Protein AF-A0A7C6PPN4-F1 (afdb_monomer)

Foldseek 3Di:
DVVVVVVVVVVVDPPCPVVVVLLLVLLVVLLVLCLVLQNLLLCVQLPVLVSPDPVCSVSRDVDGDDPPVDVLSVLQSLLSSLVVSADLSLLLLVLVLLPLLFDDLSNSVSSVPRDQADDDDFQPQQQVQLCVFQVDGCVVFFLFKDRDFPGDGRFWTKTWTFTQDPVNPGTHAIKIKTFTGPPVVVVNVSVLVVQLVSQVSCVVGPGDPLDRSNVSSVVSVVLVLLVLFVVNFLVQLVVCCVLCVVVPLEDRWHWPPSSHTSRMTMTHDDDFAQLLPLVRCVVLVHQLLVLLLSLLLVQLCCCQVVQKFQLAPASVQWGAHSVRRIYGHTRSRIDGHDPQLSLLVLQLLVCLVVVNLVSNLVSCVSQVFDDPPFPSVVLSVLSNCLSVVCPPDDLQPDDLVVSLSSVSVSSNVRSTRDDSSVSSSSSSLNSSSVSSCSSPVSDGSSVSCVVSSVVSVVVVVVVVVVVVVVVVVCVVVVVVVCVPVVVVVVVVVVVPPDPPDDDPDPPVVVVVVVVLVVLVVVLVVVVVVVVVVVVVVVVVVVPDDPCCPVCVVPVVVVVVVVVVVNVVSVVVVVVVPDDDDDDDDDDDDDDDDDDDDD

pLDDT: mean 76.41, std 17.29, range [25.36, 97.75]

Nearest PDB structures (foldseek):
  7udq-assembly1_A  TM=7.424E-01  e=2.187E-18  Homo sapiens
  7cz2-assembly1_A  TM=7.905E-01  e=1.298E-15  Mycolicibacterium smegmatis MC2 155
  7cyr-assembly1_A  TM=6.819E-01  e=3.736E-17  Mycolicibacterium smegmatis MC2 155
  7cy2-assembly1_A  TM=7.285E-01  e=8.907E-15  Mycolicibacterium smegmatis MC2 155
  5yk2-assembly1_A  TM=6.907E-01  e=5.938E-15  Mycobacterium tuberculosis H37Rv

Secondary structure (DSSP, 8-state):
-HHHHHHHHTT--TT-HHHHHHHHHHHHHHHHHHHHTT-HHHHHHTTGGGGS-GGGGGGS-SS-SS----HHHHHHHHHHHHHHH-HHHHHHHHHHHT-GGGS-HHHHHHHHT---B-PPPPHHHHHHHHHHHHSS-HHHHEEEE-SS-SEEBSSEEEEEEEEEPTT-SSEEEEEEEEEEPTTHHHHHHHHHHHHHHHHHHHHHHHS-TT--HHHHHHHHHHHHHHHT-HHHHHHHHHHHHHHTTT-TTEE-PPB-GGG-BTTEEEEEPP--EETT-HHHHHHTT--HHHHHHHHHHHHHHHHHTS-EEES---GGGEEE-TTS-EEE---TTEEE--HHHHHHHHHHHHHHHHT-HHHHHHHHHHTT---TT--HHHHHHHHHHHHHHTTTS-GGG--HHHHHHHHHHHHHHTT----HHHHHHHHHHHHHHHHHHHH-TT--HHHHHHHHHHHHHHHHHHHHHHHHHHHHHHHHHHHHTTHHHHHHHHHHHHHTT--------S-HHHHHHHHHHHHHHHHHHHHHHHHHHHHHHHHHHTT-TTSHHHHHHHHHHHHHHHHHHHHHHHHHHHHTTPPPPPPP--------------

Mean predicted aligned error: 15.91 Å

Solvent-accessible surface area (backbone atoms only — not comparable to full-atom values): 33332 Å² total; per-residue (Å²): 112,67,66,66,47,48,58,52,49,75,68,63,60,90,91,39,67,70,59,52,51,50,49,53,52,50,52,50,51,52,50,52,49,37,26,75,63,51,50,17,18,56,41,39,72,46,56,51,48,78,80,47,60,77,84,56,41,80,62,37,42,85,52,73,70,67,78,78,83,42,60,51,59,51,11,49,41,51,38,54,41,24,59,73,72,31,47,61,37,39,51,46,38,51,54,50,44,57,37,55,66,79,41,61,66,50,31,33,55,36,24,66,70,64,72,59,70,46,87,75,75,68,46,68,63,45,51,49,32,43,22,70,50,68,77,45,57,60,74,80,52,28,58,43,69,49,75,66,60,80,42,36,41,58,63,28,38,27,24,47,33,20,32,42,36,94,86,65,86,44,71,46,60,57,26,32,40,37,32,37,46,69,67,50,66,64,50,40,56,51,48,49,58,49,46,49,59,48,23,69,44,31,39,89,73,74,46,59,94,91,51,58,44,59,56,51,44,52,52,46,50,59,49,54,57,51,71,58,26,33,48,57,32,50,52,47,42,54,50,48,40,64,73,47,66,83,42,87,58,55,43,56,64,54,71,42,66,94,64,40,31,45,42,25,35,31,28,46,51,82,73,56,37,45,66,74,38,61,67,54,38,52,75,58,70,52,60,42,55,55,50,28,53,50,53,47,52,51,55,50,40,33,36,74,76,68,27,31,40,57,30,60,65,43,53,92,38,28,31,32,27,82,87,65,35,36,31,54,75,69,39,81,54,47,52,76,48,54,71,68,54,47,49,31,53,42,37,32,56,42,14,64,75,70,71,33,60,68,46,28,50,53,20,48,50,72,69,62,27,63,62,98,83,59,62,63,64,64,54,46,54,56,48,45,50,54,60,57,68,65,51,93,56,58,73,78,71,60,51,68,61,56,57,48,52,54,53,49,49,51,32,39,75,69,68,30,54,75,56,62,68,60,40,27,46,51,40,28,52,42,34,45,41,54,54,20,34,74,47,24,82,85,54,42,60,61,68,69,45,47,63,56,39,52,53,50,53,52,49,52,52,48,51,55,48,51,50,50,51,51,50,52,46,47,58,51,47,66,62,55,74,53,54,71,70,54,50,56,53,52,53,53,50,65,73,63,80,65,84,78,84,76,87,80,77,93,66,53,74,64,49,48,53,50,49,51,52,50,50,52,54,51,52,52,50,52,51,53,51,51,50,51,51,53,51,50,53,52,57,58,62,71,73,54,90,87,60,55,74,73,49,48,70,62,46,53,61,53,53,50,52,52,50,50,52,50,50,49,52,51,50,53,57,57,61,74,68,63,82,84,86,82,86,88,82,89,80,85,87,80,88,85,81,89,80,90,82,135

Structure (mmCIF, N/CA/C/O backbone):
data_AF-A0A7C6PPN4-F1
#
_entry.id   AF-A0A7C6PPN4-F1
#
loop_
_atom_site.group_PDB
_atom_site.id
_atom_site.type_symbol
_atom_site.label_atom_id
_atom_site.label_alt_id
_atom_site.label_comp_id
_atom_site.label_asym_id
_atom_site.label_entity_id
_atom_site.label_seq_id
_atom_site.pdbx_PDB_ins_code
_atom_site.Cartn_x
_atom_site.Cartn_y
_atom_site.Cartn_z
_atom_site.occupancy
_atom_site.B_iso_or_equiv
_atom_site.auth_seq_id
_atom_site.auth_comp_id
_atom_site.auth_asym_id
_atom_site.auth_atom_id
_atom_site.pdbx_PDB_model_num
ATOM 1 N N . MET A 1 1 ? 40.549 0.614 1.644 1.00 35.56 1 MET A N 1
ATOM 2 C CA . MET A 1 1 ? 40.803 -0.670 2.353 1.00 35.56 1 MET A CA 1
ATOM 3 C C . MET A 1 1 ? 40.526 -0.544 3.854 1.00 35.56 1 MET A C 1
ATOM 5 O O . MET A 1 1 ? 39.873 -1.421 4.404 1.00 35.56 1 MET A O 1
ATOM 9 N N . LEU A 1 2 ? 40.908 0.579 4.475 1.00 25.36 2 LEU A N 1
ATOM 10 C CA . LEU A 1 2 ? 40.607 0.911 5.872 1.00 25.36 2 LEU A CA 1
ATOM 11 C C . LEU A 1 2 ? 39.095 1.029 6.168 1.00 25.36 2 LEU A C 1
ATOM 13 O O . LEU A 1 2 ? 38.643 0.481 7.159 1.00 25.36 2 LEU A O 1
ATOM 17 N N . GLU A 1 3 ? 38.276 1.589 5.267 1.00 33.41 3 GLU A N 1
ATOM 18 C CA . GLU A 1 3 ? 36.804 1.607 5.432 1.00 33.41 3 GLU A CA 1
ATOM 19 C C . GLU A 1 3 ? 36.144 0.221 5.330 1.00 33.41 3 GLU A C 1
ATOM 21 O O . GLU A 1 3 ? 35.204 -0.079 6.061 1.00 33.41 3 GLU A O 1
ATOM 26 N N . ARG A 1 4 ? 36.686 -0.679 4.493 1.00 40.84 4 ARG A N 1
ATOM 27 C CA . ARG A 1 4 ? 36.266 -2.094 4.444 1.00 40.84 4 ARG A CA 1
ATOM 28 C C . ARG A 1 4 ? 36.639 -2.840 5.729 1.00 40.84 4 ARG A C 1
ATOM 30 O O . ARG A 1 4 ? 35.950 -3.784 6.103 1.00 40.84 4 ARG A O 1
ATOM 37 N N . PHE A 1 5 ? 37.701 -2.405 6.405 1.00 34.50 5 PHE A N 1
ATOM 38 C CA . PHE A 1 5 ? 38.133 -2.937 7.693 1.00 34.50 5 PHE A CA 1
ATOM 39 C C . PHE A 1 5 ? 37.333 -2.321 8.853 1.00 34.50 5 PHE A C 1
ATOM 41 O O . PHE A 1 5 ? 36.966 -3.040 9.769 1.00 34.50 5 PHE A O 1
ATOM 48 N N . ILE A 1 6 ? 36.945 -1.044 8.773 1.00 39.31 6 ILE A N 1
ATOM 49 C CA . ILE A 1 6 ? 36.077 -0.359 9.746 1.00 39.31 6 ILE A CA 1
ATOM 50 C C . ILE A 1 6 ? 34.629 -0.864 9.658 1.00 39.31 6 ILE A C 1
ATOM 52 O O . ILE A 1 6 ? 34.001 -1.045 10.695 1.00 39.31 6 ILE A O 1
ATOM 56 N N . GLY A 1 7 ? 34.111 -1.189 8.467 1.00 45.38 7 GLY A N 1
ATOM 57 C CA . GLY A 1 7 ? 32.812 -1.861 8.302 1.00 45.38 7 GLY A CA 1
ATOM 58 C C . GLY A 1 7 ? 32.799 -3.285 8.874 1.00 45.38 7 GLY A C 1
ATOM 59 O O . GLY A 1 7 ? 31.834 -3.695 9.517 1.00 45.38 7 GLY A O 1
ATOM 60 N N . LEU A 1 8 ? 33.913 -4.013 8.739 1.00 42.66 8 LEU A N 1
ATOM 61 C CA . LEU A 1 8 ? 34.103 -5.336 9.342 1.00 42.66 8 LEU A CA 1
ATOM 62 C C . LEU A 1 8 ? 34.366 -5.252 10.862 1.00 42.66 8 LEU A C 1
ATOM 64 O O . LEU A 1 8 ? 33.909 -6.102 11.618 1.00 42.66 8 LEU A O 1
ATOM 68 N N . LEU A 1 9 ? 35.038 -4.208 11.350 1.00 38.06 9 LEU A N 1
ATOM 69 C CA . LEU A 1 9 ? 35.275 -3.968 12.780 1.00 38.06 9 LEU A CA 1
ATOM 70 C C . LEU A 1 9 ? 34.019 -3.440 13.489 1.00 38.06 9 LEU A C 1
ATOM 72 O O . LEU A 1 9 ? 33.718 -3.869 14.603 1.00 38.06 9 LEU A O 1
ATOM 76 N N . ARG A 1 10 ? 33.183 -2.650 12.800 1.00 46.34 10 ARG A N 1
ATOM 77 C CA . ARG A 1 10 ? 31.799 -2.356 13.205 1.00 46.34 10 ARG A CA 1
ATOM 78 C C . ARG A 1 10 ? 30.904 -3.586 13.189 1.00 46.34 10 ARG A C 1
ATOM 80 O O . ARG A 1 10 ? 29.821 -3.492 13.745 1.00 46.34 10 ARG A O 1
ATOM 87 N N . PHE A 1 11 ? 31.341 -4.731 12.668 1.00 46.12 11 PHE A N 1
ATOM 88 C CA . PHE A 1 11 ? 30.678 -6.029 12.809 1.00 46.12 11 PHE A CA 1
ATOM 89 C C . PHE A 1 11 ? 31.206 -6.815 14.032 1.00 46.12 11 PHE A C 1
ATOM 91 O O . PHE A 1 11 ? 30.510 -7.712 14.507 1.00 46.12 11 PHE A O 1
ATOM 98 N N . LEU A 1 12 ? 32.388 -6.482 14.583 1.00 41.78 12 LEU A N 1
ATOM 99 C CA . LEU A 1 12 ? 33.197 -7.285 15.529 1.00 41.78 12 LEU A CA 1
ATOM 100 C C . LEU A 1 12 ? 33.174 -6.882 17.021 1.00 41.78 12 LEU A C 1
ATOM 102 O O . LEU A 1 12 ? 33.827 -7.560 17.809 1.00 41.78 12 LEU A O 1
ATOM 106 N N . ALA A 1 13 ? 32.412 -5.871 17.455 1.00 40.59 13 ALA A N 1
ATOM 107 C CA . ALA A 1 13 ? 32.410 -5.464 18.872 1.00 40.59 13 ALA A CA 1
ATOM 108 C C . ALA A 1 13 ? 31.705 -6.475 19.831 1.00 40.59 13 ALA A C 1
ATOM 110 O O . ALA A 1 13 ? 30.714 -7.100 19.424 1.00 40.59 13 ALA A O 1
ATOM 111 N N . PRO A 1 14 ? 32.163 -6.630 21.097 1.00 40.50 14 PRO A N 1
ATOM 112 C CA . PRO A 1 14 ? 31.618 -7.587 22.074 1.00 40.50 14 PRO A CA 1
ATOM 113 C C . PRO A 1 14 ? 30.225 -7.172 22.585 1.00 40.50 14 PRO A C 1
ATOM 115 O O . PRO A 1 14 ? 29.935 -5.988 22.699 1.00 40.50 14 PRO A O 1
ATOM 118 N N . GLY A 1 15 ? 29.348 -8.151 22.856 1.00 49.75 15 GLY A N 1
ATOM 119 C CA . GLY A 1 15 ? 27.911 -7.966 23.162 1.00 49.75 15 GLY A CA 1
ATOM 120 C C . GLY A 1 15 ? 26.959 -8.473 22.062 1.00 49.75 15 GLY A C 1
ATOM 121 O O . GLY A 1 15 ? 25.744 -8.499 22.224 1.00 49.75 15 GLY A O 1
ATOM 122 N N . ARG A 1 16 ? 27.509 -8.923 20.923 1.00 56.34 16 ARG A N 1
ATOM 123 C CA . ARG A 1 16 ? 26.757 -9.185 19.679 1.00 56.34 16 ARG A CA 1
ATOM 124 C C . ARG A 1 16 ? 26.614 -10.648 19.274 1.00 56.34 16 ARG A C 1
ATOM 126 O O . ARG A 1 16 ? 26.187 -10.913 18.153 1.00 56.34 16 ARG A O 1
ATOM 133 N N . TRP A 1 17 ? 26.957 -11.612 20.127 1.00 63.97 17 TRP A N 1
ATOM 134 C CA . TRP A 1 17 ? 26.898 -13.027 19.732 1.00 63.97 17 TRP A CA 1
ATOM 135 C C . TRP A 1 17 ? 25.468 -13.473 19.388 1.00 63.97 17 TRP A C 1
ATOM 137 O O . TRP A 1 17 ? 25.244 -14.060 18.331 1.00 63.97 17 TRP A O 1
ATOM 147 N N . GLN A 1 18 ? 24.484 -13.087 20.206 1.00 70.75 18 GLN A N 1
ATOM 148 C CA . GLN A 1 18 ? 23.067 -13.352 19.934 1.00 70.75 18 GLN A CA 1
ATOM 149 C C . GLN A 1 18 ? 22.577 -12.652 18.655 1.00 70.75 18 GLN A C 1
ATOM 151 O O . GLN A 1 18 ? 21.883 -13.265 17.848 1.00 70.75 18 GLN A O 1
ATOM 156 N N . ARG A 1 19 ? 22.978 -11.394 18.415 1.00 76.19 19 ARG A N 1
ATOM 157 C CA . ARG A 1 19 ? 22.648 -10.654 17.179 1.00 76.19 19 ARG A CA 1
ATOM 158 C C . ARG A 1 19 ? 23.247 -11.320 15.935 1.00 76.19 19 ARG A C 1
ATOM 160 O O . ARG A 1 19 ? 22.531 -11.591 14.981 1.00 76.19 19 ARG A O 1
ATOM 167 N N . ARG A 1 20 ? 24.535 -11.672 15.972 1.00 74.25 20 ARG A N 1
ATOM 168 C CA . ARG A 1 20 ? 25.228 -12.387 14.885 1.00 74.25 20 ARG A CA 1
ATOM 169 C C . ARG A 1 20 ? 24.593 -13.738 14.588 1.00 74.25 20 ARG A C 1
ATOM 171 O O . ARG A 1 20 ? 24.405 -14.085 13.427 1.00 74.25 20 ARG A O 1
ATOM 178 N N . ARG A 1 21 ? 24.253 -14.497 15.632 1.00 81.50 21 ARG A N 1
ATOM 179 C CA . ARG A 1 21 ? 23.586 -15.792 15.493 1.00 81.50 21 ARG A CA 1
ATOM 180 C C . ARG A 1 21 ? 22.209 -15.639 14.839 1.00 81.50 21 ARG A C 1
ATOM 182 O O . ARG A 1 21 ? 21.892 -16.440 13.964 1.00 81.50 21 ARG A O 1
ATOM 189 N N . ARG A 1 22 ? 21.439 -14.604 15.199 1.00 84.25 22 ARG A N 1
ATOM 190 C CA . ARG A 1 22 ? 20.158 -14.273 14.548 1.00 84.25 22 ARG A CA 1
ATOM 191 C C . ARG A 1 22 ? 20.337 -13.955 13.062 1.00 84.25 22 ARG A C 1
ATOM 193 O O . ARG A 1 22 ? 19.721 -14.626 12.244 1.00 84.25 22 ARG A O 1
ATOM 200 N N . LEU A 1 23 ? 21.252 -13.048 12.711 1.00 84.69 23 LEU A N 1
ATOM 201 C CA . LEU A 1 23 ? 21.531 -12.681 11.313 1.00 84.69 23 LEU A CA 1
ATOM 202 C C . LEU A 1 23 ? 21.978 -13.875 10.466 1.00 84.69 23 LEU A C 1
ATOM 204 O O . LEU A 1 23 ? 21.469 -14.078 9.371 1.00 84.69 23 LEU A O 1
ATOM 208 N N . LEU A 1 24 ? 22.903 -14.700 10.969 1.00 84.50 24 LEU A N 1
ATOM 209 C CA . LEU A 1 24 ? 23.368 -15.887 10.243 1.00 84.50 24 LEU A CA 1
ATOM 210 C C . LEU A 1 24 ? 22.267 -16.939 10.097 1.00 84.50 24 LEU A C 1
ATOM 212 O O . LEU A 1 24 ? 22.150 -17.556 9.040 1.00 84.50 24 LEU A O 1
ATOM 216 N N . SER A 1 25 ? 21.451 -17.138 11.135 1.00 87.31 25 SER A N 1
ATOM 217 C CA . SER A 1 25 ? 20.304 -18.046 11.070 1.00 87.31 25 SER A CA 1
ATOM 218 C C . SER A 1 25 ? 19.278 -17.569 10.044 1.00 87.31 25 SER A C 1
ATOM 220 O O . SER A 1 25 ? 18.793 -18.375 9.251 1.00 87.31 25 SER A O 1
ATOM 222 N N . ARG A 1 26 ? 18.986 -16.265 10.022 1.00 90.25 26 ARG A N 1
ATOM 223 C CA . ARG A 1 26 ? 18.037 -15.660 9.087 1.00 90.25 26 ARG A CA 1
ATOM 224 C C . ARG A 1 26 ? 18.570 -15.654 7.654 1.00 90.25 26 ARG A C 1
ATOM 226 O O . ARG A 1 26 ? 17.868 -16.105 6.761 1.00 90.25 26 ARG A O 1
ATOM 233 N N . LEU A 1 27 ? 19.838 -15.302 7.432 1.00 88.69 27 LEU A N 1
ATOM 234 C CA . LEU A 1 27 ? 20.500 -15.422 6.125 1.00 88.69 27 LEU A CA 1
ATOM 235 C C . LEU A 1 27 ? 20.458 -16.857 5.588 1.00 88.69 27 LEU A C 1
ATOM 237 O O . LEU A 1 27 ? 20.255 -17.073 4.395 1.00 88.69 27 LEU A O 1
ATOM 241 N N . ARG A 1 28 ? 20.668 -17.839 6.468 1.00 87.25 28 ARG A N 1
ATOM 242 C CA . ARG A 1 28 ? 20.602 -19.258 6.120 1.00 87.25 28 ARG A CA 1
ATOM 243 C C . ARG A 1 28 ? 19.190 -19.661 5.696 1.00 87.25 28 ARG A C 1
ATOM 245 O O . ARG A 1 28 ? 19.054 -20.325 4.676 1.00 87.25 28 ARG A O 1
ATOM 252 N N . TYR A 1 29 ? 18.176 -19.229 6.444 1.00 90.50 29 TYR A N 1
ATOM 253 C CA . TYR A 1 29 ? 16.775 -19.426 6.075 1.00 90.50 29 TYR A CA 1
ATOM 254 C C . TYR A 1 29 ? 16.464 -18.802 4.709 1.00 90.50 29 TYR A C 1
ATOM 256 O O . TYR A 1 29 ? 15.974 -19.500 3.828 1.00 90.50 29 TYR A O 1
ATOM 264 N N . ILE A 1 30 ? 16.853 -17.539 4.486 1.00 90.94 30 ILE A N 1
ATOM 265 C CA . ILE A 1 30 ? 16.658 -16.862 3.195 1.00 90.94 30 ILE A CA 1
ATOM 266 C C . ILE A 1 30 ? 17.333 -17.644 2.063 1.00 90.94 30 ILE A C 1
ATOM 268 O O . ILE A 1 30 ? 16.726 -17.886 1.022 1.00 90.94 30 ILE A O 1
ATOM 272 N N . GLY A 1 31 ? 18.576 -18.082 2.278 1.00 88.50 31 GLY A N 1
ATOM 273 C CA . GLY A 1 31 ? 19.308 -18.895 1.312 1.00 88.50 31 GLY A CA 1
ATOM 274 C C . GLY A 1 31 ? 18.598 -20.206 0.967 1.00 88.50 31 GLY A C 1
ATOM 275 O O . GLY A 1 31 ? 18.562 -20.569 -0.204 1.00 88.50 31 GLY A O 1
ATOM 276 N N . ASP A 1 32 ? 18.011 -20.892 1.950 1.00 88.94 32 ASP A N 1
ATOM 277 C CA . ASP A 1 32 ? 17.251 -22.128 1.726 1.00 88.94 32 ASP A CA 1
ATOM 278 C C . ASP A 1 32 ? 15.975 -21.907 0.923 1.00 88.94 32 ASP A C 1
ATOM 280 O O . ASP A 1 32 ? 15.689 -22.694 0.020 1.00 88.94 32 ASP A O 1
ATOM 284 N N . VAL A 1 33 ? 15.205 -20.862 1.239 1.00 91.25 33 VAL A N 1
ATOM 285 C CA . VAL A 1 33 ? 14.004 -20.510 0.468 1.00 91.25 33 VAL A CA 1
ATOM 286 C C . VAL A 1 33 ? 14.402 -20.220 -0.981 1.00 91.25 33 VAL A C 1
ATOM 288 O O . VAL A 1 33 ? 13.924 -20.872 -1.905 1.00 91.25 33 VAL A O 1
ATOM 291 N N . VAL A 1 34 ? 15.373 -19.327 -1.189 1.00 89.62 34 VAL A N 1
ATOM 292 C CA . VAL A 1 34 ? 15.843 -18.940 -2.529 1.00 89.62 34 VAL A CA 1
ATOM 293 C C . VAL A 1 34 ? 16.392 -20.138 -3.318 1.00 89.62 34 VAL A C 1
ATOM 295 O O . VAL A 1 34 ? 16.160 -20.243 -4.524 1.00 89.62 34 VAL A O 1
ATOM 298 N N . ALA A 1 35 ? 17.096 -21.064 -2.661 1.00 87.75 35 ALA A N 1
ATOM 299 C CA . ALA A 1 35 ? 17.597 -22.280 -3.296 1.00 87.75 35 ALA A CA 1
ATOM 300 C C . ALA A 1 35 ? 16.472 -23.254 -3.685 1.00 87.75 35 ALA A C 1
ATOM 302 O O . ALA A 1 35 ? 16.515 -23.792 -4.791 1.00 87.75 35 ALA A O 1
ATOM 303 N N . ARG A 1 36 ? 15.455 -23.452 -2.831 1.00 89.62 36 ARG A N 1
ATOM 304 C CA . ARG A 1 36 ? 14.299 -24.324 -3.126 1.00 89.62 36 ARG A CA 1
ATOM 305 C C . ARG A 1 36 ? 13.486 -23.854 -4.327 1.00 89.62 36 ARG A C 1
ATOM 307 O O . ARG A 1 36 ? 13.005 -24.686 -5.084 1.00 89.62 36 ARG A O 1
ATOM 314 N N . HIS A 1 37 ? 13.412 -22.543 -4.543 1.00 88.56 37 HIS A N 1
ATOM 315 C CA . HIS A 1 37 ? 12.755 -21.938 -5.708 1.00 88.56 37 HIS A CA 1
ATOM 316 C C . HIS A 1 37 ? 13.677 -21.827 -6.945 1.00 88.56 37 HIS A C 1
ATOM 318 O O . HIS A 1 37 ? 13.351 -21.158 -7.924 1.00 88.56 37 HIS A O 1
ATOM 324 N N . GLY A 1 38 ? 14.851 -22.473 -6.936 1.00 85.75 38 GLY A N 1
ATOM 325 C CA . GLY A 1 38 ? 15.752 -22.557 -8.096 1.00 85.75 38 GLY A CA 1
ATOM 326 C C . GLY A 1 38 ? 16.596 -21.304 -8.369 1.00 85.75 38 GLY A C 1
ATOM 327 O O . GLY A 1 38 ? 17.309 -21.245 -9.371 1.00 85.75 38 GLY A O 1
ATOM 328 N N . LEU A 1 39 ? 16.579 -20.311 -7.473 1.00 86.38 39 LEU A N 1
ATOM 329 C CA . LEU A 1 39 ? 17.353 -19.065 -7.592 1.00 86.38 39 LEU A CA 1
ATOM 330 C C . LEU A 1 39 ? 18.640 -19.065 -6.746 1.00 86.38 39 LEU A C 1
ATOM 332 O O . LEU A 1 39 ? 19.299 -18.036 -6.588 1.00 86.38 39 LEU A O 1
ATOM 336 N N . GLY A 1 40 ? 19.068 -20.233 -6.251 1.00 83.31 40 GLY A N 1
ATOM 337 C CA . GLY A 1 40 ? 20.294 -20.389 -5.453 1.00 83.31 40 GLY A CA 1
ATOM 338 C C . GLY A 1 40 ? 21.578 -19.919 -6.159 1.00 83.31 40 GLY A C 1
ATOM 339 O O . GLY A 1 40 ? 22.552 -19.551 -5.501 1.00 83.31 40 GLY A O 1
ATOM 340 N N . TRP A 1 41 ? 21.583 -19.848 -7.493 1.00 84.44 41 TRP A N 1
ATOM 341 C CA . TRP A 1 41 ? 22.704 -19.302 -8.265 1.00 84.44 41 TRP A CA 1
ATOM 342 C C . TRP A 1 41 ? 22.978 -17.823 -7.974 1.00 84.44 41 TRP A C 1
ATOM 344 O O . TRP A 1 41 ? 24.138 -17.397 -8.002 1.00 84.44 41 TRP A O 1
ATOM 354 N N . ALA A 1 42 ? 21.943 -17.045 -7.638 1.00 84.12 42 ALA A N 1
ATOM 355 C CA . ALA A 1 42 ? 22.084 -15.628 -7.328 1.00 84.12 42 ALA A CA 1
ATOM 356 C C . ALA A 1 42 ? 23.002 -15.439 -6.115 1.00 84.12 42 ALA A C 1
ATOM 358 O O . ALA A 1 42 ? 23.943 -14.648 -6.177 1.00 84.12 42 ALA A O 1
ATOM 359 N N . PHE A 1 43 ? 22.822 -16.255 -5.066 1.00 83.75 43 PHE A N 1
ATOM 360 C CA . PHE A 1 43 ? 23.665 -16.274 -3.863 1.00 83.75 43 PHE A CA 1
ATOM 361 C C . PHE A 1 43 ? 25.139 -16.551 -4.175 1.00 83.75 43 PHE A C 1
ATOM 363 O O . PHE A 1 43 ? 26.025 -15.944 -3.562 1.00 83.75 43 PHE A O 1
ATOM 370 N N . THR A 1 44 ? 25.421 -17.446 -5.125 1.00 84.06 44 THR A N 1
ATOM 371 C CA . THR A 1 44 ? 26.787 -17.718 -5.591 1.00 84.06 44 THR A CA 1
ATOM 372 C C . THR A 1 44 ? 27.366 -16.510 -6.320 1.00 84.06 44 THR A C 1
ATOM 374 O O . THR A 1 44 ? 28.488 -16.093 -6.020 1.00 84.06 44 THR A O 1
ATOM 377 N N . ARG A 1 45 ? 26.582 -15.892 -7.212 1.00 83.81 45 ARG A N 1
ATOM 378 C CA . ARG A 1 45 ? 26.995 -14.737 -8.021 1.00 83.81 45 ARG A CA 1
ATOM 379 C C . ARG A 1 45 ? 27.362 -13.530 -7.153 1.00 83.81 45 ARG A C 1
ATOM 381 O O . ARG A 1 45 ? 28.430 -12.949 -7.326 1.00 83.81 45 ARG A O 1
ATOM 388 N N . ILE A 1 46 ? 26.557 -13.232 -6.130 1.00 84.00 46 ILE A N 1
ATOM 389 C CA . ILE A 1 46 ? 26.843 -12.171 -5.145 1.00 84.00 46 ILE A CA 1
ATOM 390 C C . ILE A 1 46 ? 27.756 -12.639 -4.002 1.00 84.00 46 ILE A C 1
ATOM 392 O O . ILE A 1 46 ? 27.894 -11.960 -2.985 1.00 84.00 46 ILE A O 1
ATOM 396 N N . ARG A 1 47 ? 28.408 -13.803 -4.150 1.00 83.12 47 ARG A N 1
ATOM 397 C CA . ARG A 1 47 ? 29.413 -14.399 -3.247 1.00 83.12 47 ARG A CA 1
ATOM 398 C C . ARG A 1 47 ? 28.933 -14.667 -1.815 1.00 83.12 47 ARG A C 1
ATOM 400 O O . ARG A 1 47 ? 29.766 -14.693 -0.904 1.00 83.12 47 ARG A O 1
ATOM 407 N N . LEU A 1 48 ? 27.624 -14.754 -1.564 1.00 82.44 48 LEU A N 1
ATOM 408 C CA . LEU A 1 48 ? 27.053 -14.937 -0.217 1.00 82.44 48 LEU A CA 1
ATOM 409 C C . LEU A 1 48 ? 27.272 -16.347 0.336 1.00 82.44 48 LEU A C 1
ATOM 411 O O . LEU A 1 48 ? 27.377 -16.521 1.548 1.00 82.44 48 LEU A O 1
ATOM 415 N N . THR A 1 49 ? 27.459 -17.334 -0.539 1.00 80.81 49 THR A N 1
ATOM 416 C CA . THR A 1 49 ? 27.742 -18.734 -0.178 1.00 80.81 49 THR A CA 1
ATOM 417 C C . THR A 1 49 ? 28.971 -18.914 0.720 1.00 80.81 49 THR A C 1
ATOM 419 O O . THR A 1 49 ? 29.058 -19.897 1.457 1.00 80.81 49 THR A O 1
ATOM 422 N N . ARG A 1 50 ? 29.910 -17.954 0.739 1.00 80.62 50 ARG A N 1
ATOM 423 C CA . ARG A 1 50 ? 31.082 -17.982 1.634 1.00 80.62 50 ARG A CA 1
ATOM 424 C C . ARG A 1 50 ? 30.723 -17.896 3.120 1.00 80.62 50 ARG A C 1
ATOM 426 O O . ARG A 1 50 ? 31.500 -18.366 3.943 1.00 80.62 50 ARG A O 1
ATOM 433 N N . PHE A 1 51 ? 29.563 -17.322 3.440 1.00 78.50 51 PHE A N 1
ATOM 434 C CA . PHE A 1 51 ? 29.056 -17.167 4.806 1.00 78.50 51 PHE A CA 1
ATOM 435 C C . PHE A 1 51 ? 28.164 -18.331 5.251 1.00 78.50 51 PHE A C 1
ATOM 437 O O . PHE A 1 51 ? 27.750 -18.378 6.406 1.00 78.50 51 PHE A O 1
ATOM 444 N N . LEU A 1 52 ? 27.889 -19.278 4.349 1.00 79.94 52 LEU A N 1
ATOM 445 C CA . LEU A 1 52 ? 27.153 -20.498 4.649 1.00 79.94 52 LEU A CA 1
ATOM 446 C C . LEU A 1 52 ? 28.123 -21.645 4.990 1.00 79.94 52 LEU A C 1
ATOM 448 O O . LEU A 1 52 ? 29.239 -21.688 4.448 1.00 79.94 52 LEU A O 1
ATOM 452 N N . PRO A 1 53 ? 27.710 -22.599 5.849 1.00 79.62 53 PRO A N 1
ATOM 453 C CA . PRO A 1 53 ? 28.498 -23.792 6.154 1.00 79.62 53 PRO A CA 1
ATOM 454 C C . PRO A 1 53 ? 28.891 -24.565 4.886 1.00 79.62 53 PRO A C 1
ATOM 456 O O . PRO A 1 53 ? 28.122 -24.633 3.929 1.00 79.62 53 PRO A O 1
ATOM 459 N N . ALA A 1 54 ? 30.067 -25.200 4.873 1.00 76.62 54 ALA A N 1
ATOM 460 C CA . ALA A 1 54 ? 30.592 -25.873 3.678 1.00 76.62 54 ALA A CA 1
ATOM 461 C C . ALA A 1 54 ? 29.628 -26.929 3.094 1.00 76.62 54 ALA A C 1
ATOM 463 O O . ALA A 1 54 ? 29.435 -26.974 1.880 1.00 76.62 54 ALA A O 1
ATOM 464 N N . GLY A 1 55 ? 28.953 -27.709 3.949 1.00 76.12 55 GLY A N 1
ATOM 465 C CA . GLY A 1 55 ? 27.959 -28.705 3.522 1.00 76.12 55 GLY A CA 1
ATOM 466 C C . GLY A 1 55 ? 26.719 -28.109 2.845 1.00 76.12 55 GLY A C 1
ATOM 467 O O . GLY A 1 55 ? 26.063 -28.784 2.059 1.00 76.12 55 GLY A O 1
ATOM 468 N N . TRP A 1 56 ? 26.426 -26.831 3.093 1.00 76.56 56 TRP A N 1
ATOM 469 C CA . TRP A 1 56 ? 25.277 -26.128 2.522 1.00 76.56 56 TRP A CA 1
ATOM 470 C C . TRP A 1 56 ? 25.554 -25.553 1.140 1.00 76.56 56 TRP A C 1
ATOM 472 O O . TRP A 1 56 ? 24.632 -25.419 0.343 1.00 76.56 56 TRP A O 1
ATOM 482 N N . ARG A 1 57 ? 26.823 -25.276 0.814 1.00 78.38 57 ARG A N 1
ATOM 483 C CA . ARG A 1 57 ? 27.221 -24.714 -0.487 1.00 78.38 57 ARG A CA 1
ATOM 484 C C . ARG A 1 57 ? 26.801 -25.592 -1.668 1.00 78.38 57 ARG A C 1
ATOM 486 O O . ARG A 1 57 ? 26.573 -25.066 -2.747 1.00 78.38 57 ARG A O 1
ATOM 493 N N . ARG A 1 58 ? 26.628 -26.902 -1.448 1.00 77.75 58 ARG A N 1
ATOM 494 C CA . ARG A 1 58 ? 26.148 -27.864 -2.457 1.00 77.75 58 ARG A CA 1
ATOM 495 C C . ARG A 1 58 ? 24.741 -27.548 -2.988 1.00 77.75 58 ARG A C 1
ATOM 497 O O . ARG A 1 58 ? 24.422 -27.973 -4.088 1.00 77.75 58 ARG A O 1
ATOM 504 N N . ARG A 1 59 ? 23.926 -26.793 -2.239 1.00 77.38 59 ARG A N 1
ATOM 505 C CA . ARG A 1 59 ? 22.578 -26.353 -2.649 1.00 77.38 59 ARG A CA 1
ATOM 506 C C . ARG A 1 59 ? 22.574 -25.094 -3.524 1.00 77.38 59 ARG A C 1
ATOM 508 O O . ARG A 1 59 ? 21.524 -24.707 -4.018 1.00 77.38 59 ARG A O 1
ATOM 515 N N . PHE A 1 60 ? 23.726 -24.447 -3.709 1.00 82.69 60 PHE A N 1
ATOM 516 C CA . PHE A 1 60 ? 23.842 -23.174 -4.419 1.00 82.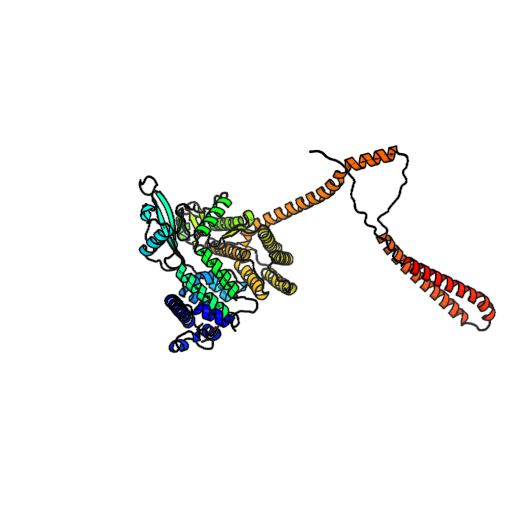69 60 PHE A CA 1
ATOM 517 C C . PHE A 1 60 ? 24.673 -23.371 -5.690 1.00 82.69 60 PHE A C 1
ATOM 519 O O . PHE A 1 60 ? 25.905 -23.303 -5.634 1.00 82.69 60 PHE A O 1
ATOM 526 N N . PRO A 1 61 ? 24.035 -23.643 -6.841 1.00 79.88 61 PRO A N 1
ATOM 527 C CA . PRO A 1 61 ? 24.758 -23.835 -8.092 1.00 79.88 61 PRO A CA 1
ATOM 528 C C . PRO A 1 61 ? 25.481 -22.551 -8.526 1.00 79.88 61 PRO A C 1
ATOM 530 O O . PRO A 1 61 ? 25.180 -21.452 -8.063 1.00 79.88 61 PRO A O 1
ATOM 533 N N . ALA A 1 62 ? 26.469 -22.672 -9.414 1.00 73.69 62 ALA A N 1
ATOM 534 C CA . ALA A 1 62 ? 27.182 -21.513 -9.965 1.00 73.69 62 ALA A CA 1
ATOM 535 C C . ALA A 1 62 ? 26.434 -20.837 -11.128 1.00 73.69 62 ALA A C 1
ATOM 537 O O . ALA A 1 62 ? 26.707 -19.683 -11.453 1.00 73.69 62 ALA A O 1
ATOM 538 N N . ARG A 1 63 ? 25.502 -21.561 -11.753 1.00 71.06 63 ARG A N 1
ATOM 539 C CA . ARG A 1 63 ? 24.671 -21.124 -12.879 1.00 71.06 63 ARG A CA 1
ATOM 540 C C . ARG A 1 63 ? 23.202 -21.461 -12.596 1.00 71.06 63 ARG A C 1
ATOM 542 O O . ARG A 1 63 ? 22.960 -22.315 -11.738 1.00 71.06 63 ARG A O 1
ATOM 549 N N . PRO A 1 64 ? 22.244 -20.809 -13.277 1.00 68.94 64 PRO A N 1
ATOM 550 C CA . PRO A 1 64 ? 20.838 -21.198 -13.214 1.00 68.94 64 PRO A CA 1
ATOM 551 C C . PRO A 1 64 ? 20.676 -22.700 -13.486 1.00 68.94 64 PRO A C 1
ATOM 553 O O . PRO A 1 64 ? 21.354 -23.243 -14.357 1.00 68.94 64 PRO A O 1
ATOM 556 N N . GLN A 1 65 ? 19.844 -23.377 -12.692 1.00 63.12 65 GLN A N 1
ATOM 557 C CA . GLN A 1 65 ? 19.471 -24.774 -12.924 1.00 63.12 65 GLN A CA 1
ATOM 558 C C . GLN A 1 65 ? 18.133 -24.802 -13.667 1.00 63.12 65 GLN A C 1
ATOM 560 O O . GLN A 1 65 ? 17.158 -24.232 -13.178 1.00 63.12 65 GLN A O 1
ATOM 565 N N . GLY A 1 66 ? 18.113 -25.470 -14.823 1.00 59.47 66 GLY A N 1
ATOM 566 C CA . GLY A 1 66 ? 17.003 -25.423 -15.779 1.00 59.47 66 GLY A CA 1
ATOM 567 C C . GLY A 1 66 ? 17.033 -24.164 -16.649 1.00 59.47 66 GLY A C 1
ATOM 568 O O . GLY A 1 66 ? 17.733 -23.198 -16.332 1.00 59.47 66 GLY A O 1
ATOM 569 N N . ASP A 1 67 ? 16.267 -24.174 -17.738 1.00 52.75 67 ASP A N 1
ATOM 570 C CA . ASP A 1 67 ? 15.887 -22.925 -18.388 1.00 52.75 67 ASP A CA 1
ATOM 571 C C . ASP A 1 67 ? 15.020 -22.148 -17.390 1.00 52.75 67 ASP A C 1
ATOM 573 O O . ASP A 1 67 ? 13.991 -22.635 -16.924 1.00 52.75 67 ASP A O 1
ATOM 577 N N . LEU A 1 68 ? 15.441 -20.935 -17.024 1.00 61.59 68 LEU A N 1
ATOM 578 C CA . LEU A 1 68 ? 14.478 -19.903 -16.643 1.00 61.59 68 LEU A CA 1
ATOM 579 C C . LEU A 1 68 ? 13.744 -19.587 -17.947 1.00 61.59 68 LEU A C 1
ATOM 581 O O . LEU A 1 68 ? 14.173 -18.694 -18.674 1.00 61.59 68 LEU A O 1
ATOM 585 N N . ALA A 1 69 ? 12.764 -20.420 -18.309 1.00 58.16 69 ALA A N 1
ATOM 586 C CA . ALA A 1 69 ? 12.274 -20.502 -19.683 1.00 58.16 69 ALA A CA 1
ATOM 587 C C . ALA A 1 69 ? 11.664 -19.171 -20.137 1.00 58.16 69 ALA A C 1
ATOM 589 O O . ALA A 1 69 ? 11.687 -18.855 -21.325 1.00 58.16 69 ALA A O 1
ATOM 590 N N . THR A 1 70 ? 11.186 -18.365 -19.180 1.00 80.19 70 THR A N 1
ATOM 591 C CA . THR A 1 70 ? 10.585 -17.049 -19.401 1.00 80.19 70 THR A CA 1
ATOM 592 C C . THR A 1 70 ? 10.802 -16.093 -18.210 1.00 80.19 70 THR A C 1
ATOM 594 O O . THR A 1 70 ? 11.135 -16.506 -17.093 1.00 80.19 70 THR A O 1
ATOM 597 N N . GLN A 1 71 ? 10.614 -14.786 -18.431 1.00 81.88 71 GLN A N 1
ATOM 598 C CA . GLN A 1 71 ? 10.632 -13.770 -17.362 1.00 81.88 71 GLN A CA 1
ATOM 599 C C . GLN A 1 71 ? 9.406 -13.896 -16.439 1.00 81.88 71 GLN A C 1
ATOM 601 O O . GLN A 1 71 ? 9.467 -13.535 -15.264 1.00 81.88 71 GLN A O 1
ATOM 606 N N . GLU A 1 72 ? 8.312 -14.453 -16.952 1.00 84.75 72 GLU A N 1
ATOM 607 C CA . GLU A 1 72 ? 7.082 -14.776 -16.234 1.00 84.75 72 GLU A CA 1
ATOM 608 C C . GLU A 1 72 ? 7.335 -15.826 -15.144 1.00 84.75 72 GLU A C 1
ATOM 610 O O . GLU A 1 72 ? 6.954 -15.636 -13.986 1.00 84.75 72 GLU A O 1
ATOM 615 N N . GLU A 1 73 ? 8.052 -16.906 -15.471 1.00 86.56 73 GLU A N 1
ATOM 616 C CA . GLU A 1 73 ? 8.438 -17.918 -14.481 1.00 86.56 73 GLU A CA 1
ATOM 617 C C . GLU A 1 73 ? 9.341 -17.340 -13.388 1.00 86.56 73 GLU A C 1
ATOM 619 O O . GLU A 1 73 ? 9.195 -17.679 -12.209 1.00 86.56 73 GLU A O 1
ATOM 624 N N . LEU A 1 74 ? 10.268 -16.452 -13.762 1.00 87.62 74 LEU A N 1
ATOM 625 C CA . LEU A 1 74 ? 11.115 -15.749 -12.802 1.00 87.62 74 LEU A CA 1
ATOM 626 C C . LEU A 1 74 ? 10.269 -14.894 -11.849 1.00 87.62 74 LEU A C 1
ATOM 628 O O . LEU A 1 74 ? 10.471 -14.966 -10.636 1.00 87.62 74 LEU A O 1
ATOM 632 N N . GLY A 1 75 ? 9.309 -14.135 -12.381 1.00 90.75 75 GLY A N 1
ATOM 633 C CA . GLY A 1 75 ? 8.369 -13.333 -11.600 1.00 90.75 75 GLY A CA 1
ATOM 634 C C . GLY A 1 75 ? 7.583 -14.167 -10.592 1.00 90.75 75 GLY A C 1
ATOM 635 O O . GLY A 1 75 ? 7.575 -13.849 -9.400 1.00 90.75 75 GLY A O 1
ATOM 636 N N . SER A 1 76 ? 7.009 -15.287 -11.039 1.00 90.81 76 SER A N 1
ATOM 637 C CA . SER A 1 76 ? 6.260 -16.197 -10.166 1.00 90.81 76 SER A CA 1
ATOM 638 C C . SER A 1 76 ? 7.133 -16.781 -9.053 1.00 90.81 76 SER A C 1
ATOM 640 O O . SER A 1 76 ? 6.702 -16.837 -7.902 1.00 90.81 76 SER A O 1
ATOM 642 N N . ARG A 1 77 ? 8.370 -17.196 -9.358 1.00 91.00 77 ARG A N 1
ATOM 643 C CA . ARG A 1 77 ? 9.301 -17.727 -8.344 1.00 91.00 77 ARG A CA 1
ATOM 644 C C . ARG A 1 77 ? 9.697 -16.660 -7.329 1.00 91.00 77 ARG A C 1
ATOM 646 O O . ARG A 1 77 ? 9.754 -16.953 -6.139 1.00 91.00 77 ARG A O 1
ATOM 653 N N . ILE A 1 78 ? 9.952 -15.426 -7.777 1.00 92.44 78 ILE A N 1
ATOM 654 C CA . ILE A 1 78 ? 10.250 -14.303 -6.879 1.00 92.44 78 ILE A CA 1
ATOM 655 C C . ILE A 1 78 ? 9.062 -14.046 -5.951 1.00 92.44 78 ILE A C 1
ATOM 657 O O . ILE A 1 78 ? 9.275 -13.952 -4.746 1.00 92.44 78 ILE A O 1
ATOM 661 N N . ARG A 1 79 ? 7.826 -14.001 -6.469 1.00 92.75 79 ARG A N 1
ATOM 662 C CA . ARG A 1 79 ? 6.623 -13.847 -5.637 1.00 92.75 79 ARG A CA 1
ATOM 663 C C . ARG A 1 79 ? 6.562 -14.916 -4.542 1.00 92.75 79 ARG A C 1
ATOM 665 O O . ARG A 1 79 ? 6.492 -14.561 -3.369 1.00 92.75 79 ARG A O 1
ATOM 672 N N . CYS A 1 80 ? 6.671 -16.197 -4.904 1.00 92.00 80 CYS A N 1
ATOM 673 C CA . CYS A 1 80 ? 6.605 -17.297 -3.936 1.00 92.00 80 CYS A CA 1
ATOM 674 C C . CYS A 1 80 ? 7.726 -17.234 -2.886 1.00 92.00 80 CYS A C 1
ATOM 676 O O . CYS A 1 80 ? 7.491 -17.527 -1.715 1.00 92.00 80 CYS A O 1
ATOM 678 N N . ILE A 1 81 ? 8.938 -16.818 -3.276 1.00 93.31 81 ILE A N 1
ATOM 679 C CA . ILE A 1 81 ? 10.027 -16.566 -2.323 1.00 93.31 81 ILE A CA 1
ATOM 680 C C . ILE A 1 81 ? 9.616 -15.474 -1.333 1.00 93.31 81 ILE A C 1
ATOM 682 O O . ILE A 1 81 ? 9.776 -15.664 -0.133 1.00 93.31 81 ILE A O 1
ATOM 686 N N . LEU A 1 82 ? 9.108 -14.335 -1.809 1.00 93.81 82 LEU A N 1
ATOM 687 C CA . LEU A 1 82 ? 8.747 -13.214 -0.940 1.00 93.81 82 LEU A CA 1
ATOM 688 C C . LEU A 1 82 ? 7.624 -13.585 0.040 1.00 93.81 82 LEU A C 1
ATOM 690 O O . LEU A 1 82 ? 7.729 -13.252 1.218 1.00 93.81 82 LEU A O 1
ATOM 694 N N . GLU A 1 83 ? 6.614 -14.326 -0.423 1.00 90.75 83 GLU A N 1
ATOM 695 C CA . GLU A 1 83 ? 5.530 -14.869 0.410 1.00 90.75 83 GLU A CA 1
ATOM 696 C C . GLU A 1 83 ? 6.065 -15.801 1.508 1.00 90.75 83 GLU A C 1
ATOM 698 O O . GLU A 1 83 ? 5.704 -15.671 2.677 1.00 90.75 83 GLU A O 1
ATOM 703 N N . GLU A 1 84 ? 6.980 -16.709 1.160 1.00 91.12 84 GLU A N 1
ATOM 704 C CA . GLU A 1 84 ? 7.544 -17.682 2.100 1.00 91.12 84 GLU A CA 1
ATOM 705 C C . GLU A 1 84 ? 8.558 -17.071 3.086 1.00 91.12 84 GLU A C 1
ATOM 707 O O . GLU A 1 84 ? 8.732 -17.553 4.213 1.00 91.12 84 GLU A O 1
ATOM 712 N N . LEU A 1 85 ? 9.247 -15.999 2.692 1.00 90.56 85 LEU A N 1
ATOM 713 C CA . LEU A 1 85 ? 10.178 -15.294 3.572 1.00 90.56 85 LEU A CA 1
ATOM 714 C C . LEU A 1 85 ? 9.472 -14.486 4.670 1.00 90.56 85 LEU A C 1
ATOM 716 O O . LEU A 1 85 ? 10.098 -14.194 5.695 1.00 90.56 85 LEU A O 1
ATOM 720 N N . GLY A 1 86 ? 8.186 -14.185 4.492 1.00 88.25 86 GLY A N 1
ATOM 721 C CA . GLY A 1 86 ? 7.340 -13.581 5.513 1.00 88.25 86 GLY A CA 1
ATOM 722 C C . GLY A 1 86 ? 7.183 -12.059 5.388 1.00 88.25 86 GLY A C 1
ATOM 723 O O . GLY A 1 86 ? 7.456 -11.484 4.330 1.00 88.25 86 GLY A O 1
ATOM 724 N N . PRO A 1 87 ? 6.729 -11.385 6.463 1.00 88.56 87 PRO A N 1
ATOM 725 C CA . PRO A 1 87 ? 6.163 -10.035 6.400 1.00 88.56 87 PRO A CA 1
ATOM 726 C C . PRO A 1 87 ? 7.058 -8.977 5.758 1.00 88.56 87 PRO A C 1
ATOM 728 O O . PRO A 1 87 ? 6.605 -8.230 4.891 1.00 88.56 87 PRO A O 1
ATOM 731 N N . THR A 1 88 ? 8.344 -8.941 6.120 1.00 92.25 88 THR A N 1
ATOM 732 C CA . THR A 1 88 ? 9.287 -7.967 5.555 1.00 92.25 88 THR A CA 1
ATOM 733 C C . THR A 1 88 ? 9.380 -8.093 4.037 1.00 92.25 88 THR A C 1
ATOM 735 O O . THR A 1 88 ? 9.387 -7.096 3.320 1.00 92.25 88 THR A O 1
ATOM 738 N N . PHE A 1 89 ? 9.434 -9.322 3.526 1.00 93.12 89 PHE A N 1
ATOM 739 C CA . PHE A 1 89 ? 9.636 -9.587 2.106 1.00 93.12 89 PHE A CA 1
ATOM 740 C C . PHE A 1 89 ? 8.341 -9.472 1.301 1.00 93.12 89 PHE A C 1
ATOM 742 O O . PHE A 1 89 ? 8.387 -8.994 0.169 1.00 93.12 89 PHE A O 1
ATOM 749 N N . ILE A 1 90 ? 7.192 -9.794 1.902 1.00 91.19 90 ILE A N 1
ATOM 750 C CA . ILE A 1 90 ? 5.876 -9.463 1.344 1.00 91.19 90 ILE A CA 1
ATOM 751 C C . ILE A 1 90 ? 5.782 -7.946 1.133 1.00 91.19 90 ILE A C 1
ATOM 753 O O . ILE A 1 90 ? 5.548 -7.478 0.018 1.00 91.19 90 ILE A O 1
ATOM 757 N N . LYS A 1 91 ? 6.077 -7.152 2.169 1.00 91.38 91 LYS A N 1
ATOM 758 C CA . LYS A 1 91 ? 6.057 -5.685 2.077 1.00 91.38 91 LYS A CA 1
ATOM 759 C C . LYS A 1 91 ? 7.111 -5.138 1.114 1.00 91.38 91 LYS A C 1
ATOM 761 O O . LYS A 1 91 ? 6.839 -4.163 0.418 1.00 91.38 91 LYS A O 1
ATOM 766 N N . LEU A 1 92 ? 8.282 -5.771 1.012 1.00 93.06 92 LEU A N 1
ATOM 767 C CA . LEU A 1 92 ? 9.283 -5.433 -0.005 1.00 93.06 92 LEU A CA 1
ATOM 768 C C . LEU A 1 92 ? 8.736 -5.667 -1.416 1.00 93.06 92 LEU A C 1
ATOM 770 O O . LEU A 1 92 ? 8.892 -4.801 -2.271 1.00 93.06 92 LEU A O 1
ATOM 774 N N . GLY A 1 93 ? 8.066 -6.796 -1.656 1.00 91.31 93 GLY A N 1
ATOM 775 C CA . GLY A 1 93 ? 7.394 -7.090 -2.921 1.00 91.31 93 GLY A CA 1
ATOM 776 C C . GLY A 1 93 ? 6.339 -6.048 -3.271 1.00 91.31 93 GLY A C 1
ATOM 777 O O . GLY A 1 93 ? 6.361 -5.508 -4.374 1.00 91.31 93 GLY A O 1
ATOM 778 N N . GLN A 1 94 ? 5.482 -5.691 -2.312 1.00 87.88 94 GLN A N 1
ATOM 779 C CA . GLN A 1 94 ? 4.478 -4.637 -2.484 1.00 87.88 94 GLN A CA 1
ATOM 780 C C . GLN A 1 94 ? 5.124 -3.282 -2.774 1.00 87.88 94 GLN A C 1
ATOM 782 O O . GLN A 1 94 ? 4.677 -2.579 -3.680 1.00 87.88 94 GLN A O 1
ATOM 787 N N . GLN A 1 95 ? 6.207 -2.929 -2.081 1.00 88.25 95 GLN A N 1
ATOM 788 C CA . GLN A 1 95 ? 6.925 -1.687 -2.344 1.00 88.25 95 GLN A CA 1
ATOM 789 C C . GLN A 1 95 ? 7.572 -1.695 -3.734 1.00 88.25 95 GLN A C 1
ATOM 791 O O . GLN A 1 95 ? 7.434 -0.722 -4.473 1.00 88.25 95 GLN A O 1
ATOM 796 N N . LEU A 1 96 ? 8.210 -2.792 -4.145 1.00 88.50 96 LEU A N 1
ATOM 797 C CA . LEU A 1 96 ? 8.774 -2.938 -5.492 1.00 88.50 96 LEU A CA 1
ATOM 798 C C . LEU A 1 96 ? 7.695 -2.949 -6.586 1.00 88.50 96 LEU A C 1
ATOM 800 O O . LEU A 1 96 ? 7.923 -2.438 -7.679 1.00 88.50 96 LEU A O 1
ATOM 804 N N . SER A 1 97 ? 6.487 -3.427 -6.279 1.00 84.31 97 SER A N 1
ATOM 805 C CA . SER A 1 97 ? 5.310 -3.312 -7.152 1.00 84.31 97 SER A CA 1
ATOM 806 C C . SER A 1 97 ? 4.931 -1.841 -7.420 1.00 84.31 97 SER A C 1
ATOM 808 O O . SER A 1 97 ? 4.270 -1.534 -8.410 1.00 84.31 97 SER A O 1
ATOM 810 N N . THR A 1 98 ? 5.377 -0.899 -6.579 1.00 79.81 98 THR A N 1
ATOM 811 C CA . THR A 1 98 ? 5.192 0.546 -6.810 1.00 79.81 98 THR A CA 1
ATOM 812 C C . THR A 1 98 ? 6.333 1.184 -7.612 1.00 79.81 98 THR A C 1
ATOM 814 O O . THR A 1 98 ? 6.338 2.395 -7.810 1.00 79.81 98 THR A O 1
ATOM 817 N N . ARG A 1 99 ? 7.302 0.391 -8.084 1.00 79.88 99 ARG A N 1
ATOM 818 C CA . ARG A 1 99 ? 8.486 0.841 -8.829 1.00 79.88 99 ARG A CA 1
ATOM 819 C C . ARG A 1 99 ? 8.695 0.013 -10.108 1.00 79.88 99 ARG A C 1
ATOM 821 O O . ARG A 1 99 ? 9.669 -0.735 -10.208 1.00 79.88 99 ARG A O 1
ATOM 828 N N . PRO A 1 100 ? 7.783 0.113 -11.097 1.00 75.62 100 PRO A N 1
ATOM 829 C CA . PRO A 1 100 ? 7.910 -0.607 -12.370 1.00 75.62 100 PRO A CA 1
ATOM 830 C C . PRO A 1 100 ? 9.174 -0.219 -13.152 1.00 75.62 100 PRO A C 1
ATOM 832 O O . PRO A 1 100 ? 9.652 -0.999 -13.963 1.00 75.62 100 PRO A O 1
ATOM 835 N N . ASP A 1 101 ? 9.766 0.941 -12.864 1.00 76.19 101 ASP A N 1
ATOM 836 C CA . ASP A 1 101 ? 11.050 1.380 -13.416 1.00 76.19 101 ASP A CA 1
ATOM 837 C C . ASP A 1 101 ? 12.247 0.517 -12.960 1.00 76.19 101 ASP A C 1
ATOM 839 O O . ASP A 1 101 ? 13.307 0.548 -13.583 1.00 76.19 101 ASP A O 1
ATOM 843 N N . LEU A 1 102 ? 12.098 -0.267 -11.884 1.00 80.81 102 LEU A N 1
ATOM 844 C CA . LEU A 1 102 ? 13.170 -1.093 -11.317 1.00 80.81 102 LEU A CA 1
ATOM 845 C C . LEU A 1 102 ? 13.145 -2.554 -11.776 1.00 80.81 102 LEU A C 1
ATOM 847 O O . LEU A 1 102 ? 14.135 -3.264 -11.580 1.00 80.81 102 LEU A O 1
ATOM 851 N N . LEU A 1 103 ? 12.033 -3.029 -12.341 1.00 83.44 103 LEU A N 1
ATOM 852 C CA . LEU A 1 103 ? 11.799 -4.448 -12.597 1.00 83.44 103 LEU A CA 1
ATOM 853 C C . LEU A 1 103 ? 11.325 -4.689 -14.032 1.00 83.44 103 LEU A C 1
ATOM 855 O O . LEU A 1 103 ? 10.514 -3.920 -14.537 1.00 83.44 103 LEU A O 1
ATOM 859 N N . PRO A 1 104 ? 11.741 -5.799 -14.669 1.00 83.12 104 PRO A N 1
ATOM 860 C CA . PRO A 1 104 ? 11.110 -6.245 -15.905 1.00 83.12 104 PRO A CA 1
ATOM 861 C C . PRO A 1 104 ? 9.593 -6.394 -15.726 1.00 83.12 104 PRO A C 1
ATOM 863 O O . PRO A 1 104 ? 9.138 -6.918 -14.704 1.00 83.12 104 PRO A O 1
ATOM 866 N N . ILE A 1 105 ? 8.814 -5.989 -16.733 1.00 82.69 105 ILE A N 1
ATOM 867 C CA . ILE A 1 105 ? 7.341 -5.973 -16.677 1.00 82.69 105 ILE A CA 1
ATOM 868 C C . ILE A 1 105 ? 6.731 -7.322 -16.247 1.00 82.69 105 ILE A C 1
ATOM 870 O O . ILE A 1 105 ? 5.856 -7.300 -15.378 1.00 82.69 105 ILE A O 1
ATOM 874 N N . PRO A 1 106 ? 7.183 -8.497 -16.740 1.00 86.25 106 PRO A N 1
ATOM 875 C CA . PRO A 1 106 ? 6.637 -9.780 -16.285 1.00 86.25 106 PRO A CA 1
ATOM 876 C C . PRO A 1 106 ? 6.840 -10.027 -14.786 1.00 86.25 106 PRO A C 1
ATOM 878 O O . PRO A 1 106 ? 5.930 -10.489 -14.101 1.00 86.25 106 PRO A O 1
ATOM 881 N N . VAL A 1 107 ? 8.003 -9.640 -14.249 1.00 88.25 107 VAL A N 1
ATOM 882 C CA . VAL A 1 107 ? 8.304 -9.743 -12.815 1.00 88.25 107 VAL A CA 1
ATOM 883 C C . VAL A 1 107 ? 7.435 -8.775 -12.017 1.00 88.25 107 VAL A C 1
ATOM 885 O O . VAL A 1 107 ? 6.839 -9.168 -11.016 1.00 88.25 107 VAL A O 1
ATOM 888 N N . TRP A 1 108 ? 7.323 -7.525 -12.472 1.00 87.12 108 TRP A N 1
ATOM 889 C CA . TRP A 1 108 ? 6.475 -6.516 -11.840 1.00 87.12 108 TRP A CA 1
ATOM 890 C C . TRP A 1 108 ? 5.005 -6.958 -11.769 1.00 87.12 108 TRP A C 1
ATOM 892 O O . TRP A 1 108 ? 4.396 -6.833 -10.706 1.00 87.12 108 TRP A O 1
ATOM 902 N N . ARG A 1 109 ? 4.458 -7.538 -12.851 1.00 83.69 109 ARG A N 1
ATOM 903 C CA . ARG A 1 109 ? 3.090 -8.089 -12.882 1.00 83.69 109 ARG A CA 1
ATOM 904 C C . ARG A 1 109 ? 2.903 -9.174 -11.827 1.00 83.69 109 ARG A C 1
ATOM 906 O O . ARG A 1 109 ? 1.960 -9.089 -11.048 1.00 83.69 109 ARG A O 1
ATOM 913 N N . SER A 1 110 ? 3.832 -10.129 -11.723 1.00 89.62 110 SER A N 1
ATOM 914 C CA . SER A 1 110 ? 3.758 -11.162 -10.680 1.00 89.62 110 SER A CA 1
ATOM 915 C C . SER A 1 110 ? 3.751 -10.576 -9.265 1.00 89.62 110 SER A C 1
ATOM 917 O O . SER A 1 110 ? 3.077 -11.123 -8.398 1.00 89.62 110 SER A O 1
ATOM 919 N N . LEU A 1 111 ? 4.459 -9.466 -9.015 1.00 89.19 111 LEU A N 1
ATOM 920 C CA . LEU A 1 111 ? 4.457 -8.802 -7.705 1.00 89.19 111 LEU A CA 1
ATOM 921 C C . LEU A 1 111 ? 3.161 -8.038 -7.395 1.00 89.19 111 LEU A C 1
ATOM 923 O O . LEU A 1 111 ? 2.880 -7.825 -6.218 1.00 89.19 111 LEU A O 1
ATOM 927 N N . GLN A 1 112 ? 2.365 -7.643 -8.397 1.00 82.00 112 GLN A N 1
ATOM 928 C CA . GLN A 1 112 ? 1.037 -7.050 -8.154 1.00 82.00 112 GLN A CA 1
ATOM 929 C C . GLN A 1 112 ? 0.059 -8.058 -7.538 1.00 82.00 112 GLN A C 1
ATOM 931 O O . GLN A 1 112 ? -0.861 -7.666 -6.828 1.00 82.00 112 GLN A O 1
ATOM 936 N N . GLU A 1 113 ? 0.265 -9.353 -7.785 1.00 83.31 113 GLU A N 1
ATOM 937 C CA . GLU A 1 113 ? -0.585 -10.432 -7.263 1.00 83.31 113 GLU A CA 1
ATOM 938 C C . GLU A 1 113 ? -0.251 -10.820 -5.815 1.00 83.31 113 GLU A C 1
ATOM 940 O O . GLU A 1 113 ? -0.906 -11.688 -5.238 1.00 83.31 113 GLU A O 1
ATOM 945 N N . LEU A 1 114 ? 0.779 -10.212 -5.223 1.00 85.19 114 LEU A N 1
ATOM 946 C CA . LEU A 1 114 ? 1.271 -10.579 -3.904 1.00 85.19 114 LEU A CA 1
ATOM 947 C C . LEU A 1 114 ? 0.271 -10.166 -2.811 1.00 85.19 114 LEU A C 1
ATOM 949 O O . LEU A 1 114 ? 0.073 -8.983 -2.521 1.00 85.19 114 LEU A O 1
ATOM 953 N N . GLN A 1 115 ? -0.357 -11.165 -2.191 1.00 71.38 115 GLN A N 1
ATOM 954 C CA . GLN A 1 115 ? -1.356 -10.956 -1.146 1.00 71.38 115 GLN A CA 1
ATOM 955 C C . GLN A 1 115 ? -0.707 -10.834 0.234 1.00 71.38 115 GLN A C 1
ATOM 957 O O . GLN A 1 115 ? 0.219 -11.562 0.575 1.00 71.38 115 GLN A O 1
ATOM 962 N N . ASP A 1 116 ? -1.255 -9.952 1.072 1.00 74.88 116 ASP A N 1
ATOM 963 C CA . ASP A 1 116 ? -0.764 -9.722 2.439 1.00 74.88 116 ASP A CA 1
ATOM 964 C C . ASP A 1 116 ? -1.369 -10.688 3.483 1.00 74.88 116 ASP A C 1
ATOM 966 O O . ASP A 1 116 ? -1.243 -10.480 4.689 1.00 74.88 116 ASP A O 1
ATOM 970 N N . ARG A 1 117 ? -2.092 -11.730 3.048 1.00 75.12 117 ARG A N 1
ATOM 971 C CA . ARG A 1 117 ? -2.833 -12.627 3.948 1.00 75.12 117 ARG A CA 1
ATOM 972 C C . ARG A 1 117 ? -1.944 -13.734 4.486 1.00 75.12 117 ARG A C 1
ATOM 974 O O . ARG A 1 117 ? -1.334 -14.486 3.734 1.00 75.12 117 ARG A O 1
ATOM 981 N N . VAL A 1 118 ? -1.958 -13.885 5.802 1.00 82.19 118 VAL A N 1
ATOM 982 C CA . VAL A 1 118 ? -1.195 -14.908 6.522 1.00 82.19 118 VAL A CA 1
ATOM 983 C C . VAL A 1 118 ? -2.084 -15.608 7.554 1.00 82.19 118 VAL A C 1
ATOM 985 O O . VAL A 1 118 ? -3.067 -15.017 8.011 1.00 82.19 118 VAL A O 1
ATOM 988 N N . PRO A 1 119 ? -1.766 -16.852 7.957 1.00 88.06 119 PRO A N 1
ATOM 989 C CA . PRO A 1 119 ? -2.515 -17.545 9.000 1.00 88.06 119 PRO A CA 1
ATOM 990 C C . PRO A 1 119 ? -2.569 -16.735 10.304 1.00 88.06 119 PRO A C 1
ATOM 992 O O . PRO A 1 119 ? -1.553 -16.135 10.692 1.00 88.06 119 PRO A O 1
ATOM 995 N N . PRO A 1 120 ? -3.723 -16.698 10.995 1.00 92.81 120 PRO A N 1
ATOM 996 C CA . PRO A 1 120 ? -3.846 -15.927 12.214 1.00 92.81 120 PRO A CA 1
ATOM 997 C C . PRO A 1 120 ? -3.070 -16.552 13.380 1.00 92.81 120 PRO A C 1
ATOM 999 O O . PRO A 1 120 ? -3.040 -17.769 13.550 1.00 92.81 120 PRO A O 1
ATOM 1002 N N . LEU A 1 121 ? -2.458 -15.703 14.203 1.00 93.62 121 LEU A N 1
ATOM 1003 C CA . LEU A 1 121 ? -1.954 -16.058 15.523 1.00 93.62 121 LEU A CA 1
ATOM 1004 C C . LEU A 1 121 ? -3.118 -16.226 16.511 1.00 93.62 121 LEU A C 1
ATOM 1006 O O . LEU A 1 121 ? -4.133 -15.531 16.362 1.00 93.62 121 LEU A O 1
ATOM 1010 N N . PRO A 1 122 ? -2.948 -17.078 17.542 1.00 95.62 122 PRO A N 1
ATOM 1011 C CA . PRO A 1 122 ? -3.858 -17.147 18.682 1.00 95.62 122 PRO A CA 1
ATOM 1012 C C . PRO A 1 122 ? -4.067 -15.784 19.353 1.00 95.62 122 PRO A C 1
ATOM 1014 O O . PRO A 1 122 ? -3.277 -14.853 19.173 1.00 95.62 122 PRO A O 1
ATOM 1017 N N . TRP A 1 123 ? -5.131 -15.669 20.146 1.00 95.25 123 TRP A N 1
ATOM 1018 C CA . TRP A 1 123 ? -5.503 -14.414 20.798 1.00 95.25 123 TRP A CA 1
ATOM 1019 C C . TRP A 1 123 ? -4.495 -13.982 21.871 1.00 95.25 123 TRP A C 1
ATOM 1021 O O . TRP A 1 123 ? -4.171 -12.803 21.964 1.00 95.25 123 TRP A O 1
ATOM 1031 N N . GLU A 1 124 ? -3.939 -14.908 22.649 1.00 95.94 124 GLU A N 1
ATOM 1032 C CA . GLU A 1 124 ? -3.143 -14.596 23.841 1.00 95.94 124 GLU A CA 1
ATOM 1033 C C . GLU A 1 124 ? -1.875 -13.773 23.530 1.00 95.94 124 GLU A C 1
ATOM 1035 O O . GLU A 1 124 ? -1.661 -12.748 24.185 1.00 95.94 124 GLU A O 1
ATOM 1040 N N . PRO A 1 125 ? -1.056 -14.110 22.509 1.00 96.56 125 PRO A N 1
ATOM 1041 C CA . PRO A 1 125 ? 0.068 -13.260 22.106 1.00 96.56 125 PRO A CA 1
ATOM 1042 C C . PRO A 1 125 ? -0.364 -11.874 21.608 1.00 96.56 125 PRO A C 1
ATOM 1044 O O . PRO A 1 125 ? 0.372 -10.900 21.767 1.00 96.56 125 PRO A O 1
ATOM 1047 N N . MET A 1 126 ? -1.551 -11.773 21.006 1.00 97.38 126 MET A N 1
ATOM 1048 C CA . MET A 1 126 ? -2.089 -10.516 20.480 1.00 97.38 126 MET A CA 1
ATOM 1049 C C . MET A 1 126 ? -2.646 -9.631 21.601 1.00 97.38 126 MET A C 1
ATOM 1051 O O . MET A 1 126 ? -2.418 -8.424 21.592 1.00 97.38 126 MET A O 1
ATOM 1055 N N . ALA A 1 127 ? -3.292 -10.222 22.607 1.00 96.94 127 ALA A N 1
ATOM 1056 C CA . ALA A 1 127 ? -3.716 -9.540 23.828 1.00 96.94 127 ALA A CA 1
ATOM 1057 C C . ALA A 1 127 ? -2.516 -8.945 24.582 1.00 96.94 127 ALA A C 1
ATOM 1059 O O . ALA A 1 127 ? -2.567 -7.811 25.062 1.00 96.94 127 ALA A O 1
ATOM 1060 N N . GLU A 1 128 ? -1.405 -9.680 24.633 1.00 97.06 128 GLU A N 1
ATOM 1061 C CA . GLU A 1 128 ? -0.157 -9.190 25.213 1.00 97.06 128 GLU A CA 1
ATOM 1062 C C . GLU A 1 128 ? 0.453 -8.047 24.383 1.00 97.06 128 GLU A C 1
ATOM 1064 O O . GLU A 1 128 ? 0.857 -7.031 24.951 1.00 97.06 128 GLU A O 1
ATOM 1069 N N . ALA A 1 129 ? 0.453 -8.145 23.048 1.00 96.81 129 ALA A N 1
ATOM 1070 C CA . ALA A 1 129 ? 0.893 -7.055 22.172 1.00 96.81 129 ALA A CA 1
ATOM 1071 C C . ALA A 1 129 ? 0.030 -5.787 22.339 1.00 96.81 129 ALA A C 1
ATOM 1073 O O . ALA A 1 129 ? 0.560 -4.675 22.412 1.00 96.81 129 ALA A O 1
ATOM 1074 N N . PHE A 1 130 ? -1.290 -5.946 22.476 1.00 97.56 130 PHE A N 1
ATOM 1075 C CA . PHE A 1 130 ? -2.216 -4.857 22.792 1.00 97.56 130 PHE A CA 1
ATOM 1076 C C . PHE A 1 130 ? -1.863 -4.193 24.124 1.00 97.56 130 PHE A C 1
ATOM 1078 O O . PHE A 1 130 ? -1.734 -2.968 24.201 1.00 97.56 130 PHE A O 1
ATOM 1085 N N . ARG A 1 131 ? -1.637 -5.004 25.166 1.00 97.00 131 ARG A N 1
ATOM 1086 C CA . ARG A 1 131 ? -1.255 -4.525 26.498 1.00 97.00 131 ARG A CA 1
ATOM 1087 C C . ARG A 1 131 ? 0.058 -3.756 26.475 1.00 97.00 131 ARG A C 1
ATOM 1089 O O . ARG A 1 131 ? 0.160 -2.715 27.118 1.00 97.00 131 ARG A O 1
ATOM 1096 N N . GLN A 1 132 ? 1.053 -4.243 25.741 1.00 96.06 132 GLN A N 1
ATOM 1097 C CA . GLN A 1 132 ? 2.341 -3.566 25.591 1.00 96.06 132 GLN A CA 1
ATOM 1098 C C . GLN A 1 132 ? 2.205 -2.218 24.876 1.00 96.06 132 GLN A C 1
ATOM 1100 O O . GLN A 1 132 ? 2.859 -1.256 25.268 1.00 96.06 132 GLN A O 1
ATOM 1105 N N . ALA A 1 133 ? 1.344 -2.129 23.860 1.00 95.50 133 ALA A N 1
ATOM 1106 C CA . ALA A 1 133 ? 1.147 -0.900 23.098 1.00 95.50 133 ALA A CA 1
ATOM 1107 C C . ALA A 1 133 ? 0.355 0.174 23.865 1.00 95.50 133 ALA A C 1
ATOM 1109 O O . ALA A 1 133 ? 0.680 1.356 23.763 1.00 95.50 133 ALA A O 1
ATOM 1110 N N . LEU A 1 134 ? -0.681 -0.219 24.616 1.00 95.38 134 LEU A N 1
ATOM 1111 C CA . LEU A 1 134 ? -1.572 0.718 25.315 1.00 95.38 134 LEU A CA 1
ATOM 1112 C C . LEU A 1 134 ? -1.255 0.904 26.804 1.00 95.38 134 LEU A C 1
ATOM 1114 O O . LEU A 1 134 ? -1.788 1.820 27.427 1.00 95.38 134 LEU A O 1
ATOM 1118 N N . GLY A 1 135 ? -0.434 0.034 27.396 1.00 95.81 135 GLY A N 1
ATOM 1119 C CA . GLY A 1 135 ? -0.168 0.014 28.838 1.00 95.81 135 GLY A CA 1
ATOM 1120 C C . GLY A 1 135 ? -1.353 -0.459 29.691 1.00 95.81 135 GLY A C 1
ATOM 1121 O O . GLY A 1 135 ? -1.289 -0.381 30.914 1.00 95.81 135 GLY A O 1
ATOM 1122 N N . ARG A 1 136 ? -2.428 -0.947 29.062 1.00 94.50 136 ARG A N 1
ATOM 1123 C CA . ARG A 1 136 ? -3.693 -1.363 29.688 1.00 94.50 136 ARG A CA 1
ATOM 1124 C C . ARG A 1 136 ? -4.112 -2.724 29.165 1.00 94.50 136 ARG A C 1
ATOM 1126 O O . ARG A 1 136 ? -3.853 -3.037 28.004 1.00 94.50 136 ARG A O 1
ATOM 1133 N N . ARG A 1 137 ? -4.760 -3.540 29.995 1.00 94.50 137 ARG A N 1
ATOM 1134 C CA . ARG A 1 137 ? -5.265 -4.842 29.537 1.00 94.50 137 ARG A CA 1
ATOM 1135 C C . ARG A 1 137 ? -6.494 -4.668 28.630 1.00 94.50 137 ARG A C 1
ATOM 1137 O O . ARG A 1 137 ? -7.262 -3.730 28.859 1.00 94.50 137 ARG A O 1
ATOM 1144 N N . PRO A 1 138 ? -6.716 -5.544 27.630 1.00 94.56 138 PRO A N 1
ATOM 1145 C CA . PRO A 1 138 ? -7.900 -5.476 26.771 1.00 94.56 138 PRO A CA 1
ATOM 1146 C C . PRO A 1 138 ? -9.214 -5.371 27.551 1.00 94.56 138 PRO A C 1
ATOM 1148 O O . PRO A 1 138 ? -10.064 -4.564 27.197 1.00 94.56 138 PRO A O 1
ATOM 1151 N N . GLU A 1 139 ? -9.361 -6.099 28.657 1.00 92.50 139 GLU A N 1
ATOM 1152 C CA . GLU A 1 139 ? -10.601 -6.181 29.443 1.00 92.50 139 GLU A CA 1
ATOM 1153 C C . GLU A 1 139 ? -10.952 -4.864 30.167 1.00 92.50 139 GLU A C 1
ATOM 1155 O O . GLU A 1 139 ? -12.114 -4.612 30.510 1.00 92.50 139 GLU A O 1
ATOM 1160 N N . GLU A 1 140 ? -9.955 -3.997 30.381 1.00 92.50 140 GLU A N 1
ATOM 1161 C CA . GLU A 1 140 ? -10.128 -2.675 30.993 1.00 92.50 140 GLU A CA 1
ATOM 1162 C C . GLU A 1 140 ? -10.750 -1.657 30.029 1.00 92.50 140 GLU A C 1
ATOM 1164 O O . GLU A 1 140 ? -11.332 -0.668 30.474 1.00 92.50 140 GLU A O 1
ATOM 1169 N N . VAL A 1 141 ? -10.593 -1.864 28.717 1.00 93.81 141 VAL A N 1
ATOM 1170 C CA . VAL A 1 141 ? -11.020 -0.924 27.662 1.00 93.81 141 VAL A CA 1
ATOM 1171 C C . VAL A 1 141 ? -12.094 -1.500 26.750 1.00 93.81 141 VAL A C 1
ATOM 1173 O O . VAL A 1 141 ? -12.925 -0.751 26.239 1.00 93.81 141 VAL A O 1
ATOM 1176 N N . LEU A 1 142 ? -12.115 -2.817 26.575 1.00 94.94 142 LEU A N 1
ATOM 1177 C CA . LEU A 1 142 ? -13.094 -3.552 25.788 1.00 94.94 142 LEU A CA 1
ATOM 1178 C C . LEU A 1 142 ? -14.047 -4.279 26.741 1.00 94.94 142 LEU A C 1
ATOM 1180 O O . LEU A 1 142 ? -13.628 -4.957 27.681 1.00 94.94 142 LEU A O 1
ATOM 1184 N N . ALA A 1 143 ? -15.346 -4.123 26.507 1.00 94.75 143 ALA A N 1
ATOM 1185 C CA . ALA A 1 143 ? -16.367 -4.921 27.176 1.00 94.75 143 ALA A CA 1
ATOM 1186 C C . ALA A 1 143 ? -16.422 -6.338 26.597 1.00 94.75 143 ALA A C 1
ATOM 1188 O O . ALA A 1 143 ? -16.608 -7.297 27.338 1.00 94.75 143 ALA A O 1
ATOM 1189 N N . GLU A 1 144 ? -16.235 -6.447 25.282 1.00 95.00 144 GLU A N 1
ATOM 1190 C CA . GLU A 1 144 ? -16.273 -7.693 24.523 1.00 95.00 144 GLU A CA 1
ATOM 1191 C C . GLU A 1 144 ? -15.210 -7.639 23.426 1.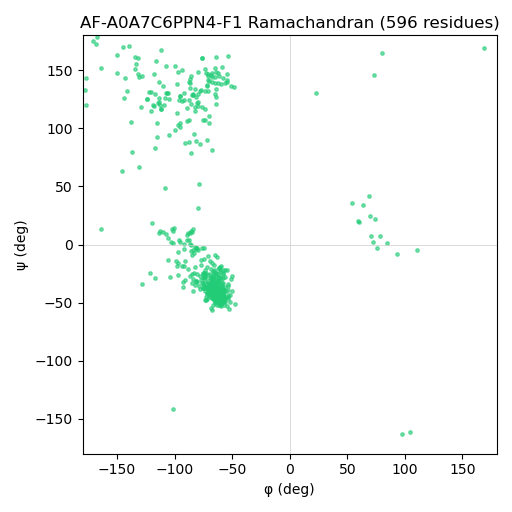00 95.00 144 GLU A C 1
ATOM 1193 O O . GLU A 1 144 ? -14.996 -6.589 22.814 1.00 95.00 144 GLU A O 1
ATOM 1198 N N . ILE A 1 145 ? -14.577 -8.773 23.145 1.00 95.19 145 ILE A N 1
ATOM 1199 C CA . ILE A 1 145 ? -13.723 -8.963 21.976 1.00 95.19 145 ILE A CA 1
ATOM 1200 C C . ILE A 1 145 ? -13.937 -10.371 21.435 1.00 95.19 145 ILE A C 1
ATOM 1202 O O . ILE A 1 145 ? -13.959 -11.339 22.193 1.00 95.19 145 ILE A O 1
ATOM 1206 N N . ASP A 1 146 ? -14.130 -10.471 20.126 1.00 95.62 146 ASP A N 1
ATOM 1207 C CA . ASP A 1 146 ? -14.158 -11.750 19.429 1.00 95.62 146 ASP A CA 1
ATOM 1208 C C . ASP A 1 146 ? -12.712 -12.250 19.293 1.00 95.62 146 ASP A C 1
ATOM 1210 O O . ASP A 1 146 ? -11.906 -11.554 18.673 1.00 95.62 146 ASP A O 1
ATOM 1214 N N . PRO A 1 147 ? -12.333 -13.404 19.873 1.00 93.12 147 PRO A N 1
ATOM 1215 C CA . PRO A 1 147 ? -10.965 -13.911 19.772 1.00 93.12 147 PRO A CA 1
ATOM 1216 C C . PRO A 1 147 ? -10.620 -14.380 18.351 1.00 93.12 147 PRO A C 1
ATOM 1218 O O . PRO A 1 147 ? -9.442 -14.583 18.045 1.00 93.12 147 PRO A O 1
ATOM 1221 N N . VAL A 1 148 ? -11.618 -14.548 17.473 1.00 95.38 148 VAL A N 1
ATOM 1222 C CA . VAL A 1 148 ? -11.409 -14.847 16.057 1.00 95.38 148 VAL A CA 1
ATOM 1223 C C . VAL A 1 148 ? -11.212 -13.530 15.292 1.00 95.38 148 VAL A C 1
ATOM 1225 O O . VAL A 1 148 ? -12.096 -12.671 15.297 1.00 95.38 148 VAL A O 1
ATOM 1228 N N . PRO A 1 149 ? -10.067 -13.330 14.615 1.00 95.25 149 PRO A N 1
ATOM 1229 C CA . PRO A 1 149 ? -9.823 -12.094 13.884 1.00 95.25 149 PRO A CA 1
ATOM 1230 C C . PRO A 1 149 ? -10.718 -11.987 12.640 1.00 95.25 149 PRO A C 1
ATOM 1232 O O . PRO A 1 149 ? -10.887 -12.949 11.892 1.00 95.25 149 PRO A O 1
ATOM 1235 N N . LEU A 1 150 ? -11.214 -10.777 12.370 1.00 91.94 150 LEU A N 1
ATOM 1236 C CA . LEU A 1 150 ? -11.913 -10.403 11.133 1.00 91.94 150 LEU A CA 1
ATOM 1237 C C . LEU A 1 150 ? -10.993 -10.497 9.910 1.00 91.94 150 LEU A C 1
ATOM 1239 O O . LEU A 1 150 ? -11.422 -10.849 8.810 1.00 91.94 150 LEU A O 1
ATOM 1243 N N . ALA A 1 151 ? -9.725 -10.135 10.104 1.00 89.19 151 ALA A N 1
ATOM 1244 C CA . ALA A 1 151 ? -8.698 -10.157 9.077 1.00 89.19 151 ALA A CA 1
ATOM 1245 C C . ALA A 1 151 ? -7.324 -10.406 9.704 1.00 89.19 151 ALA A C 1
ATOM 1247 O O . ALA A 1 151 ? -7.042 -9.969 10.821 1.00 89.19 151 ALA A O 1
ATOM 1248 N N . SER A 1 152 ? -6.452 -11.081 8.959 1.00 89.81 152 SER A N 1
ATOM 1249 C CA . SER A 1 152 ? -5.058 -11.290 9.340 1.00 89.81 152 SER A CA 1
ATOM 1250 C C . SER A 1 152 ? -4.151 -10.888 8.184 1.00 89.81 152 SER A C 1
ATOM 1252 O O . SER A 1 152 ? -4.242 -11.449 7.090 1.00 89.81 152 SER A O 1
ATOM 1254 N N . ALA A 1 153 ? -3.315 -9.886 8.442 1.00 85.38 153 ALA A N 1
ATOM 1255 C CA . ALA A 1 153 ? -2.311 -9.367 7.528 1.00 85.38 153 ALA A CA 1
ATOM 1256 C C . ALA A 1 153 ? -0.901 -9.687 8.052 1.00 85.38 153 ALA A C 1
ATOM 1258 O O . ALA A 1 153 ? -0.727 -10.080 9.217 1.00 85.38 153 ALA A O 1
ATOM 1259 N N . SER A 1 154 ? 0.127 -9.514 7.218 1.00 83.00 154 SER A N 1
ATOM 1260 C CA . SER A 1 154 ? 1.498 -9.881 7.596 1.00 83.00 154 SER A CA 1
ATOM 1261 C C . SER A 1 154 ? 2.058 -9.077 8.772 1.00 83.00 154 SER A C 1
ATOM 1263 O O . SER A 1 154 ? 2.873 -9.602 9.525 1.00 83.00 154 SER A O 1
ATOM 1265 N N . LEU A 1 155 ? 1.587 -7.843 8.988 1.00 90.62 155 LEU A N 1
ATOM 1266 C CA . LEU A 1 155 ? 2.038 -6.983 10.090 1.00 90.62 155 LEU A CA 1
ATOM 1267 C C . LEU A 1 155 ? 1.111 -6.994 11.313 1.00 90.62 155 LEU A C 1
ATOM 1269 O O . LEU A 1 155 ? 1.547 -6.620 12.401 1.00 90.62 155 LEU A O 1
ATOM 1273 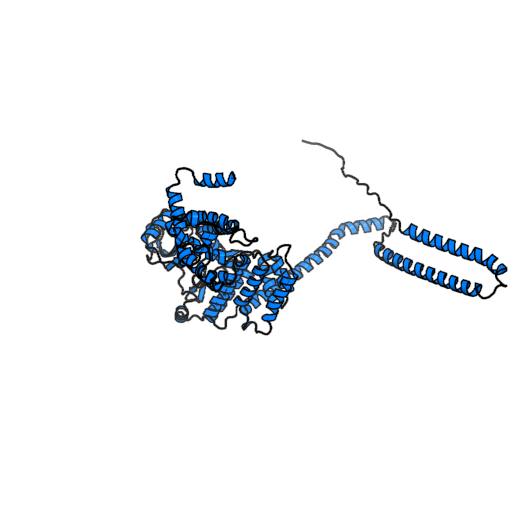N N . GLY A 1 156 ? -0.147 -7.420 11.179 1.00 93.25 156 GLY A N 1
ATOM 1274 C CA . GLY A 1 156 ? -1.146 -7.281 12.242 1.00 93.25 156 GLY A CA 1
ATOM 1275 C C . GLY A 1 156 ? -2.429 -8.074 12.014 1.00 93.25 156 GLY A C 1
ATOM 1276 O O . GLY A 1 156 ? -2.634 -8.662 10.955 1.00 93.25 156 GLY A O 1
ATOM 1277 N N . GLN A 1 157 ? -3.300 -8.098 13.020 1.00 95.38 157 GLN A N 1
ATOM 1278 C CA . GLN A 1 157 ? -4.616 -8.745 12.957 1.00 95.38 157 GLN A CA 1
ATOM 1279 C C . GLN A 1 157 ? -5.701 -7.776 13.399 1.00 95.38 157 GLN A C 1
ATOM 1281 O O . GLN A 1 157 ? -5.476 -6.967 14.297 1.00 95.38 157 GLN A O 1
ATOM 1286 N N . VAL A 1 158 ? -6.869 -7.868 12.773 1.00 95.56 158 VAL A N 1
ATOM 1287 C CA . VAL A 1 158 ? -8.021 -7.013 13.062 1.00 95.56 158 VAL A CA 1
ATOM 1288 C C . VAL A 1 158 ? -9.072 -7.827 13.794 1.00 95.56 158 VAL A C 1
ATOM 1290 O O . VAL A 1 158 ? -9.449 -8.901 13.333 1.00 95.56 158 VAL A O 1
ATOM 1293 N N . TYR A 1 159 ? -9.571 -7.301 14.904 1.00 97.44 159 TYR A N 1
ATOM 1294 C CA . TYR A 1 159 ? -10.573 -7.940 15.750 1.00 97.44 159 TYR A CA 1
ATOM 1295 C C . TYR A 1 159 ? -11.850 -7.120 15.812 1.00 97.44 159 TYR A C 1
ATOM 1297 O O . TYR A 1 159 ? -11.809 -5.890 15.806 1.00 97.44 159 TYR A O 1
ATOM 1305 N N . ARG A 1 160 ? -12.985 -7.811 15.925 1.00 97.31 160 ARG A N 1
ATOM 1306 C CA . ARG A 1 160 ? -14.261 -7.190 16.276 1.00 97.31 160 ARG A CA 1
ATOM 1307 C C . ARG A 1 160 ? -14.344 -7.068 17.790 1.00 97.31 160 ARG A C 1
ATOM 1309 O O . ARG A 1 160 ? -14.151 -8.058 18.493 1.00 97.31 160 ARG A O 1
ATOM 1316 N N . ALA A 1 161 ? -14.671 -5.886 18.290 1.00 97.06 161 ALA A N 1
ATOM 1317 C CA . ALA A 1 161 ? -14.816 -5.652 19.719 1.00 97.06 161 ALA A CA 1
ATOM 1318 C C . ALA A 1 161 ? -15.937 -4.655 20.029 1.00 97.06 161 ALA A C 1
ATOM 1320 O O . ALA A 1 161 ? -16.485 -3.995 19.142 1.00 97.06 161 ALA A O 1
ATOM 1321 N N . ARG A 1 162 ? -16.272 -4.540 21.314 1.00 97.00 162 ARG A N 1
ATOM 1322 C CA . ARG A 1 162 ? -17.108 -3.469 21.856 1.00 97.00 162 ARG A CA 1
ATOM 1323 C C . ARG A 1 162 ? -16.348 -2.722 22.931 1.00 97.00 162 ARG A C 1
ATOM 1325 O O . ARG A 1 162 ? -15.807 -3.341 23.848 1.00 97.00 162 ARG A O 1
ATOM 1332 N N . LEU A 1 163 ? -16.338 -1.396 22.845 1.00 95.94 163 LEU A N 1
ATOM 1333 C CA . LEU A 1 163 ? -15.737 -0.555 23.876 1.00 95.94 163 LEU A CA 1
ATOM 1334 C C . LEU A 1 163 ? -16.482 -0.712 25.197 1.00 95.94 163 LEU A C 1
ATOM 1336 O O . LEU A 1 163 ? -17.693 -0.918 25.224 1.00 95.94 163 LEU A O 1
ATOM 1340 N N . ARG A 1 164 ? -15.768 -0.581 26.309 1.00 93.56 164 ARG A N 1
ATOM 1341 C CA . ARG A 1 164 ? -16.386 -0.442 27.625 1.00 93.56 164 ARG A CA 1
ATOM 1342 C C . ARG A 1 164 ? -16.902 0.984 27.787 1.00 93.56 164 ARG A C 1
ATOM 1344 O O . ARG A 1 164 ? -16.188 1.938 27.481 1.00 93.56 164 ARG A O 1
ATOM 1351 N N . ARG A 1 165 ? -18.140 1.145 28.262 1.00 89.69 165 ARG A N 1
ATOM 1352 C CA . ARG A 1 165 ? -18.680 2.483 28.542 1.00 89.69 165 ARG A CA 1
ATOM 1353 C C . ARG A 1 165 ? -17.950 3.128 29.734 1.00 89.69 165 ARG A C 1
ATOM 1355 O O . ARG A 1 165 ? -17.596 2.405 30.669 1.00 89.69 165 ARG A O 1
ATOM 1362 N N . PRO A 1 166 ? -17.747 4.462 29.741 1.00 82.62 166 PRO A N 1
ATOM 1363 C CA . PRO A 1 166 ? -17.062 5.159 30.837 1.00 82.62 166 PRO A CA 1
ATOM 1364 C C . PRO A 1 166 ? -17.740 5.010 32.207 1.00 82.62 166 PRO A C 1
ATOM 1366 O O . PRO A 1 166 ? -17.068 5.041 33.230 1.00 82.62 166 PRO A O 1
ATOM 1369 N N . ASP A 1 167 ? -19.061 4.826 32.223 1.00 82.75 167 ASP A N 1
ATOM 1370 C CA . ASP A 1 167 ? -19.883 4.608 33.420 1.00 82.75 167 ASP A CA 1
ATOM 1371 C C . ASP A 1 167 ? -19.841 3.156 33.939 1.00 82.75 167 ASP A C 1
ATOM 1373 O O . ASP A 1 167 ? -20.453 2.839 34.958 1.00 82.75 167 ASP A O 1
ATOM 1377 N N . GLY A 1 168 ? -19.137 2.257 33.241 1.00 75.38 168 GLY A N 1
ATOM 1378 C CA . GLY A 1 168 ? -19.053 0.837 33.575 1.00 75.38 168 GLY A CA 1
ATOM 1379 C C . GLY A 1 168 ? -20.328 0.034 33.291 1.00 75.38 168 GLY A C 1
ATOM 1380 O O . GLY A 1 168 ? -20.330 -1.174 33.530 1.00 75.38 168 GLY A O 1
ATOM 1381 N N . ALA A 1 169 ? -21.383 0.645 32.737 1.00 76.00 169 ALA A N 1
ATOM 1382 C CA . ALA A 1 169 ? -22.726 0.066 32.605 1.00 76.00 169 ALA A CA 1
ATOM 1383 C C . ALA A 1 169 ? -22.891 -0.917 31.423 1.00 76.00 169 ALA A C 1
ATOM 1385 O O . ALA A 1 169 ? -23.969 -1.032 30.841 1.00 76.00 169 ALA A O 1
ATOM 1386 N N . GLY A 1 170 ? -21.827 -1.639 31.057 1.00 77.38 170 GLY A N 1
ATOM 1387 C CA . GLY A 1 170 ? -21.847 -2.669 30.016 1.00 77.38 170 GLY A CA 1
ATOM 1388 C C . GLY A 1 170 ? -21.210 -2.256 28.678 1.00 77.38 170 GLY A C 1
ATOM 1389 O O . GLY A 1 170 ? -20.377 -1.341 28.637 1.00 77.38 170 GLY A O 1
ATOM 1390 N N . PRO A 1 171 ? -21.528 -2.980 27.586 1.00 89.00 171 PRO A N 1
ATOM 1391 C CA . PRO A 1 171 ? -20.906 -2.778 26.285 1.00 89.00 171 PRO A CA 1
ATOM 1392 C C . PRO A 1 171 ? -21.361 -1.476 25.620 1.00 89.00 171 PRO A C 1
ATOM 1394 O O . PRO A 1 171 ? -22.536 -1.113 25.623 1.00 89.00 171 PRO A O 1
ATOM 1397 N N . GLY A 1 172 ? -20.400 -0.771 25.039 1.00 92.19 172 GLY A N 1
ATOM 1398 C CA . GLY A 1 172 ? -20.581 0.454 24.278 1.00 92.19 172 GLY A CA 1
ATOM 1399 C C . GLY A 1 172 ? -20.536 0.214 22.770 1.00 92.19 172 GLY A C 1
ATOM 1400 O O . GLY A 1 172 ? -21.062 -0.771 22.242 1.00 92.19 172 GLY A O 1
ATOM 1401 N N . GLU A 1 173 ? -19.916 1.163 22.078 1.00 94.12 173 GLU A N 1
ATOM 1402 C CA . GLU A 1 173 ? -19.784 1.203 20.622 1.00 94.12 173 GLU A CA 1
ATOM 1403 C C . GLU A 1 173 ? -19.016 -0.004 20.061 1.00 94.12 173 GLU A C 1
ATOM 1405 O O . GLU A 1 173 ? -18.087 -0.512 20.698 1.00 94.12 173 GLU A O 1
ATOM 1410 N N . ARG A 1 174 ? -19.411 -0.464 18.865 1.00 97.06 174 ARG A N 1
ATOM 1411 C CA . ARG A 1 174 ? -18.697 -1.515 18.126 1.00 97.06 174 ARG A CA 1
ATOM 1412 C C . ARG A 1 174 ? -17.463 -0.916 17.459 1.00 97.06 174 ARG A C 1
ATOM 1414 O O . ARG A 1 174 ? -17.566 0.100 16.782 1.00 97.06 174 ARG A O 1
ATOM 1421 N N . VAL A 1 175 ? -16.324 -1.580 17.608 1.00 97.69 175 VAL A N 1
ATOM 1422 C CA . VAL A 1 175 ? -15.043 -1.133 17.053 1.00 97.69 175 VAL A CA 1
ATOM 1423 C C . VAL A 1 175 ? -14.293 -2.269 16.367 1.00 97.69 175 VAL A C 1
ATOM 1425 O O . VAL A 1 175 ? -14.425 -3.441 16.732 1.00 97.69 175 VAL A O 1
ATOM 1428 N N . ALA A 1 176 ? -13.498 -1.906 15.368 1.00 97.56 176 ALA A N 1
ATOM 1429 C CA . ALA A 1 176 ? -12.457 -2.740 14.799 1.00 97.56 176 ALA A CA 1
ATOM 1430 C C . ALA A 1 176 ? -11.117 -2.391 15.467 1.00 97.56 176 ALA A C 1
ATOM 1432 O O . ALA A 1 176 ? -10.719 -1.226 15.527 1.00 97.56 176 ALA A O 1
ATOM 1433 N N . VAL A 1 177 ? -10.422 -3.407 15.980 1.00 97.69 177 VAL A N 1
ATOM 1434 C CA . VAL A 1 177 ? -9.148 -3.262 16.697 1.00 97.69 177 VAL A CA 1
ATOM 1435 C C . VAL A 1 177 ? -8.047 -3.942 15.890 1.00 97.69 177 VAL A C 1
ATOM 1437 O O . VAL A 1 177 ? -7.959 -5.169 15.870 1.00 97.69 177 VAL A O 1
ATOM 1440 N N . LYS A 1 178 ? -7.208 -3.154 15.217 1.00 96.69 178 LYS A N 1
ATOM 1441 C CA . LYS A 1 178 ? -6.027 -3.617 14.476 1.00 96.69 178 LYS A CA 1
ATOM 1442 C C . LYS A 1 178 ? -4.829 -3.638 15.422 1.00 96.69 178 LYS A C 1
ATOM 1444 O O . LYS A 1 178 ? -4.426 -2.601 15.941 1.00 96.69 178 LYS A O 1
ATOM 1449 N N . ILE A 1 179 ? -4.263 -4.816 15.658 1.00 97.38 179 ILE A N 1
ATOM 1450 C CA . ILE A 1 179 ? -3.154 -5.042 16.592 1.00 97.38 179 ILE A CA 1
ATOM 1451 C C . ILE A 1 179 ? -1.951 -5.544 15.805 1.00 97.38 179 ILE A C 1
ATOM 1453 O O . ILE A 1 179 ? -2.061 -6.502 15.038 1.00 97.38 179 ILE A O 1
ATOM 1457 N N . ARG A 1 180 ? -0.791 -4.920 16.011 1.00 96.19 180 ARG A N 1
ATOM 1458 C CA . ARG A 1 180 ? 0.465 -5.337 15.387 1.00 96.19 180 ARG A CA 1
ATOM 1459 C C . ARG A 1 180 ? 0.916 -6.692 15.939 1.00 96.19 180 ARG A C 1
ATOM 1461 O O . ARG A 1 180 ? 0.812 -6.945 17.139 1.00 96.19 180 ARG A O 1
ATOM 1468 N N . ARG A 1 181 ? 1.438 -7.563 15.074 1.00 94.81 181 ARG A N 1
ATOM 1469 C CA . ARG A 1 181 ? 1.944 -8.883 15.475 1.00 94.81 181 ARG A CA 1
ATOM 1470 C C . ARG A 1 181 ? 3.122 -8.741 16.455 1.00 94.81 181 ARG A C 1
ATOM 1472 O O . ARG A 1 181 ? 3.990 -7.890 16.246 1.00 94.81 181 ARG A O 1
ATOM 1479 N N . PRO A 1 182 ? 3.192 -9.572 17.507 1.00 94.00 182 PRO A N 1
ATOM 1480 C CA . PRO A 1 182 ? 4.308 -9.549 18.446 1.00 94.00 182 PRO A CA 1
ATOM 1481 C C . PRO A 1 182 ? 5.618 -9.952 17.752 1.00 94.00 182 PRO A C 1
ATOM 1483 O O . PRO A 1 182 ? 5.638 -10.880 16.948 1.00 94.00 182 PRO A O 1
ATOM 1486 N N . GLY A 1 183 ? 6.716 -9.260 18.070 1.00 90.38 183 GLY A N 1
ATOM 1487 C CA . GLY A 1 183 ? 8.057 -9.567 17.552 1.00 90.38 183 GLY A CA 1
ATOM 1488 C C . GLY A 1 183 ? 8.334 -9.143 16.102 1.00 90.38 183 GLY A C 1
ATOM 1489 O O . GLY A 1 183 ? 9.458 -9.311 15.627 1.00 90.38 183 GLY A O 1
ATOM 1490 N N . VAL A 1 184 ? 7.339 -8.594 15.388 1.00 91.62 184 VAL A N 1
ATOM 1491 C CA . VAL A 1 184 ? 7.480 -8.236 13.963 1.00 91.62 184 VAL A CA 1
ATOM 1492 C C . VAL A 1 184 ? 8.483 -7.102 13.742 1.00 91.62 184 VAL A C 1
ATOM 1494 O O . VAL A 1 184 ? 9.170 -7.076 12.726 1.00 91.62 184 VAL A O 1
ATOM 1497 N N . VAL A 1 185 ? 8.607 -6.183 14.706 1.00 92.50 185 VAL A N 1
ATOM 1498 C CA . VAL A 1 185 ? 9.552 -5.061 14.625 1.00 92.50 185 VAL A CA 1
ATOM 1499 C C . VAL A 1 185 ? 10.979 -5.601 14.632 1.00 92.50 185 VAL A C 1
ATOM 1501 O O . VAL A 1 185 ? 11.755 -5.301 13.736 1.00 92.50 185 VAL A O 1
ATOM 1504 N N . GLU A 1 186 ? 11.318 -6.468 15.585 1.00 90.19 186 GLU A N 1
ATOM 1505 C CA . GLU A 1 186 ? 12.651 -7.062 15.694 1.00 90.19 186 GLU A CA 1
ATOM 1506 C C . GLU A 1 186 ? 13.012 -7.947 14.490 1.00 90.19 186 GLU A C 1
ATOM 1508 O O . GLU A 1 186 ? 14.186 -8.019 14.102 1.00 90.19 186 GLU A O 1
ATOM 1513 N N . GLU A 1 187 ? 12.022 -8.633 13.909 1.00 90.38 187 GLU A N 1
ATOM 1514 C CA . GLU A 1 187 ? 12.188 -9.385 12.663 1.00 90.38 187 GLU A CA 1
ATOM 1515 C C . GLU A 1 187 ? 12.535 -8.450 11.498 1.00 90.38 187 GLU A C 1
ATOM 1517 O O . GLU A 1 187 ? 13.545 -8.674 10.826 1.00 90.38 187 GLU A O 1
ATOM 1522 N N . ILE A 1 188 ? 11.770 -7.369 11.320 1.00 93.12 188 ILE A N 1
ATOM 1523 C CA . ILE A 1 188 ? 11.997 -6.366 10.272 1.00 93.12 188 ILE A CA 1
ATOM 1524 C C . ILE A 1 188 ? 13.367 -5.705 10.426 1.00 93.12 188 ILE A C 1
ATOM 1526 O O . ILE A 1 188 ? 14.102 -5.632 9.447 1.00 93.12 188 ILE A O 1
ATOM 1530 N N . GLU A 1 189 ? 13.774 -5.306 11.635 1.00 92.50 189 GLU A N 1
ATOM 1531 C CA . GLU A 1 189 ? 15.112 -4.736 11.870 1.00 92.50 189 GLU A CA 1
ATOM 1532 C C . GLU A 1 189 ? 16.234 -5.702 11.457 1.00 92.50 189 GLU A C 1
ATOM 1534 O O . GLU A 1 189 ? 17.248 -5.310 10.872 1.00 92.50 189 GLU A O 1
ATOM 1539 N N . THR A 1 190 ? 16.054 -6.994 11.749 1.00 90.50 190 THR A N 1
ATOM 1540 C CA . THR A 1 190 ? 17.021 -8.033 11.375 1.00 90.50 190 THR A CA 1
ATOM 1541 C C . THR A 1 190 ? 17.077 -8.208 9.857 1.00 90.50 190 THR A C 1
ATOM 1543 O O . THR A 1 190 ? 18.162 -8.354 9.286 1.00 90.50 190 THR A O 1
ATOM 1546 N N . ASP A 1 191 ? 15.922 -8.185 9.198 1.00 93.88 191 ASP A N 1
ATOM 1547 C CA . ASP A 1 191 ? 15.813 -8.318 7.749 1.00 93.88 191 ASP A CA 1
ATOM 1548 C C . ASP A 1 191 ? 16.338 -7.084 7.009 1.00 93.88 191 ASP A C 1
ATOM 1550 O O . ASP A 1 191 ? 17.019 -7.246 6.000 1.00 93.88 191 ASP A O 1
ATOM 1554 N N . LEU A 1 192 ? 16.114 -5.871 7.521 1.00 93.38 192 LEU A N 1
ATOM 1555 C CA . LEU A 1 192 ? 16.667 -4.631 6.972 1.00 93.38 192 LEU A CA 1
ATOM 1556 C C . LEU A 1 192 ? 18.198 -4.628 7.030 1.00 93.38 192 LEU A C 1
ATOM 1558 O O . LEU A 1 192 ? 18.852 -4.302 6.037 1.00 93.38 192 LEU A O 1
ATOM 1562 N N . GLU A 1 193 ? 18.793 -5.067 8.146 1.00 91.25 193 GLU A N 1
ATOM 1563 C CA . GLU A 1 193 ? 20.251 -5.214 8.259 1.00 91.25 193 GLU A CA 1
ATOM 1564 C C . GLU A 1 193 ? 20.804 -6.178 7.193 1.00 91.25 193 GLU A C 1
ATOM 1566 O O . GLU A 1 193 ? 21.824 -5.896 6.550 1.00 91.25 193 GLU A O 1
ATOM 1571 N N . LEU A 1 194 ? 20.116 -7.301 6.963 1.00 90.06 194 LEU A N 1
ATOM 1572 C CA . LEU A 1 194 ? 20.479 -8.242 5.904 1.00 90.06 194 LEU A CA 1
ATOM 1573 C C . LEU A 1 194 ? 20.262 -7.649 4.512 1.00 90.06 194 LEU A C 1
ATOM 1575 O O . LEU A 1 194 ? 21.118 -7.835 3.648 1.00 90.06 194 LEU A O 1
ATOM 1579 N N . LEU A 1 195 ? 19.165 -6.927 4.292 1.00 91.75 195 LEU A N 1
ATOM 1580 C CA . LEU A 1 195 ? 18.819 -6.323 3.011 1.00 91.75 195 LEU A CA 1
ATOM 1581 C C . LEU A 1 195 ? 19.874 -5.306 2.584 1.00 91.75 195 LEU A C 1
ATOM 1583 O O . LEU A 1 195 ? 20.357 -5.380 1.456 1.00 91.75 195 LEU A O 1
ATOM 1587 N N . TYR A 1 196 ? 20.302 -4.425 3.492 1.00 90.75 196 TYR A N 1
ATOM 1588 C CA . TYR A 1 196 ? 21.402 -3.497 3.235 1.00 90.75 196 TYR A CA 1
ATOM 1589 C C . TYR A 1 196 ? 22.665 -4.237 2.821 1.00 90.75 196 TYR A C 1
ATOM 1591 O O . TYR A 1 196 ? 23.266 -3.935 1.790 1.00 90.75 196 TYR A O 1
ATOM 1599 N N . TRP A 1 197 ? 23.043 -5.256 3.586 1.00 86.62 197 TRP A N 1
ATOM 1600 C CA . TRP A 1 197 ? 24.238 -6.033 3.301 1.00 86.62 197 TRP A CA 1
ATOM 1601 C C . TRP A 1 197 ? 24.165 -6.785 1.963 1.00 86.62 197 TRP A C 1
ATOM 1603 O O . TRP A 1 197 ? 25.162 -6.864 1.238 1.00 86.62 197 TRP A O 1
ATOM 1613 N N . VAL A 1 198 ? 22.993 -7.315 1.601 1.00 87.75 198 VAL A N 1
ATOM 1614 C CA . VAL A 1 198 ? 22.737 -7.939 0.296 1.00 87.75 198 VAL A CA 1
ATOM 1615 C C . VAL A 1 198 ? 22.813 -6.896 -0.820 1.00 87.75 198 VAL A C 1
ATOM 1617 O O . VAL A 1 198 ? 23.515 -7.137 -1.803 1.00 87.75 198 VAL A O 1
ATOM 1620 N N . ALA A 1 199 ? 22.178 -5.733 -0.655 1.00 88.81 199 ALA A N 1
ATOM 1621 C CA . ALA A 1 199 ? 22.167 -4.644 -1.629 1.00 88.81 199 ALA A CA 1
ATOM 1622 C C . ALA A 1 199 ? 23.588 -4.181 -1.982 1.00 88.81 199 ALA A C 1
ATOM 1624 O O . ALA A 1 199 ? 23.935 -4.094 -3.160 1.00 88.81 199 ALA A O 1
ATOM 1625 N N . GLU A 1 200 ? 24.464 -3.998 -0.985 1.00 87.31 200 GLU A N 1
ATOM 1626 C CA . GLU A 1 200 ? 25.864 -3.618 -1.226 1.00 87.31 200 GLU A CA 1
ATOM 1627 C C . GLU A 1 200 ? 26.621 -4.615 -2.113 1.00 87.31 200 GLU A C 1
ATOM 1629 O O . GLU A 1 200 ? 27.529 -4.239 -2.855 1.00 87.31 200 GLU A O 1
ATOM 1634 N N . ARG A 1 201 ? 26.284 -5.902 -2.009 1.00 85.69 201 ARG A N 1
ATOM 1635 C CA . ARG A 1 201 ? 26.984 -6.997 -2.695 1.00 85.69 201 ARG A CA 1
ATOM 1636 C C . ARG A 1 201 ? 26.370 -7.303 -4.052 1.00 85.69 201 ARG A C 1
ATOM 1638 O O . ARG A 1 201 ? 27.086 -7.740 -4.951 1.00 85.69 201 ARG A O 1
ATOM 1645 N N . ALA A 1 202 ? 25.067 -7.085 -4.181 1.00 86.81 202 ALA A N 1
ATOM 1646 C CA . ALA A 1 202 ? 24.321 -7.232 -5.416 1.00 86.81 202 ALA A CA 1
ATOM 1647 C C . ALA A 1 202 ? 24.566 -6.068 -6.385 1.00 86.81 202 ALA A C 1
ATOM 1649 O O . ALA A 1 202 ? 24.553 -6.309 -7.590 1.00 86.81 202 ALA A O 1
ATOM 1650 N N . GLN A 1 203 ? 24.872 -4.862 -5.882 1.00 87.81 203 GLN A N 1
ATOM 1651 C CA . GLN A 1 203 ? 25.029 -3.647 -6.694 1.00 87.81 203 GLN A CA 1
ATOM 1652 C C . GLN A 1 203 ? 25.917 -3.854 -7.926 1.00 87.81 203 GLN A C 1
ATOM 1654 O O . GLN A 1 203 ? 25.513 -3.551 -9.036 1.00 87.81 203 GLN A O 1
ATOM 1659 N N . ALA A 1 204 ? 27.115 -4.413 -7.748 1.00 80.44 204 ALA A N 1
ATOM 1660 C CA . ALA A 1 204 ? 28.087 -4.548 -8.836 1.00 80.44 204 ALA A CA 1
ATOM 1661 C C . ALA A 1 204 ? 27.840 -5.753 -9.766 1.00 80.44 204 ALA A C 1
ATOM 1663 O O . ALA A 1 204 ? 28.616 -5.978 -10.689 1.00 80.44 204 ALA A O 1
ATOM 1664 N N . VAL A 1 205 ? 26.849 -6.602 -9.473 1.00 80.06 205 VAL A N 1
ATOM 1665 C CA . VAL A 1 205 ? 26.743 -7.945 -10.072 1.00 80.06 205 VAL A CA 1
ATOM 1666 C C . VAL A 1 205 ? 25.374 -8.229 -10.685 1.00 80.06 205 VAL A C 1
ATOM 1668 O O . VAL A 1 205 ? 25.291 -8.994 -11.653 1.00 80.06 205 VAL A O 1
ATOM 1671 N N . LEU A 1 206 ? 24.320 -7.680 -10.081 1.00 74.25 206 LEU A N 1
ATOM 1672 C CA . LEU A 1 206 ? 22.922 -7.943 -10.420 1.00 74.25 206 LEU A CA 1
ATOM 1673 C C . LEU A 1 206 ? 22.150 -6.683 -10.830 1.00 74.25 206 LEU A C 1
ATOM 1675 O O . LEU A 1 206 ? 21.146 -6.823 -11.518 1.00 74.25 206 LEU A O 1
ATOM 1679 N N . ALA A 1 207 ? 22.569 -5.488 -10.402 1.00 77.00 207 ALA A N 1
ATOM 1680 C CA . ALA A 1 207 ? 21.833 -4.257 -10.681 1.00 77.00 207 ALA A CA 1
ATOM 1681 C C . ALA A 1 207 ? 22.233 -3.652 -12.039 1.00 77.00 207 ALA A C 1
ATOM 1683 O O . ALA A 1 207 ? 23.430 -3.613 -12.342 1.00 77.00 207 ALA A O 1
ATOM 1684 N N . PRO A 1 208 ? 21.273 -3.142 -12.831 1.00 76.19 208 PRO A N 1
ATOM 1685 C CA . PRO A 1 208 ? 21.574 -2.237 -13.937 1.00 76.19 208 PRO A CA 1
ATOM 1686 C C . PRO A 1 208 ? 22.304 -0.980 -13.445 1.00 76.19 208 PRO A C 1
ATOM 1688 O O . PRO A 1 208 ? 22.096 -0.545 -12.312 1.00 76.19 208 PRO A O 1
ATOM 1691 N N . GLU A 1 209 ? 23.107 -0.348 -14.305 1.00 74.31 209 GLU A N 1
ATOM 1692 C CA . GLU A 1 209 ? 23.906 0.837 -13.939 1.00 74.31 209 GLU A CA 1
ATOM 1693 C C . GLU A 1 209 ? 23.060 2.014 -13.424 1.00 74.31 209 GLU A C 1
ATOM 1695 O O . GLU A 1 209 ? 23.519 2.796 -12.594 1.00 74.31 209 GLU A O 1
ATOM 1700 N N . PHE A 1 210 ? 21.806 2.124 -13.869 1.00 72.00 210 PHE A N 1
ATOM 1701 C CA . PHE A 1 210 ? 20.890 3.197 -13.476 1.00 72.00 210 PHE A CA 1
ATOM 1702 C C . PHE A 1 210 ? 20.147 2.951 -12.148 1.00 72.00 210 PHE A C 1
ATOM 1704 O O . PHE A 1 210 ? 19.427 3.847 -11.692 1.00 72.00 210 PHE A O 1
ATOM 1711 N N . VAL A 1 211 ? 20.314 1.775 -11.524 1.00 79.69 211 VAL A N 1
ATOM 1712 C CA . VAL A 1 211 ? 19.642 1.381 -10.274 1.00 79.69 211 VAL A CA 1
ATOM 1713 C C . VAL A 1 211 ? 20.633 1.340 -9.110 1.00 79.69 211 VAL A C 1
ATOM 1715 O O . VAL A 1 211 ? 21.566 0.538 -9.103 1.00 79.69 211 VAL A O 1
ATOM 1718 N N . ASP A 1 212 ? 20.386 2.141 -8.071 1.00 85.81 212 ASP A N 1
ATOM 1719 C CA . ASP A 1 212 ? 21.096 2.052 -6.790 1.00 85.81 212 ASP A CA 1
ATOM 1720 C C . ASP A 1 212 ? 20.289 1.196 -5.798 1.00 85.81 212 ASP A C 1
ATOM 1722 O O . ASP A 1 212 ? 19.300 1.639 -5.212 1.00 85.81 212 ASP A O 1
ATOM 1726 N N . LEU A 1 213 ? 20.726 -0.044 -5.566 1.00 88.69 213 LEU A N 1
ATOM 1727 C CA . LEU A 1 213 ? 20.066 -0.966 -4.639 1.00 88.69 213 LEU A CA 1
ATOM 1728 C C . LEU A 1 213 ? 20.134 -0.497 -3.179 1.00 88.69 213 LEU A C 1
ATOM 1730 O O . LEU A 1 213 ? 19.296 -0.899 -2.372 1.00 88.69 213 LEU A O 1
ATOM 1734 N N . ARG A 1 214 ? 21.112 0.339 -2.807 1.00 89.44 214 ARG A N 1
ATOM 1735 C CA . ARG A 1 214 ? 21.185 0.922 -1.457 1.00 89.44 214 ARG A CA 1
ATOM 1736 C C . ARG A 1 214 ? 20.144 2.013 -1.281 1.00 89.44 214 ARG A C 1
ATOM 1738 O O . ARG A 1 214 ? 19.631 2.180 -0.177 1.00 89.44 214 ARG A O 1
ATOM 1745 N N . GLU A 1 215 ? 19.868 2.780 -2.333 1.00 88.50 215 GLU A N 1
ATOM 1746 C CA . GLU A 1 215 ? 18.771 3.749 -2.346 1.00 88.50 215 GLU A CA 1
ATOM 1747 C C . GLU A 1 215 ? 17.425 3.026 -2.240 1.00 88.50 215 GLU A C 1
ATOM 1749 O O . GLU A 1 215 ? 16.636 3.371 -1.362 1.00 88.50 215 GLU A O 1
ATOM 1754 N N . VAL A 1 216 ? 17.225 1.952 -3.014 1.00 89.94 216 VAL A N 1
ATOM 1755 C CA . VAL A 1 216 ? 16.023 1.100 -2.937 1.00 89.94 216 VAL A CA 1
ATOM 1756 C C . VAL A 1 216 ? 15.832 0.519 -1.532 1.00 89.94 216 VAL A C 1
ATOM 1758 O O . VAL A 1 216 ? 14.737 0.599 -0.979 1.00 89.94 216 VAL A O 1
ATOM 1761 N N . ALA A 1 217 ? 16.890 -0.008 -0.905 1.00 92.06 217 ALA A N 1
ATOM 1762 C CA . ALA A 1 217 ? 16.820 -0.504 0.472 1.00 92.06 217 ALA A CA 1
ATOM 1763 C C . ALA A 1 217 ? 16.469 0.610 1.480 1.00 92.06 217 ALA A C 1
ATOM 1765 O O . ALA A 1 217 ? 15.654 0.389 2.372 1.00 92.06 217 ALA A O 1
ATOM 1766 N N . ARG A 1 218 ? 17.018 1.821 1.306 1.00 92.50 218 ARG A N 1
ATOM 1767 C CA . ARG A 1 218 ? 16.691 3.004 2.128 1.00 92.50 218 ARG A CA 1
ATOM 1768 C C . ARG A 1 218 ? 15.252 3.468 1.962 1.00 92.50 218 ARG A C 1
ATOM 1770 O O . ARG A 1 218 ? 14.633 3.923 2.921 1.00 92.50 218 ARG A O 1
ATOM 1777 N N . GLU A 1 219 ? 14.737 3.442 0.739 1.00 90.06 219 GLU A N 1
ATOM 1778 C CA . GLU A 1 219 ? 13.330 3.730 0.468 1.00 90.06 219 GLU A CA 1
ATOM 1779 C C . GLU A 1 219 ? 12.426 2.700 1.137 1.00 90.06 219 GLU A C 1
ATOM 1781 O O . GLU A 1 219 ? 11.460 3.083 1.797 1.00 90.06 219 GLU A O 1
ATOM 1786 N N . PHE A 1 220 ? 12.773 1.417 1.020 1.00 93.56 220 PHE A N 1
ATOM 1787 C CA . PHE A 1 220 ? 12.030 0.342 1.658 1.00 93.56 220 PHE A CA 1
ATOM 1788 C C . PHE A 1 220 ? 12.048 0.446 3.186 1.00 93.56 220 PHE A C 1
ATOM 1790 O O . PHE A 1 220 ? 10.993 0.315 3.792 1.00 93.56 220 PHE A O 1
ATOM 1797 N N . GLU A 1 221 ? 13.192 0.756 3.805 1.00 94.69 221 GLU A N 1
ATOM 1798 C CA . GLU A 1 221 ? 13.287 1.036 5.245 1.00 94.69 221 GLU A CA 1
ATOM 1799 C C . GLU A 1 221 ? 12.269 2.114 5.652 1.00 94.69 221 GLU A C 1
ATOM 1801 O O . GLU A 1 221 ? 11.394 1.875 6.483 1.00 94.69 221 GLU A O 1
ATOM 1806 N N . ARG A 1 222 ? 12.297 3.287 5.004 1.00 91.50 222 ARG A N 1
ATOM 1807 C CA . ARG A 1 222 ? 11.340 4.367 5.309 1.00 91.50 222 ARG A CA 1
ATOM 1808 C C . ARG A 1 222 ? 9.884 3.935 5.138 1.00 91.50 222 ARG A C 1
ATOM 1810 O O . ARG A 1 222 ? 9.033 4.369 5.912 1.00 91.50 222 ARG A O 1
ATOM 1817 N N . PHE A 1 223 ? 9.603 3.125 4.121 1.00 90.12 223 PHE A N 1
ATOM 1818 C CA . PHE A 1 223 ? 8.273 2.589 3.863 1.00 90.12 223 PHE A CA 1
ATOM 1819 C C . PHE A 1 223 ? 7.824 1.615 4.960 1.00 90.12 223 PHE A C 1
ATOM 1821 O O . PHE A 1 223 ? 6.766 1.819 5.547 1.00 90.12 223 PHE A O 1
ATOM 1828 N N . ILE A 1 224 ? 8.628 0.603 5.296 1.00 92.75 224 ILE A N 1
ATOM 1829 C CA . ILE A 1 224 ? 8.229 -0.420 6.268 1.00 92.75 224 ILE A CA 1
ATOM 1830 C C . ILE A 1 224 ? 8.097 0.155 7.682 1.00 92.75 224 ILE A C 1
ATOM 1832 O O . ILE A 1 224 ? 7.175 -0.207 8.406 1.00 92.75 224 ILE A O 1
ATOM 1836 N N . HIS A 1 225 ? 8.939 1.118 8.066 1.00 92.25 225 HIS A N 1
ATOM 1837 C CA . HIS A 1 225 ? 8.765 1.823 9.338 1.00 92.25 225 HIS A CA 1
ATOM 1838 C C . HIS A 1 225 ? 7.477 2.649 9.379 1.00 92.25 225 HIS A C 1
ATOM 1840 O O . HIS A 1 225 ? 6.859 2.752 10.435 1.00 92.25 225 HIS A O 1
ATOM 1846 N N . ALA A 1 226 ? 7.062 3.228 8.248 1.00 89.62 226 ALA A N 1
ATOM 1847 C CA . ALA A 1 226 ? 5.791 3.938 8.162 1.00 89.62 226 ALA A CA 1
ATOM 1848 C C . ALA A 1 226 ? 4.593 2.989 8.316 1.00 89.62 226 ALA A C 1
ATOM 1850 O O . ALA A 1 226 ? 3.639 3.349 8.997 1.00 89.62 226 ALA A O 1
ATOM 1851 N N . GLU A 1 227 ? 4.666 1.789 7.736 1.00 89.88 227 GLU A N 1
ATOM 1852 C CA . GLU A 1 227 ? 3.647 0.735 7.872 1.00 89.88 227 GLU A CA 1
ATOM 1853 C C . GLU A 1 227 ? 3.541 0.181 9.303 1.00 89.88 227 GLU A C 1
ATOM 1855 O O . GLU A 1 227 ? 2.483 -0.286 9.722 1.00 89.88 227 GLU A O 1
ATOM 1860 N N . LEU A 1 228 ? 4.633 0.220 10.071 1.00 92.12 228 LEU A N 1
ATOM 1861 C CA . LEU A 1 228 ? 4.650 -0.233 11.463 1.00 92.12 228 LEU A CA 1
ATOM 1862 C C . LEU A 1 228 ? 4.011 0.757 12.441 1.00 92.12 228 LEU A C 1
ATOM 1864 O O . LEU A 1 228 ? 3.784 0.371 13.588 1.00 92.12 228 LEU A O 1
ATOM 1868 N N . ASP A 1 229 ? 3.763 2.001 12.030 1.00 94.44 229 ASP A N 1
ATOM 1869 C CA . ASP A 1 229 ? 3.195 3.053 12.872 1.00 94.44 229 ASP A CA 1
ATOM 1870 C C . ASP A 1 229 ? 1.723 3.310 12.527 1.00 94.44 229 ASP A C 1
ATOM 1872 O O . ASP A 1 229 ? 1.385 4.124 11.662 1.00 94.44 229 ASP A O 1
ATOM 1876 N N . TYR A 1 230 ? 0.824 2.655 13.259 1.00 95.75 230 TYR A N 1
ATOM 1877 C CA . TYR A 1 230 ? -0.611 2.818 13.045 1.00 95.75 230 TYR A CA 1
ATOM 1878 C C . TYR A 1 230 ? -1.161 4.205 13.413 1.00 95.75 230 TYR A C 1
ATOM 1880 O O . TYR A 1 230 ? -2.246 4.560 12.948 1.00 95.75 230 TYR A O 1
ATOM 1888 N N . GLU A 1 231 ? -0.439 5.044 14.169 1.00 95.69 231 GLU A N 1
ATOM 1889 C CA . GLU A 1 231 ? -0.876 6.435 14.357 1.00 95.69 231 GLU A CA 1
ATOM 1890 C C . GLU A 1 231 ? -0.791 7.221 13.051 1.00 95.69 231 GLU A C 1
ATOM 1892 O O . GLU A 1 231 ? -1.593 8.123 12.803 1.00 95.69 231 GLU A O 1
ATOM 1897 N N . ARG A 1 232 ? 0.185 6.895 12.200 1.00 94.25 232 ARG A N 1
ATOM 1898 C CA . ARG A 1 232 ? 0.324 7.530 10.894 1.00 94.25 232 ARG A CA 1
ATOM 1899 C C . ARG A 1 232 ? -0.860 7.189 9.994 1.00 94.25 232 ARG A C 1
ATOM 1901 O O . ARG A 1 232 ? -1.445 8.102 9.415 1.00 94.25 232 ARG A O 1
ATOM 1908 N N . GLU A 1 233 ? -1.233 5.914 9.919 1.00 93.31 233 GLU A N 1
ATOM 1909 C CA . GLU A 1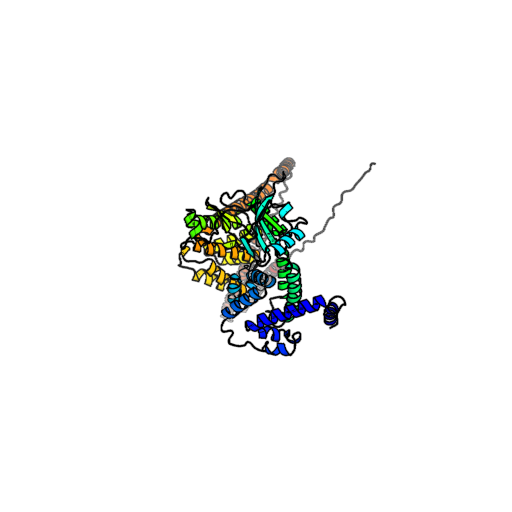 233 ? -2.421 5.450 9.187 1.00 93.31 233 GLU A CA 1
ATOM 1910 C C . GLU A 1 233 ? -3.689 6.147 9.702 1.00 93.31 233 GLU A C 1
ATOM 1912 O O . GLU A 1 233 ? -4.447 6.725 8.923 1.00 93.31 233 GLU A O 1
ATOM 1917 N N . ALA A 1 234 ? -3.855 6.213 11.025 1.00 95.62 234 ALA A N 1
ATOM 1918 C CA . ALA A 1 234 ? -4.960 6.908 11.675 1.00 95.62 234 ALA A CA 1
ATOM 1919 C C . ALA A 1 234 ? -5.048 8.400 11.303 1.00 95.62 234 ALA A C 1
ATOM 1921 O O . ALA A 1 234 ? -6.137 8.931 11.075 1.00 95.62 234 ALA A O 1
ATOM 1922 N N . ARG A 1 235 ? -3.901 9.095 11.216 1.00 95.56 235 ARG A N 1
ATOM 1923 C CA . ARG A 1 235 ? -3.848 10.524 10.849 1.00 95.56 235 ARG A CA 1
ATOM 1924 C C . ARG A 1 235 ? -4.289 10.713 9.403 1.00 95.56 235 ARG A C 1
ATOM 1926 O O . ARG A 1 235 ? -5.036 11.648 9.116 1.00 95.56 235 ARG A O 1
ATOM 1933 N N . THR A 1 236 ? -3.849 9.826 8.511 1.00 93.44 236 THR A N 1
ATOM 1934 C CA . THR A 1 236 ? -4.255 9.830 7.102 1.00 93.44 236 THR A CA 1
ATOM 1935 C C . THR A 1 236 ? -5.752 9.569 6.963 1.00 93.44 236 THR A C 1
ATOM 1937 O O . THR A 1 236 ? -6.432 10.328 6.277 1.00 93.44 236 THR A O 1
ATOM 1940 N N . MET A 1 237 ? -6.287 8.570 7.667 1.00 94.69 237 MET A N 1
ATOM 1941 C CA . MET A 1 237 ? -7.716 8.247 7.665 1.00 94.69 237 MET A CA 1
ATOM 1942 C C . MET A 1 237 ? -8.569 9.442 8.108 1.00 94.69 237 MET A C 1
ATOM 1944 O O . MET A 1 237 ? -9.488 9.852 7.404 1.00 94.69 237 MET A O 1
ATOM 1948 N N . GLU A 1 238 ? -8.218 10.077 9.229 1.00 94.88 238 GLU A N 1
ATOM 1949 C CA . GLU A 1 238 ? -8.938 11.246 9.744 1.00 94.88 238 GLU A CA 1
ATOM 1950 C C . GLU A 1 238 ? -8.825 12.460 8.804 1.00 94.88 238 GLU A C 1
ATOM 1952 O O . GLU A 1 238 ? -9.780 13.226 8.645 1.00 94.88 238 GLU A O 1
ATOM 1957 N N . PHE A 1 239 ? -7.677 12.633 8.143 1.00 94.44 239 PHE A N 1
ATOM 1958 C CA . PHE A 1 239 ? -7.499 13.660 7.119 1.00 94.44 239 PHE A CA 1
ATOM 1959 C C . PHE A 1 239 ? -8.429 13.434 5.918 1.00 94.44 239 PHE A C 1
ATOM 1961 O O . PHE A 1 239 ? -9.120 14.370 5.506 1.00 94.44 239 PHE A O 1
ATOM 1968 N N . PHE A 1 240 ? -8.499 12.205 5.398 1.00 94.62 240 PHE A N 1
ATOM 1969 C CA . PHE A 1 240 ? -9.404 11.843 4.304 1.00 94.62 240 PHE A CA 1
ATOM 1970 C C . PHE A 1 240 ? -10.870 12.008 4.715 1.00 94.62 240 PHE A C 1
ATOM 1972 O O . PHE A 1 240 ? -11.625 12.669 4.005 1.00 94.62 240 PHE A O 1
ATOM 1979 N N . ARG A 1 241 ? -11.254 11.514 5.899 1.00 94.56 241 ARG A N 1
ATOM 1980 C CA . ARG A 1 241 ? -12.613 11.637 6.451 1.00 94.56 241 ARG A CA 1
ATOM 1981 C C . ARG A 1 241 ? -13.092 13.088 6.494 1.00 94.56 241 ARG A C 1
ATOM 1983 O O . ARG A 1 241 ? -14.219 13.384 6.114 1.00 94.56 241 ARG A O 1
ATOM 1990 N N . ARG A 1 242 ? -12.231 14.019 6.921 1.00 93.38 242 ARG A N 1
ATOM 1991 C CA . ARG A 1 242 ? -12.564 15.455 6.948 1.00 93.38 242 ARG A CA 1
ATOM 1992 C C . ARG A 1 242 ? -12.725 16.033 5.547 1.00 93.38 242 ARG A C 1
ATOM 1994 O O . ARG A 1 242 ? -13.686 16.760 5.299 1.00 93.38 242 ARG A O 1
ATOM 2001 N N . ARG A 1 243 ? -11.793 15.724 4.640 1.00 93.25 243 ARG A N 1
ATOM 2002 C CA . ARG A 1 243 ? -11.790 16.255 3.267 1.00 93.25 243 ARG A CA 1
ATOM 2003 C C . ARG A 1 243 ? -12.953 15.744 2.424 1.00 93.25 243 ARG A C 1
ATOM 2005 O O . ARG A 1 243 ? -13.461 16.497 1.605 1.00 93.25 243 ARG A O 1
ATOM 2012 N N . LEU A 1 244 ? -13.391 14.516 2.671 1.00 93.69 244 LEU A N 1
ATOM 2013 C CA . LEU A 1 244 ? -14.438 13.846 1.904 1.00 93.69 244 LEU A CA 1
ATOM 2014 C C . LEU A 1 244 ? -15.795 13.836 2.621 1.00 93.69 244 LEU A C 1
ATOM 2016 O O . LEU A 1 244 ? -16.707 13.141 2.197 1.00 93.69 244 LEU A O 1
ATOM 2020 N N . SER A 1 245 ? -15.963 14.639 3.675 1.00 89.31 245 SER A N 1
ATOM 2021 C CA . SER A 1 245 ? -17.210 14.722 4.454 1.00 89.31 245 SER A CA 1
ATOM 2022 C C . SER A 1 245 ? -18.448 15.149 3.648 1.00 89.31 245 SER A C 1
ATOM 2024 O O . SER A 1 245 ? -19.567 14.919 4.094 1.00 89.31 245 SER A O 1
ATOM 2026 N N . GLY A 1 246 ? -18.261 15.759 2.472 1.00 86.44 246 GLY A N 1
ATOM 2027 C CA . GLY A 1 246 ? -19.343 16.105 1.543 1.00 86.44 246 GLY A CA 1
ATOM 2028 C C . GLY A 1 246 ? -19.764 14.978 0.590 1.00 86.44 246 GLY A C 1
ATOM 2029 O O . GLY A 1 246 ? -20.761 15.131 -0.111 1.00 86.44 246 GLY A O 1
ATOM 2030 N N . GLU A 1 247 ? -19.034 13.860 0.540 1.00 89.00 247 GLU A N 1
ATOM 2031 C CA . GLU A 1 247 ? -19.372 12.706 -0.300 1.00 89.00 247 GLU A CA 1
ATOM 2032 C C . GLU A 1 247 ? -20.314 11.768 0.471 1.00 89.00 247 GLU A C 1
ATOM 2034 O O . GLU A 1 247 ? -19.871 10.838 1.136 1.00 89.00 247 GLU A O 1
ATOM 2039 N N . GLY A 1 248 ? -21.629 11.999 0.386 1.00 85.12 248 GLY A N 1
ATOM 2040 C CA . GLY A 1 248 ? -22.638 11.231 1.144 1.00 85.12 248 GLY A CA 1
ATOM 2041 C C . GLY A 1 248 ? -22.718 9.729 0.823 1.00 85.12 248 GLY A C 1
ATOM 2042 O O . GLY A 1 248 ? -23.374 8.982 1.537 1.00 85.12 248 GLY A O 1
ATOM 2043 N N . GLU A 1 249 ? -22.041 9.291 -0.237 1.00 89.12 249 GLU A N 1
ATOM 2044 C CA . GLU A 1 249 ? -21.946 7.900 -0.703 1.00 89.12 249 GLU A CA 1
ATOM 2045 C C . GLU A 1 249 ? -20.685 7.173 -0.188 1.00 89.12 249 GLU A C 1
ATOM 2047 O O . GLU A 1 249 ? -20.448 6.015 -0.548 1.00 89.12 249 GLU A O 1
ATOM 2052 N N . LEU A 1 250 ? -19.869 7.853 0.627 1.00 95.12 250 LEU A N 1
ATOM 2053 C CA . LEU A 1 250 ? -18.607 7.365 1.172 1.00 95.12 250 LEU A CA 1
ATOM 2054 C C . LEU A 1 250 ? -18.631 7.359 2.703 1.00 95.12 250 LEU A C 1
ATOM 2056 O O . LEU A 1 250 ? -18.890 8.376 3.343 1.00 95.12 250 LEU A O 1
ATOM 2060 N N . HIS A 1 251 ? -18.233 6.235 3.287 1.00 95.81 251 HIS A N 1
ATOM 2061 C CA . HIS A 1 251 ? -18.009 6.092 4.717 1.00 95.81 251 HIS A CA 1
ATOM 2062 C C . HIS A 1 251 ? -16.521 5.835 4.990 1.00 95.81 251 HIS A C 1
ATOM 2064 O O . HIS A 1 251 ? -15.921 4.878 4.504 1.00 95.81 251 HIS A O 1
ATOM 2070 N N . ILE A 1 252 ? -15.896 6.707 5.780 1.00 96.00 252 ILE A N 1
ATOM 2071 C CA . ILE A 1 252 ? -14.563 6.468 6.341 1.00 96.00 252 ILE A CA 1
ATOM 2072 C C . ILE A 1 252 ? -14.715 6.322 7.860 1.00 96.00 252 ILE A C 1
ATOM 2074 O O . ILE A 1 252 ? -15.175 7.288 8.483 1.00 96.00 252 ILE A O 1
ATOM 2078 N N . PRO A 1 253 ? -14.331 5.171 8.451 1.00 96.25 253 PRO A N 1
ATOM 2079 C CA . PRO A 1 253 ? -14.508 4.906 9.874 1.00 96.25 253 PRO A CA 1
ATOM 2080 C C . PRO A 1 253 ? -13.896 5.998 10.749 1.00 96.25 253 PRO A C 1
ATOM 2082 O O . PRO A 1 253 ? -12.805 6.514 10.475 1.00 96.25 253 PRO A O 1
ATOM 2085 N N . ARG A 1 254 ? -14.562 6.340 11.853 1.00 96.69 254 ARG A N 1
ATOM 2086 C CA . ARG A 1 254 ? -13.972 7.241 12.846 1.00 96.69 254 ARG A CA 1
ATOM 2087 C C . ARG A 1 254 ? -12.852 6.546 13.626 1.00 96.69 254 ARG A C 1
ATOM 2089 O O . ARG A 1 254 ? -13.013 5.435 14.119 1.00 96.69 254 ARG A O 1
ATOM 2096 N N . VAL A 1 255 ? -11.736 7.244 13.829 1.00 97.75 255 VAL A N 1
ATOM 2097 C CA . VAL A 1 255 ? -10.632 6.781 14.686 1.00 97.75 255 VAL A CA 1
ATOM 2098 C C . VAL A 1 255 ? -10.909 7.090 16.162 1.00 97.75 255 VAL A C 1
ATOM 2100 O O . VAL A 1 255 ? -11.227 8.226 16.522 1.00 97.75 255 VAL A O 1
ATOM 2103 N N . HIS A 1 256 ? -10.678 6.113 17.041 1.00 97.00 256 HIS A N 1
ATOM 2104 C CA . HIS A 1 256 ? -10.649 6.299 18.493 1.00 97.00 256 HIS A CA 1
ATOM 2105 C C . HIS A 1 256 ? -9.222 6.626 18.965 1.00 97.00 256 HIS A C 1
ATOM 2107 O O . HIS A 1 256 ? -8.444 5.748 19.348 1.00 97.00 256 HIS A O 1
ATOM 2113 N N . TRP A 1 257 ? -8.871 7.914 18.948 1.00 96.56 257 TRP A N 1
ATOM 2114 C CA . TRP A 1 257 ? -7.518 8.409 19.256 1.00 96.56 257 TRP A CA 1
ATOM 2115 C C . TRP A 1 257 ? -7.018 8.075 20.666 1.00 96.56 257 TRP A C 1
ATOM 2117 O O . TRP A 1 257 ? -5.830 7.817 20.865 1.00 96.56 257 TRP A O 1
ATOM 2127 N N . GLU A 1 258 ? -7.918 8.025 21.645 1.00 94.56 258 GLU A N 1
ATOM 2128 C CA . GLU A 1 258 ? -7.577 7.680 23.031 1.00 94.56 258 GLU A CA 1
ATOM 2129 C C . GLU A 1 258 ? -6.994 6.264 23.156 1.00 94.56 258 GLU A C 1
ATOM 2131 O O . GLU A 1 258 ? -6.165 6.011 24.032 1.00 94.56 258 GLU A O 1
ATOM 2136 N N . LEU A 1 259 ? -7.377 5.374 22.234 1.00 96.19 259 LEU A N 1
ATOM 2137 C CA . LEU A 1 259 ? -7.008 3.959 22.196 1.00 96.19 259 LEU A CA 1
ATOM 2138 C C . LEU A 1 259 ? -6.106 3.606 21.001 1.00 96.19 259 LEU A C 1
ATOM 2140 O O . LEU A 1 259 ? -5.888 2.430 20.728 1.00 96.19 259 LEU A O 1
ATOM 2144 N N . THR A 1 260 ? -5.575 4.605 20.292 1.00 97.62 260 THR A N 1
ATOM 2145 C CA . THR A 1 260 ? -4.701 4.400 19.129 1.00 97.62 260 THR A CA 1
ATOM 2146 C C . THR A 1 260 ? -3.259 4.767 19.467 1.00 97.62 260 THR A C 1
ATOM 2148 O O . THR A 1 260 ? -2.990 5.863 19.950 1.00 97.62 260 THR A O 1
ATOM 2151 N N . ARG A 1 261 ? -2.324 3.848 19.229 1.00 97.06 261 ARG A N 1
ATOM 2152 C CA . ARG A 1 261 ? -0.871 3.978 19.445 1.00 97.06 261 ARG A CA 1
ATOM 2153 C C . ARG A 1 261 ? -0.137 3.315 18.272 1.00 97.06 261 ARG A C 1
ATOM 2155 O O . ARG A 1 261 ? -0.773 2.581 17.520 1.00 97.06 261 ARG A O 1
ATOM 2162 N N . PRO A 1 262 ? 1.195 3.442 18.128 1.00 95.75 262 PRO A N 1
ATOM 2163 C CA . PRO A 1 262 ? 1.890 2.881 16.965 1.00 95.75 262 PRO A CA 1
ATOM 2164 C C . PRO A 1 262 ? 1.671 1.372 16.749 1.00 95.75 262 PRO A C 1
ATOM 2166 O O . PRO A 1 262 ? 1.731 0.904 15.621 1.00 95.75 262 PRO A O 1
ATOM 2169 N N . GLY A 1 263 ? 1.404 0.598 17.811 1.00 96.06 263 GLY A N 1
ATOM 2170 C CA . GLY A 1 263 ? 1.132 -0.845 17.727 1.00 96.06 263 GLY A CA 1
ATOM 2171 C C . GLY A 1 263 ? -0.347 -1.258 17.716 1.00 96.06 263 GLY A C 1
ATOM 2172 O O . GLY A 1 263 ? -0.620 -2.448 17.555 1.00 96.06 263 GLY A O 1
ATOM 2173 N N . VAL A 1 264 ? -1.289 -0.328 17.917 1.00 97.69 264 VAL A N 1
ATOM 2174 C CA . VAL A 1 264 ? -2.735 -0.611 17.999 1.00 97.69 264 VAL A CA 1
ATOM 2175 C C . VAL A 1 264 ? -3.533 0.529 17.370 1.00 97.69 264 VAL A C 1
ATOM 2177 O O . VAL A 1 264 ? -3.405 1.671 17.796 1.00 97.69 264 VAL A O 1
ATOM 2180 N N . LEU A 1 265 ? -4.410 0.217 16.419 1.00 97.56 265 LEU A N 1
ATOM 2181 C CA . LEU A 1 265 ? -5.397 1.142 15.862 1.00 97.56 265 LEU A CA 1
ATOM 2182 C C . LEU A 1 265 ? -6.801 0.685 16.234 1.00 97.56 265 LEU A C 1
ATOM 2184 O O . LEU A 1 265 ? -7.180 -0.454 15.965 1.00 97.56 265 LEU A O 1
ATOM 2188 N N . VAL A 1 266 ? -7.569 1.589 16.838 1.00 97.69 266 VAL A N 1
ATOM 2189 C CA . VAL A 1 266 ? -8.982 1.370 17.151 1.00 97.69 266 VAL A CA 1
ATOM 2190 C C . VAL A 1 266 ? -9.814 2.328 16.315 1.00 97.69 266 VAL A C 1
ATOM 2192 O O . VAL A 1 266 ? -9.641 3.545 16.396 1.00 97.69 266 VAL A O 1
ATOM 2195 N N . MET A 1 267 ? -10.728 1.778 15.526 1.00 97.69 267 MET A N 1
ATOM 2196 C CA . MET A 1 267 ? -11.642 2.538 14.679 1.00 97.69 267 MET A CA 1
ATOM 2197 C C . MET A 1 267 ? -13.064 2.002 14.795 1.00 97.69 267 MET A C 1
ATOM 2199 O O . MET A 1 267 ? -13.278 0.878 15.249 1.00 97.69 267 MET A O 1
ATOM 2203 N N . GLU A 1 268 ? -14.029 2.815 14.396 1.00 97.50 268 GLU A N 1
ATOM 2204 C CA . GLU A 1 268 ? -15.425 2.427 14.244 1.00 97.50 268 GLU A CA 1
ATOM 2205 C C . GLU A 1 268 ? -15.550 1.119 13.450 1.00 97.50 268 GLU A C 1
ATOM 2207 O O . GLU A 1 268 ? -14.864 0.899 12.448 1.00 97.50 268 GLU A O 1
ATOM 2212 N N . TYR A 1 269 ? -16.408 0.217 13.923 1.00 96.94 269 TYR A N 1
ATOM 2213 C CA . TYR A 1 269 ? -16.716 -1.001 13.186 1.00 96.94 269 TYR A CA 1
ATOM 2214 C C . TYR A 1 269 ? -17.772 -0.711 12.122 1.00 96.94 269 TYR A C 1
ATOM 2216 O O . TYR A 1 269 ? -18.910 -0.388 12.462 1.00 96.94 269 TYR A O 1
ATOM 2224 N N . VAL A 1 270 ? -17.417 -0.914 10.854 1.00 95.94 270 VAL A N 1
ATOM 2225 C CA . VAL A 1 270 ? -18.359 -0.801 9.736 1.00 95.94 270 VAL A CA 1
ATOM 2226 C C . VAL A 1 270 ? -18.989 -2.153 9.438 1.00 95.94 270 VAL A C 1
ATOM 2228 O O . VAL A 1 270 ? -18.303 -3.166 9.286 1.00 95.94 270 VAL A O 1
ATOM 2231 N N . GLU A 1 271 ? -20.314 -2.162 9.345 1.00 94.00 271 GLU A N 1
ATOM 2232 C CA . GLU A 1 271 ? -21.102 -3.344 9.026 1.00 94.00 271 GLU A CA 1
ATOM 2233 C C . GLU A 1 271 ? -21.461 -3.346 7.540 1.00 94.00 271 GLU A C 1
ATOM 2235 O O . GLU A 1 271 ? -22.217 -2.506 7.066 1.00 94.00 271 GLU A O 1
ATOM 2240 N N . GLY A 1 272 ? -20.912 -4.301 6.793 1.00 93.81 272 GLY A N 1
ATOM 2241 C CA . GLY A 1 272 ? -21.140 -4.394 5.357 1.00 93.81 272 GLY A CA 1
ATOM 2242 C C . GLY A 1 272 ? -20.603 -5.687 4.763 1.00 93.81 272 GLY A C 1
ATOM 2243 O O . GLY A 1 272 ? -19.962 -6.493 5.443 1.00 93.81 272 GLY A O 1
ATOM 2244 N N . VAL A 1 273 ? -20.869 -5.877 3.476 1.00 94.31 273 VAL A N 1
ATOM 2245 C CA . VAL A 1 273 ? -20.335 -6.985 2.674 1.00 94.31 273 VAL A CA 1
ATOM 2246 C C . VAL A 1 273 ? -19.110 -6.515 1.904 1.00 94.31 273 VAL A C 1
ATOM 2248 O O . VAL A 1 273 ? -19.009 -5.346 1.541 1.00 94.31 273 VAL A O 1
ATOM 2251 N N . LYS A 1 274 ? -18.148 -7.403 1.652 1.00 93.19 274 LYS A N 1
ATOM 2252 C CA . LYS A 1 274 ? -16.995 -7.047 0.813 1.00 93.19 274 LYS A CA 1
ATOM 2253 C C . LYS A 1 274 ? -17.469 -6.761 -0.605 1.00 93.19 274 LYS A C 1
ATOM 2255 O O . LYS A 1 274 ? -18.349 -7.453 -1.104 1.00 93.19 274 LYS A O 1
ATOM 2260 N N . VAL A 1 275 ? -16.846 -5.796 -1.279 1.00 91.75 275 VAL A N 1
ATOM 2261 C CA . VAL A 1 275 ? -17.248 -5.420 -2.648 1.00 91.75 275 VAL A CA 1
ATOM 2262 C C . VAL A 1 275 ? -17.122 -6.575 -3.655 1.00 91.75 275 VAL A C 1
ATOM 2264 O O . VAL A 1 275 ? -17.815 -6.592 -4.663 1.00 91.75 275 VAL A O 1
ATOM 2267 N N . ASN A 1 276 ? -16.272 -7.568 -3.380 1.00 89.06 276 ASN A N 1
ATOM 2268 C CA . ASN A 1 276 ? -16.137 -8.774 -4.201 1.00 89.06 276 ASN A CA 1
ATOM 2269 C C . ASN A 1 276 ? -17.036 -9.948 -3.766 1.00 89.06 276 ASN A C 1
ATOM 2271 O O . ASN A 1 276 ? -16.979 -11.007 -4.388 1.00 89.06 276 ASN A O 1
ATOM 2275 N N . ASP A 1 277 ? -17.847 -9.793 -2.716 1.00 92.44 277 ASP A N 1
ATOM 2276 C CA . ASP A 1 277 ? -18.866 -10.771 -2.323 1.00 92.44 277 ASP A CA 1
ATOM 2277 C C . ASP A 1 277 ? -20.157 -10.509 -3.107 1.00 92.44 277 ASP A C 1
ATOM 2279 O O . ASP A 1 277 ? -21.107 -9.893 -2.621 1.00 92.44 277 ASP A O 1
ATOM 2283 N N . LEU A 1 278 ? -20.163 -10.961 -4.362 1.00 93.06 278 LEU A N 1
ATOM 2284 C CA . LEU A 1 278 ? -21.264 -10.748 -5.299 1.00 93.06 278 LEU A CA 1
ATOM 2285 C C . LEU A 1 278 ? -22.591 -11.330 -4.780 1.00 93.06 278 LEU A C 1
ATOM 2287 O O . LEU A 1 278 ? -23.642 -10.706 -4.929 1.00 93.06 278 LEU A O 1
ATOM 2291 N N . GLU A 1 279 ? -22.552 -12.500 -4.141 1.00 94.12 279 GLU A N 1
ATOM 2292 C CA . GLU A 1 279 ? -23.731 -13.122 -3.524 1.00 94.12 279 GLU A CA 1
ATOM 2293 C C . GLU A 1 279 ? -24.208 -12.330 -2.299 1.00 94.12 279 GLU A C 1
ATOM 2295 O O . GLU A 1 279 ? -25.409 -12.170 -2.076 1.00 94.12 279 GLU A O 1
ATOM 2300 N N . GLY A 1 280 ? -23.276 -11.808 -1.497 1.00 93.88 280 GLY A N 1
ATOM 2301 C CA . GLY A 1 280 ? -23.565 -10.889 -0.399 1.00 93.88 280 GLY A CA 1
ATOM 2302 C C . GLY A 1 280 ? -24.293 -9.631 -0.864 1.00 93.88 280 GLY A C 1
ATOM 2303 O O . GLY A 1 280 ? -25.308 -9.271 -0.269 1.00 93.88 280 GLY A O 1
ATOM 2304 N N . LEU A 1 281 ? -23.820 -9.008 -1.946 1.00 94.25 281 LEU A N 1
ATOM 2305 C CA . LEU A 1 281 ? -24.453 -7.829 -2.545 1.00 94.25 281 LEU A CA 1
ATOM 2306 C C . LEU A 1 281 ? -25.874 -8.128 -3.046 1.00 94.25 281 LEU A C 1
ATOM 2308 O O . LEU A 1 281 ? -26.790 -7.351 -2.773 1.00 94.25 281 LEU A O 1
ATOM 2312 N N . ASP A 1 282 ? -26.081 -9.278 -3.694 1.00 93.69 282 ASP A N 1
ATOM 2313 C CA . ASP A 1 282 ? -27.409 -9.692 -4.173 1.00 93.69 282 ASP A CA 1
ATOM 2314 C C . ASP A 1 282 ? -28.386 -9.942 -3.028 1.00 93.69 282 ASP A C 1
ATOM 2316 O O . ASP A 1 282 ? -29.547 -9.544 -3.104 1.00 93.69 282 ASP A O 1
ATOM 2320 N N . ARG A 1 283 ? -27.924 -10.567 -1.937 1.00 95.06 283 ARG A N 1
ATOM 2321 C CA . ARG A 1 283 ? -28.752 -10.788 -0.739 1.00 95.06 283 ARG A CA 1
ATOM 2322 C C . ARG A 1 283 ? -29.194 -9.485 -0.082 1.00 95.06 283 ARG A C 1
ATOM 2324 O O . ARG A 1 283 ? -30.264 -9.455 0.521 1.00 95.06 283 ARG A O 1
ATOM 2331 N N . LEU A 1 284 ? -28.389 -8.430 -0.191 1.00 93.31 284 LEU A N 1
ATOM 2332 C CA . LEU A 1 284 ? -28.748 -7.088 0.268 1.00 93.31 284 LEU A CA 1
ATOM 2333 C C . LEU A 1 284 ? -29.655 -6.339 -0.724 1.00 93.31 284 LEU A C 1
ATOM 2335 O O . LEU A 1 284 ? -30.112 -5.245 -0.407 1.00 93.31 284 LEU A O 1
ATOM 2339 N N . GLY A 1 285 ? -29.934 -6.908 -1.902 1.00 94.38 285 GLY A N 1
ATOM 2340 C CA . GLY A 1 285 ? -30.753 -6.278 -2.938 1.00 94.38 285 GLY A CA 1
ATOM 2341 C C . GLY A 1 285 ? -30.077 -5.076 -3.604 1.00 94.38 285 GLY A C 1
ATOM 2342 O O . GLY A 1 285 ? -30.769 -4.191 -4.107 1.00 94.38 285 GLY A O 1
ATOM 2343 N N . LEU A 1 286 ? -28.742 -5.015 -3.582 1.00 94.69 286 LEU A N 1
ATOM 2344 C CA . LEU A 1 286 ? -27.977 -3.892 -4.120 1.00 94.69 286 LEU A CA 1
ATOM 2345 C C . LEU A 1 286 ? -27.702 -4.071 -5.617 1.00 94.69 286 LEU A C 1
ATOM 2347 O O . LEU A 1 286 ? -27.252 -5.126 -6.061 1.00 94.69 286 LEU A O 1
ATOM 2351 N N . ASP A 1 287 ? -27.905 -3.008 -6.397 1.00 94.19 287 ASP A N 1
ATOM 2352 C CA . ASP A 1 287 ? -27.519 -2.990 -7.809 1.00 94.19 287 ASP A CA 1
ATOM 2353 C C . ASP A 1 287 ? -25.994 -2.866 -7.943 1.00 94.19 287 ASP A C 1
ATOM 2355 O O . ASP A 1 287 ? -25.409 -1.797 -7.744 1.00 94.19 287 ASP A O 1
ATOM 2359 N N . ARG A 1 288 ? -25.347 -3.969 -8.331 1.00 94.50 288 ARG A N 1
ATOM 2360 C CA . ARG A 1 288 ? -23.895 -4.049 -8.550 1.00 94.50 288 ARG A CA 1
ATOM 2361 C C . ARG A 1 288 ? -23.396 -3.024 -9.569 1.00 94.50 288 ARG A C 1
ATOM 2363 O O . ARG A 1 288 ? -22.323 -2.454 -9.368 1.00 94.50 288 ARG A O 1
ATOM 2370 N N . ARG A 1 289 ? -24.175 -2.740 -10.622 1.00 94.06 289 ARG A N 1
ATOM 2371 C CA . ARG A 1 289 ? -23.812 -1.736 -11.635 1.00 94.06 289 ARG A CA 1
ATOM 2372 C C . ARG A 1 289 ? -23.786 -0.344 -11.020 1.00 94.06 289 ARG A C 1
ATOM 2374 O O . ARG A 1 289 ? -22.881 0.441 -11.299 1.00 94.06 289 ARG A O 1
ATOM 2381 N N . ASN A 1 290 ? -24.746 -0.045 -10.147 1.00 93.50 290 ASN A N 1
ATOM 2382 C CA . ASN A 1 290 ? -24.756 1.210 -9.405 1.00 93.50 290 ASN A CA 1
ATOM 2383 C C . ASN A 1 290 ? -23.543 1.324 -8.466 1.00 93.50 290 ASN A C 1
ATOM 2385 O O . ASN A 1 290 ? -22.858 2.343 -8.496 1.00 93.50 290 ASN A O 1
ATOM 2389 N N . ILE A 1 291 ? -23.212 0.265 -7.716 1.00 94.81 291 ILE A N 1
ATOM 2390 C CA . ILE A 1 291 ? -22.023 0.237 -6.844 1.00 94.81 291 ILE A CA 1
ATOM 2391 C C . ILE A 1 291 ? -20.730 0.457 -7.645 1.00 94.81 291 ILE A C 1
ATOM 2393 O O . ILE A 1 291 ? -19.876 1.238 -7.223 1.00 94.81 291 ILE A O 1
ATOM 2397 N N . ALA A 1 292 ? -20.593 -0.161 -8.823 1.00 93.06 292 ALA A N 1
ATOM 2398 C CA . ALA A 1 292 ? -19.433 0.029 -9.697 1.00 93.06 292 ALA A CA 1
ATOM 2399 C C . ALA A 1 292 ? -19.277 1.496 -10.131 1.00 93.06 292 ALA A C 1
ATOM 2401 O O . ALA A 1 292 ? -18.199 2.085 -10.002 1.00 93.06 292 ALA A O 1
ATOM 2402 N N . ARG A 1 293 ? -20.368 2.119 -10.597 1.00 91.81 293 ARG A N 1
ATOM 2403 C CA . ARG A 1 293 ? -20.372 3.533 -11.008 1.00 91.81 293 ARG A CA 1
ATOM 2404 C C . ARG A 1 293 ? -20.103 4.475 -9.837 1.00 91.81 293 ARG A C 1
ATOM 2406 O O . ARG A 1 293 ? -19.343 5.430 -9.997 1.00 91.81 293 ARG A O 1
ATOM 2413 N N . GLN A 1 294 ? -20.688 4.204 -8.673 1.00 92.38 294 GLN A N 1
ATOM 2414 C CA . GLN A 1 294 ? -20.468 4.969 -7.446 1.00 92.38 294 GLN A CA 1
ATOM 2415 C C . GLN A 1 294 ? -19.002 4.894 -7.010 1.00 92.38 294 GLN A C 1
ATOM 2417 O O . GLN A 1 294 ? -18.371 5.929 -6.801 1.00 92.38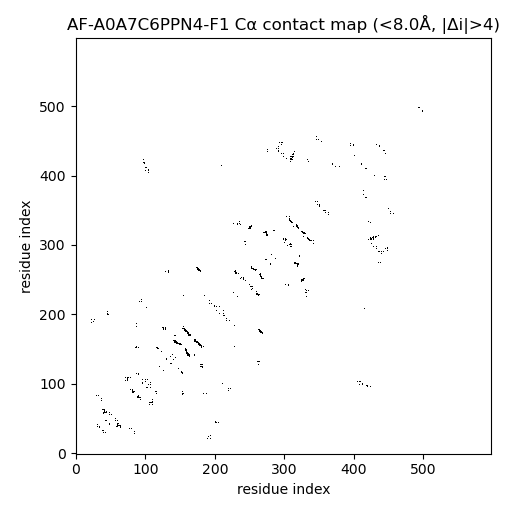 294 GLN A O 1
ATOM 2422 N N . GLY A 1 295 ? -18.419 3.692 -6.962 1.00 91.56 295 GLY A N 1
ATOM 2423 C CA . GLY A 1 295 ? -17.003 3.495 -6.646 1.00 91.56 295 GLY A CA 1
ATOM 2424 C C . GLY A 1 295 ? -16.083 4.249 -7.608 1.00 91.56 295 GLY A C 1
ATOM 2425 O O . GLY A 1 295 ? -15.163 4.942 -7.172 1.00 91.56 295 GLY A O 1
ATOM 2426 N N . ALA A 1 296 ? -16.384 4.210 -8.910 1.00 89.75 296 ALA A N 1
ATOM 2427 C CA . ALA A 1 296 ? -15.670 4.989 -9.921 1.00 89.75 296 ALA A CA 1
ATOM 2428 C C . ALA A 1 296 ? -15.755 6.492 -9.681 1.00 89.75 296 ALA A C 1
ATOM 2430 O O . ALA A 1 296 ? -14.730 7.177 -9.686 1.00 89.75 296 ALA A O 1
ATOM 2431 N N . ARG A 1 297 ? -16.963 7.003 -9.422 1.00 90.56 297 ARG A N 1
ATOM 2432 C CA . ARG A 1 297 ? -17.196 8.417 -9.122 1.00 90.56 297 ARG A CA 1
ATOM 2433 C C . ARG A 1 297 ? -16.394 8.859 -7.901 1.00 90.56 297 ARG A C 1
ATOM 2435 O O . ARG A 1 297 ? -15.776 9.919 -7.955 1.00 90.56 297 ARG A O 1
ATOM 2442 N N . LEU A 1 298 ? -16.370 8.051 -6.840 1.00 91.50 298 LEU A N 1
ATOM 2443 C CA . LEU A 1 298 ? -15.629 8.339 -5.611 1.00 91.50 298 LEU A CA 1
ATOM 2444 C C . LEU A 1 298 ? -14.117 8.370 -5.847 1.00 91.50 298 LEU A C 1
ATOM 2446 O O . LEU A 1 298 ? -13.465 9.338 -5.461 1.00 91.50 298 LEU A O 1
ATOM 2450 N N . VAL A 1 299 ? -13.553 7.360 -6.519 1.00 90.12 299 VAL A N 1
ATOM 2451 C CA . VAL A 1 299 ? -12.112 7.312 -6.825 1.00 90.12 299 VAL A CA 1
ATOM 2452 C C . VAL A 1 299 ? -11.693 8.507 -7.683 1.00 90.12 299 VAL A C 1
ATOM 2454 O O . VAL A 1 299 ? -10.721 9.191 -7.359 1.00 90.12 299 VAL A O 1
ATOM 2457 N N . LEU A 1 300 ? -12.451 8.808 -8.739 1.00 87.75 300 LEU A N 1
ATOM 2458 C CA . LEU A 1 300 ? -12.171 9.935 -9.629 1.00 87.75 300 LEU A CA 1
ATOM 2459 C C . LEU A 1 300 ? -12.351 11.291 -8.925 1.00 87.75 300 LEU A C 1
ATOM 2461 O O . LEU A 1 300 ? -11.517 12.174 -9.117 1.00 87.75 300 LEU A O 1
ATOM 2465 N N . SER A 1 301 ? -13.374 11.449 -8.074 1.00 89.62 301 SER A N 1
ATOM 2466 C CA . SER A 1 301 ? -13.574 12.651 -7.244 1.00 89.62 301 SER A CA 1
ATOM 2467 C C . SER A 1 301 ? -12.395 12.868 -6.298 1.00 89.62 301 SER A C 1
ATOM 2469 O O . SER A 1 301 ? -11.815 13.956 -6.272 1.00 89.62 301 SER A O 1
ATOM 2471 N N . MET A 1 302 ? -11.956 11.824 -5.581 1.00 90.81 302 MET A N 1
ATOM 2472 C CA . MET A 1 302 ? -10.776 11.908 -4.715 1.00 90.81 302 MET A CA 1
ATOM 2473 C C . MET A 1 302 ? -9.574 12.467 -5.482 1.00 90.81 302 MET A C 1
ATOM 2475 O O . MET A 1 302 ? -8.972 13.440 -5.032 1.00 90.81 302 MET A O 1
ATOM 2479 N N . ILE A 1 303 ? -9.280 11.924 -6.665 1.00 86.81 303 ILE A N 1
ATOM 2480 C CA . ILE A 1 303 ? -8.119 12.319 -7.474 1.00 86.81 303 ILE A CA 1
ATOM 2481 C C . ILE A 1 303 ? -8.258 13.747 -8.009 1.00 86.81 303 ILE A C 1
ATOM 2483 O O . ILE A 1 303 ? -7.370 14.576 -7.797 1.00 86.81 303 ILE A O 1
ATOM 2487 N N . PHE A 1 304 ? -9.341 14.029 -8.733 1.00 83.81 304 PHE A N 1
ATOM 2488 C CA . PHE A 1 304 ? -9.448 15.229 -9.565 1.00 83.81 304 PHE A CA 1
ATOM 2489 C C . PHE A 1 304 ? -10.096 16.416 -8.855 1.00 83.81 304 PHE A C 1
ATOM 2491 O O . PHE A 1 304 ? -9.727 17.558 -9.135 1.00 83.81 304 PHE A O 1
ATOM 2498 N N . ASP A 1 305 ? -11.027 16.166 -7.935 1.00 85.44 305 ASP A N 1
ATOM 2499 C CA . ASP A 1 305 ? -11.741 17.225 -7.220 1.00 85.44 305 ASP A CA 1
ATOM 2500 C C . ASP A 1 305 ? -11.040 17.562 -5.890 1.00 85.44 305 ASP A C 1
ATOM 2502 O O . ASP A 1 305 ? -10.920 18.739 -5.536 1.00 85.44 305 ASP A O 1
ATOM 2506 N N . HIS A 1 306 ? -10.486 16.558 -5.195 1.00 88.31 306 HIS A N 1
ATOM 2507 C CA . HIS A 1 306 ? -9.852 16.736 -3.876 1.00 88.31 306 HIS A CA 1
ATOM 2508 C C . HIS A 1 306 ? -8.317 16.680 -3.881 1.00 88.31 306 HIS A C 1
ATOM 2510 O O . HIS A 1 306 ? -7.689 17.072 -2.892 1.00 88.31 306 HIS A O 1
ATOM 2516 N N . GLY A 1 307 ? -7.689 16.214 -4.967 1.00 88.69 307 GLY A N 1
ATOM 2517 C CA . GLY A 1 307 ? -6.236 16.013 -5.021 1.00 88.69 307 GLY A CA 1
ATOM 2518 C C . GLY A 1 307 ? -5.757 14.947 -4.033 1.00 88.69 307 GLY A C 1
ATOM 2519 O O . GLY A 1 307 ? -4.694 15.077 -3.433 1.00 88.69 307 GLY A O 1
ATOM 2520 N N . LEU A 1 308 ? -6.559 13.919 -3.794 1.00 90.69 308 LEU A N 1
ATOM 2521 C CA . LEU A 1 308 ? -6.286 12.807 -2.893 1.00 90.69 308 LEU A CA 1
ATOM 2522 C C . LEU A 1 308 ? -6.142 11.521 -3.697 1.00 90.69 308 LEU A C 1
ATOM 2524 O O . LEU A 1 308 ? -6.895 11.268 -4.631 1.00 90.69 308 LEU A O 1
ATOM 2528 N N . VAL A 1 309 ? -5.187 10.678 -3.317 1.00 87.75 309 VAL A N 1
ATOM 2529 C CA . VAL A 1 309 ? -5.021 9.359 -3.926 1.00 87.75 309 VAL A CA 1
ATOM 2530 C C . VAL A 1 309 ? -5.078 8.288 -2.852 1.00 87.75 309 VAL A C 1
ATOM 2532 O O . VAL A 1 309 ? -4.327 8.319 -1.876 1.00 87.75 309 VAL A O 1
ATOM 2535 N N . HIS A 1 310 ? -5.980 7.334 -3.050 1.00 88.00 310 HIS A N 1
ATOM 2536 C CA . HIS A 1 310 ? -6.008 6.076 -2.324 1.00 88.00 310 HIS A CA 1
ATOM 2537 C C . HIS A 1 310 ? -5.299 5.044 -3.201 1.00 88.00 310 HIS A C 1
ATOM 2539 O O . HIS A 1 310 ? -5.843 4.609 -4.208 1.00 88.00 310 HIS A O 1
ATOM 2545 N N . GLY A 1 311 ? -4.054 4.712 -2.877 1.00 75.62 311 GLY A N 1
ATOM 2546 C CA . GLY A 1 311 ? -3.155 3.925 -3.724 1.00 75.62 311 GLY A CA 1
ATOM 2547 C C . GLY A 1 311 ? -3.342 2.411 -3.662 1.00 75.62 311 GLY A C 1
ATOM 2548 O O . GLY A 1 311 ? -2.639 1.701 -4.379 1.00 75.62 311 GLY A O 1
ATOM 2549 N N . ASP A 1 312 ? -4.261 1.921 -2.826 1.00 75.69 312 ASP A N 1
ATOM 2550 C CA . ASP A 1 312 ? -4.631 0.502 -2.786 1.00 75.69 312 ASP A CA 1
ATOM 2551 C C . ASP A 1 312 ? -6.123 0.265 -2.466 1.00 75.69 312 ASP A C 1
ATOM 2553 O O . ASP A 1 312 ? -6.460 -0.288 -1.416 1.00 75.69 312 ASP A O 1
ATOM 2557 N N . PRO A 1 313 ? -7.067 0.708 -3.323 1.00 74.50 313 PRO A N 1
ATOM 2558 C CA . PRO A 1 313 ? -8.493 0.447 -3.136 1.00 74.50 313 PRO A CA 1
ATOM 2559 C C . PRO A 1 313 ? -8.826 -0.990 -3.585 1.00 74.50 313 PRO A C 1
ATOM 2561 O O . PRO A 1 313 ? -9.689 -1.224 -4.427 1.00 74.50 313 PRO A O 1
ATOM 2564 N N . HIS A 1 314 ? -8.082 -1.971 -3.074 1.00 76.19 314 HIS A N 1
ATOM 2565 C CA . HIS A 1 314 ? -8.293 -3.380 -3.373 1.00 76.19 314 HIS A CA 1
ATOM 2566 C C . HIS A 1 314 ? -9.635 -3.850 -2.778 1.00 76.19 314 HIS A C 1
ATOM 2568 O O . HIS A 1 314 ? -9.997 -3.395 -1.689 1.00 76.19 314 HIS A O 1
ATOM 2574 N N . PRO A 1 315 ? -10.348 -4.811 -3.402 1.00 78.62 315 PRO A N 1
ATOM 2575 C CA . PRO A 1 315 ? -11.632 -5.303 -2.901 1.00 78.62 315 PRO A CA 1
ATOM 2576 C C . PRO A 1 315 ? -11.661 -5.713 -1.420 1.00 78.62 315 PRO A C 1
ATOM 2578 O O . PRO A 1 315 ? -12.702 -5.668 -0.776 1.00 78.62 315 PRO A O 1
ATOM 2581 N N . GLY A 1 316 ? -10.518 -6.123 -0.861 1.00 79.50 316 GLY A N 1
ATOM 2582 C CA . GLY A 1 316 ? -10.388 -6.477 0.554 1.00 79.50 316 GLY A CA 1
ATOM 2583 C C . GLY A 1 316 ? -10.560 -5.309 1.533 1.00 79.50 316 GLY A C 1
ATOM 2584 O O . GLY A 1 316 ? -10.922 -5.562 2.679 1.00 79.50 316 GLY A O 1
ATOM 2585 N N . ASN A 1 317 ? -10.339 -4.074 1.077 1.00 87.06 317 ASN A N 1
ATOM 2586 C CA . ASN A 1 317 ? -10.388 -2.845 1.874 1.00 87.06 317 ASN A CA 1
ATOM 2587 C C . ASN A 1 317 ? -11.649 -2.008 1.599 1.00 87.06 317 ASN A C 1
ATOM 2589 O O . ASN A 1 317 ? -11.771 -0.897 2.117 1.00 87.06 317 ASN A O 1
ATOM 2593 N N . ILE A 1 318 ? -12.572 -2.543 0.791 1.00 92.25 318 ILE A N 1
ATOM 2594 C CA . ILE A 1 318 ? -13.827 -1.900 0.406 1.00 92.25 318 ILE A CA 1
ATOM 2595 C C . ILE A 1 318 ? -14.993 -2.750 0.913 1.00 92.25 318 ILE A C 1
ATOM 2597 O O . ILE A 1 318 ? -15.156 -3.909 0.512 1.00 92.25 318 ILE A O 1
ATOM 2601 N N . LEU A 1 319 ? -15.821 -2.157 1.769 1.00 95.00 319 LEU A N 1
ATOM 2602 C CA . LEU A 1 319 ? -17.110 -2.721 2.161 1.00 95.00 319 LEU A CA 1
ATOM 2603 C C . LEU A 1 319 ? -18.251 -1.934 1.521 1.00 95.00 319 LEU A C 1
ATOM 2605 O O . LEU A 1 319 ? -18.118 -0.748 1.231 1.00 95.00 319 LEU A O 1
ATOM 2609 N N . VAL A 1 320 ? -19.381 -2.600 1.332 1.00 96.50 320 VAL A N 1
ATOM 2610 C CA . VAL A 1 320 ? -20.642 -1.995 0.919 1.00 96.50 320 VAL A CA 1
ATOM 2611 C C . VAL A 1 320 ? -21.656 -2.240 2.027 1.00 96.50 320 VAL A C 1
ATOM 2613 O O . VAL A 1 320 ? -21.923 -3.384 2.406 1.00 96.50 320 VAL A O 1
ATOM 2616 N N . GLU A 1 321 ? -22.179 -1.158 2.589 1.00 96.00 321 GLU A N 1
ATOM 2617 C CA . GLU A 1 321 ? -23.193 -1.202 3.642 1.00 96.00 321 GLU A CA 1
ATOM 2618 C C . GLU A 1 321 ? -24.574 -1.545 3.048 1.00 96.00 321 GLU A C 1
ATOM 2620 O O . GLU A 1 321 ? -24.795 -1.332 1.854 1.00 96.00 321 GLU A O 1
ATOM 2625 N N . PRO A 1 322 ? -25.552 -2.015 3.849 1.00 92.38 322 PRO A N 1
ATOM 2626 C CA . PRO A 1 322 ? -26.899 -2.344 3.360 1.00 92.38 322 PRO A CA 1
ATOM 2627 C C . PRO A 1 322 ? -27.626 -1.218 2.605 1.00 92.38 322 PRO A C 1
ATOM 2629 O O . PRO A 1 322 ? -28.532 -1.495 1.829 1.00 92.38 322 PRO A O 1
ATOM 2632 N N . GLY A 1 323 ? -27.240 0.047 2.814 1.00 89.94 323 GLY A N 1
ATOM 2633 C CA . GLY A 1 323 ? -27.775 1.205 2.087 1.00 89.94 323 GLY A CA 1
ATOM 2634 C C . GLY A 1 323 ? -27.073 1.525 0.760 1.00 89.94 323 GLY A C 1
ATOM 2635 O O . GLY A 1 323 ? -27.435 2.503 0.116 1.00 89.94 323 GLY A O 1
ATOM 2636 N N . GLY A 1 324 ? -26.057 0.752 0.364 1.00 92.94 324 GLY A N 1
ATOM 2637 C CA . GLY A 1 324 ? -25.234 1.016 -0.821 1.00 92.94 324 GLY A CA 1
ATOM 2638 C C . GLY A 1 324 ? -24.077 1.996 -0.592 1.00 92.94 324 GLY A C 1
ATOM 2639 O O . GLY A 1 324 ? -23.318 2.271 -1.519 1.00 92.94 324 GLY A O 1
ATOM 2640 N N . THR A 1 325 ? -23.894 2.507 0.629 1.00 95.62 325 THR A N 1
ATOM 2641 C CA . THR A 1 325 ? -22.732 3.331 0.993 1.00 95.62 325 THR A CA 1
ATOM 2642 C C . THR A 1 325 ? -21.449 2.512 0.885 1.00 95.62 325 THR A C 1
ATOM 2644 O O . THR A 1 325 ? -21.383 1.378 1.364 1.00 95.62 325 THR A O 1
ATOM 2647 N N . ILE A 1 326 ? -20.424 3.088 0.255 1.00 95.69 326 ILE A N 1
ATOM 2648 C CA . ILE A 1 326 ? -19.116 2.450 0.106 1.00 95.69 326 ILE A CA 1
ATOM 2649 C C . ILE A 1 326 ? -18.235 2.875 1.273 1.00 95.69 326 ILE A C 1
ATOM 2651 O O . ILE A 1 326 ? -18.001 4.065 1.472 1.00 95.69 326 ILE A O 1
ATOM 2655 N N . ALA A 1 327 ? -17.702 1.907 2.011 1.00 95.50 327 ALA A N 1
ATOM 2656 C CA . ALA A 1 327 ? -16.788 2.151 3.111 1.00 95.50 327 ALA A CA 1
ATOM 2657 C C . ALA A 1 327 ? -15.345 1.776 2.760 1.00 95.50 327 ALA A C 1
ATOM 2659 O O . ALA A 1 327 ? -15.082 0.666 2.289 1.00 95.50 327 ALA A O 1
ATOM 2660 N N . LEU A 1 328 ? -14.406 2.690 3.023 1.00 94.69 328 LEU A N 1
ATOM 2661 C CA . LEU A 1 328 ? -12.966 2.483 2.828 1.00 94.69 328 LEU A CA 1
ATOM 2662 C C . LEU A 1 328 ? -12.281 2.268 4.179 1.00 94.69 328 LEU A C 1
ATOM 2664 O O . LEU A 1 328 ? -12.413 3.102 5.074 1.00 94.69 328 LEU A O 1
ATOM 2668 N N . LEU A 1 329 ? -11.554 1.157 4.327 1.00 91.06 329 LEU A N 1
ATOM 2669 C CA . LEU A 1 329 ? -11.038 0.714 5.630 1.00 91.06 329 LEU A CA 1
ATOM 2670 C C . LEU A 1 329 ? -9.540 0.957 5.864 1.00 91.06 329 LEU A C 1
ATOM 2672 O O . LEU A 1 329 ? -9.129 1.067 7.016 1.00 91.06 329 LEU A O 1
ATOM 2676 N N . ASP A 1 330 ? -8.720 0.997 4.812 1.00 88.31 330 ASP A N 1
ATOM 2677 C CA . ASP A 1 330 ? -7.252 0.980 4.919 1.00 88.31 330 ASP A CA 1
ATOM 2678 C C . ASP A 1 330 ? -6.639 2.192 4.220 1.00 88.31 330 ASP A C 1
ATOM 2680 O O . ASP A 1 330 ? -6.860 2.409 3.035 1.00 88.31 330 ASP A O 1
ATOM 2684 N N . PHE A 1 331 ? -5.832 2.963 4.946 1.00 89.00 331 PHE A N 1
ATOM 2685 C CA . PHE A 1 331 ? -5.186 4.176 4.441 1.00 89.00 331 PHE A CA 1
ATOM 2686 C C . PHE A 1 331 ? -3.651 4.106 4.502 1.00 89.00 331 PHE A C 1
ATOM 2688 O O . PHE A 1 331 ? -2.986 5.144 4.417 1.00 89.00 331 PHE A O 1
ATOM 2695 N N . GLY A 1 332 ? -3.068 2.904 4.623 1.00 80.00 332 GLY A N 1
ATOM 2696 C CA . GLY A 1 332 ? -1.612 2.699 4.646 1.00 80.00 332 GLY A CA 1
ATOM 2697 C C . GLY A 1 332 ? -0.922 3.191 3.366 1.00 80.00 332 GLY A C 1
ATOM 2698 O O . GLY A 1 332 ? 0.131 3.834 3.403 1.00 80.00 332 GLY A O 1
ATOM 2699 N N . LEU A 1 333 ? -1.588 3.021 2.220 1.00 79.06 333 LEU A N 1
ATOM 2700 C CA . LEU A 1 333 ? -1.137 3.496 0.910 1.00 79.06 333 LEU A CA 1
ATOM 2701 C C . LEU A 1 333 ? -1.959 4.682 0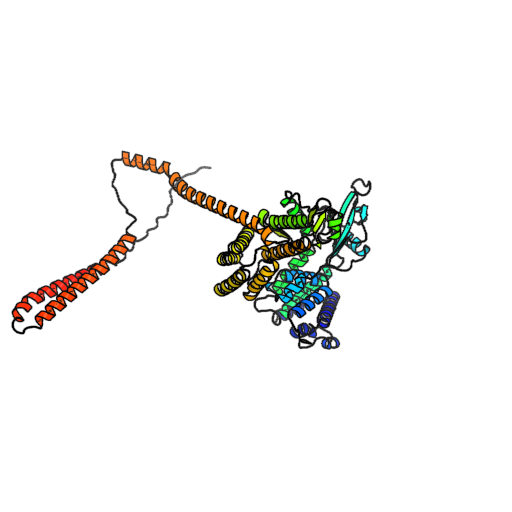.389 1.00 79.06 333 LEU A C 1
ATOM 2703 O O . LEU A 1 333 ? -2.364 4.694 -0.766 1.00 79.06 333 LEU A O 1
ATOM 2707 N N . ALA A 1 334 ? -2.178 5.715 1.201 1.00 86.25 334 ALA A N 1
ATOM 2708 C CA . ALA A 1 334 ? -2.877 6.932 0.778 1.00 86.25 334 ALA A CA 1
ATOM 2709 C C . ALA A 1 334 ? -1.983 8.188 0.819 1.00 86.25 334 ALA A C 1
ATOM 2711 O O . ALA A 1 334 ? -0.942 8.229 1.483 1.00 86.25 334 ALA A O 1
ATOM 2712 N N . GLY A 1 335 ? -2.355 9.221 0.061 1.00 84.56 335 GLY A N 1
ATOM 2713 C CA . GLY A 1 335 ? -1.566 10.448 -0.037 1.00 84.56 335 GLY A CA 1
ATOM 2714 C C . GLY A 1 335 ? -2.285 11.619 -0.698 1.00 84.56 335 GLY A C 1
ATOM 2715 O O . GLY A 1 335 ? -3.428 11.515 -1.137 1.00 84.56 335 GLY A O 1
ATOM 2716 N N . HIS A 1 336 ? -1.582 12.749 -0.764 1.00 85.62 336 HIS A N 1
ATOM 2717 C CA . HIS A 1 336 ? -2.045 13.974 -1.408 1.00 85.62 336 HIS A CA 1
ATOM 2718 C C . HIS A 1 336 ? -1.255 14.235 -2.692 1.00 85.62 336 HIS A C 1
ATOM 2720 O O . HIS A 1 336 ? -0.029 14.115 -2.716 1.00 85.62 336 HIS A O 1
ATOM 2726 N N . LEU A 1 337 ? -1.968 14.616 -3.745 1.00 83.94 337 LEU A N 1
ATOM 2727 C CA . LEU A 1 337 ? -1.426 15.038 -5.023 1.00 83.94 337 LEU A CA 1
ATOM 2728 C C . LEU A 1 337 ? -1.322 16.559 -5.038 1.00 83.94 337 LEU A C 1
ATOM 2730 O O . LEU A 1 337 ? -2.300 17.265 -4.793 1.00 83.94 337 LEU A O 1
ATOM 2734 N N . ARG A 1 338 ? -0.136 17.073 -5.373 1.00 82.81 338 ARG A N 1
ATOM 2735 C CA . ARG A 1 338 ? 0.041 18.517 -5.560 1.00 82.81 338 ARG A CA 1
ATOM 2736 C C . ARG A 1 338 ? -0.845 19.012 -6.715 1.00 82.81 338 ARG A C 1
ATOM 2738 O O . ARG A 1 338 ? -1.007 18.273 -7.691 1.00 82.81 338 ARG A O 1
ATOM 2745 N N . PRO A 1 339 ? -1.358 20.254 -6.669 1.00 81.00 339 PRO A N 1
ATOM 2746 C CA . PRO A 1 339 ? -2.197 20.804 -7.736 1.00 81.00 339 PRO A CA 1
ATOM 2747 C C . PRO A 1 339 ? -1.557 20.728 -9.128 1.00 81.00 339 PRO A C 1
ATOM 2749 O O . PRO A 1 339 ? -2.253 20.520 -10.118 1.00 81.00 339 PRO A O 1
ATOM 2752 N N . GLU A 1 340 ? -0.233 20.862 -9.214 1.00 79.19 340 GLU A N 1
ATOM 2753 C CA . GLU A 1 340 ? 0.523 20.748 -10.464 1.00 79.19 340 GLU A CA 1
ATOM 2754 C C . GLU A 1 340 ? 0.459 19.325 -11.020 1.00 79.19 340 GLU A C 1
ATOM 2756 O O . GLU A 1 340 ? 0.244 19.141 -12.212 1.00 79.19 340 GLU A O 1
ATOM 2761 N N . VAL A 1 341 ? 0.569 18.315 -10.150 1.00 78.69 341 VAL A N 1
ATOM 2762 C CA . VAL A 1 341 ? 0.463 16.905 -10.544 1.00 78.69 341 VAL A CA 1
ATOM 2763 C C . VAL A 1 341 ? -0.942 16.620 -11.059 1.00 78.69 341 VAL A C 1
ATOM 2765 O O . VAL A 1 341 ? -1.079 16.083 -12.151 1.00 78.69 341 VAL A O 1
ATOM 2768 N N . VAL A 1 342 ? -1.988 17.047 -10.341 1.00 79.56 342 VAL A N 1
ATOM 2769 C CA . VAL A 1 342 ? -3.381 16.892 -10.806 1.00 79.56 342 VAL A CA 1
ATOM 2770 C C . VAL A 1 342 ? -3.590 17.555 -12.169 1.00 79.56 342 VAL A C 1
ATOM 2772 O O . VAL A 1 342 ? -4.255 16.989 -13.036 1.00 79.56 342 VAL A O 1
ATOM 2775 N N . ARG A 1 343 ? -2.976 18.720 -12.399 1.00 79.31 343 ARG A N 1
ATOM 2776 C CA . ARG A 1 343 ? -3.035 19.423 -13.684 1.00 79.31 343 ARG A CA 1
ATOM 2777 C C . ARG A 1 343 ? -2.384 18.629 -14.815 1.00 79.31 343 ARG A C 1
ATOM 2779 O O . ARG A 1 343 ? -3.015 18.437 -15.848 1.00 79.31 343 ARG A O 1
ATOM 2786 N N . GLU A 1 344 ? -1.164 18.130 -14.630 1.00 78.00 344 GLU A N 1
ATOM 2787 C CA . GLU A 1 344 ? -0.509 17.330 -15.674 1.00 78.00 344 GLU A CA 1
ATOM 2788 C C . GLU A 1 344 ? -1.239 16.001 -15.918 1.00 78.00 344 GLU A C 1
ATOM 2790 O O . GLU A 1 344 ? -1.402 15.597 -17.064 1.00 78.00 344 GLU A O 1
ATOM 2795 N N . LEU A 1 345 ? -1.781 15.362 -14.876 1.00 76.56 345 LEU A N 1
ATOM 2796 C CA . LEU A 1 345 ? -2.640 14.180 -15.028 1.00 76.56 345 LEU A CA 1
ATOM 2797 C C . LEU A 1 345 ? -3.893 14.479 -15.853 1.00 76.56 345 LEU A C 1
ATOM 2799 O O . LEU A 1 345 ? -4.281 13.685 -16.710 1.00 76.56 345 LEU A O 1
ATOM 2803 N N . SER A 1 346 ? -4.497 15.646 -15.623 1.00 77.06 346 SER A N 1
ATOM 2804 C CA . SER A 1 346 ? -5.633 16.120 -16.412 1.00 77.06 346 SER A CA 1
ATOM 2805 C C . SER A 1 346 ? -5.241 16.251 -17.882 1.00 77.06 346 SER A C 1
ATOM 2807 O O . SER A 1 346 ? -5.974 15.778 -18.743 1.00 77.06 346 SER A O 1
ATOM 2809 N N . ARG A 1 347 ? -4.060 16.813 -18.170 1.00 78.75 347 ARG A N 1
ATOM 2810 C CA . ARG A 1 347 ? -3.540 16.964 -19.538 1.00 78.75 347 ARG A CA 1
ATOM 2811 C C . ARG A 1 347 ? -3.196 15.643 -20.211 1.00 78.75 347 ARG A C 1
ATOM 2813 O O . ARG A 1 347 ? -3.424 15.513 -21.406 1.00 78.75 347 ARG A O 1
ATOM 2820 N N . ILE A 1 348 ? -2.682 14.661 -19.470 1.00 76.31 348 ILE A N 1
ATOM 2821 C CA . ILE A 1 348 ? -2.476 13.304 -19.997 1.00 76.31 348 ILE A CA 1
ATOM 2822 C C . ILE A 1 348 ? -3.827 12.720 -20.414 1.00 76.31 348 ILE A C 1
ATOM 2824 O O . ILE A 1 348 ? -3.992 12.317 -21.563 1.00 76.31 348 ILE A O 1
ATOM 2828 N N . LEU A 1 349 ? -4.818 12.746 -19.517 1.00 73.31 349 LEU A N 1
ATOM 2829 C CA . LEU A 1 349 ? -6.150 12.208 -19.791 1.00 73.31 349 LEU A CA 1
ATOM 2830 C C . LEU A 1 349 ? -6.815 12.916 -20.981 1.00 73.31 349 LEU A C 1
ATOM 2832 O O . LEU A 1 349 ? -7.387 12.268 -21.856 1.00 73.31 349 LEU A O 1
ATOM 2836 N N . THR A 1 350 ? -6.709 14.242 -21.060 1.00 74.44 350 THR A N 1
ATOM 2837 C CA . THR A 1 350 ? -7.290 15.007 -22.167 1.00 74.44 350 THR A CA 1
ATOM 2838 C C . THR A 1 350 ? -6.518 14.845 -23.463 1.00 74.44 350 THR A C 1
ATOM 2840 O O . THR A 1 350 ? -7.144 14.870 -24.517 1.00 74.44 350 THR A O 1
ATOM 2843 N N . GLY A 1 351 ? -5.200 14.658 -23.403 1.00 75.88 351 GLY A N 1
ATOM 2844 C CA . GLY A 1 351 ? -4.352 14.389 -24.560 1.00 75.88 351 GLY A CA 1
ATOM 2845 C C . GLY A 1 351 ? -4.688 13.042 -25.187 1.00 75.88 351 GLY A C 1
ATOM 2846 O O . GLY A 1 351 ? -4.861 12.969 -26.400 1.00 75.88 351 GLY A O 1
ATOM 2847 N N . VAL A 1 352 ? -4.915 12.013 -24.362 1.00 73.38 352 VAL A N 1
ATOM 2848 C CA . VAL A 1 352 ? -5.405 10.700 -24.815 1.00 73.38 352 VAL A CA 1
ATOM 2849 C C . VAL A 1 352 ? -6.787 10.829 -25.467 1.00 73.38 352 VAL A C 1
ATOM 2851 O O . VAL A 1 352 ? -6.978 10.369 -26.589 1.00 73.38 352 VAL A O 1
ATOM 2854 N N . ILE A 1 353 ? -7.733 11.535 -24.833 1.00 70.06 353 ILE A N 1
ATOM 2855 C CA . ILE A 1 353 ? -9.089 11.737 -25.384 1.00 70.06 353 ILE A CA 1
ATOM 2856 C C . ILE A 1 353 ? -9.069 12.562 -26.686 1.00 70.06 353 ILE A C 1
ATOM 2858 O O . ILE A 1 353 ? -9.820 12.274 -27.617 1.00 70.06 353 ILE A O 1
ATOM 2862 N N . ARG A 1 354 ? -8.236 13.609 -26.757 1.00 73.38 354 ARG A N 1
ATOM 2863 C CA . ARG A 1 354 ? -8.125 14.525 -27.909 1.00 73.38 354 ARG A CA 1
ATOM 2864 C C . ARG A 1 354 ? -7.176 14.047 -28.991 1.00 73.38 354 ARG A C 1
ATOM 2866 O O . ARG A 1 354 ? -7.155 14.674 -30.047 1.00 73.38 354 ARG A O 1
ATOM 2873 N N . ARG A 1 355 ? -6.460 12.946 -28.757 1.00 72.31 355 ARG A N 1
ATOM 2874 C CA . ARG A 1 355 ? -5.589 12.316 -29.753 1.00 72.31 355 ARG A CA 1
ATOM 2875 C C . ARG A 1 355 ? -4.377 13.212 -30.049 1.00 72.31 355 ARG A C 1
ATOM 2877 O O . ARG A 1 355 ? -3.992 13.416 -31.192 1.00 72.31 355 ARG A O 1
ATOM 2884 N N . ASP A 1 356 ? -3.821 13.786 -28.983 1.00 75.56 356 ASP A N 1
ATOM 2885 C CA . ASP A 1 356 ? -2.719 14.752 -28.994 1.00 75.56 356 ASP A CA 1
ATOM 2886 C C . ASP A 1 356 ? -1.504 14.147 -28.252 1.00 75.56 356 ASP A C 1
ATOM 2888 O O . ASP A 1 356 ? -1.337 14.391 -27.049 1.00 75.56 356 ASP A O 1
ATOM 2892 N N . PRO A 1 357 ? -0.673 13.318 -28.927 1.00 72.75 357 PRO A N 1
ATOM 2893 C CA . PRO A 1 357 ? 0.510 12.691 -28.320 1.00 72.75 357 PRO A CA 1
ATOM 2894 C C . PRO A 1 357 ? 1.495 13.732 -27.784 1.00 72.75 357 PRO A C 1
ATOM 2896 O O . PRO A 1 357 ? 2.071 13.567 -26.712 1.00 72.75 357 PRO A O 1
ATOM 2899 N N . GLU A 1 358 ? 1.618 14.862 -28.473 1.00 77.62 358 GLU A N 1
ATOM 2900 C CA . GLU A 1 358 ? 2.465 15.984 -28.084 1.00 77.62 358 GLU A CA 1
ATOM 2901 C C . GLU A 1 358 ? 2.037 16.605 -26.745 1.00 77.62 358 GLU A C 1
ATOM 2903 O O . GLU A 1 358 ? 2.871 16.978 -25.916 1.00 77.62 358 GLU A O 1
ATOM 2908 N N . GLN A 1 359 ? 0.734 16.690 -26.474 1.00 80.94 359 GLN A N 1
ATOM 2909 C CA . GLN A 1 359 ? 0.226 17.089 -25.161 1.00 80.94 359 GLN A CA 1
ATOM 2910 C C . GLN A 1 359 ? 0.548 16.068 -24.075 1.00 80.94 359 GLN A C 1
ATOM 2912 O O . GLN A 1 359 ? 0.946 16.476 -22.982 1.00 80.94 359 GLN A O 1
ATOM 2917 N N . VAL A 1 360 ? 0.414 14.773 -24.369 1.00 77.12 360 VAL A N 1
ATOM 2918 C CA . VAL A 1 360 ? 0.772 13.705 -23.426 1.00 77.12 360 VAL A CA 1
ATOM 2919 C C . VAL A 1 360 ? 2.262 13.782 -23.089 1.00 77.12 360 VAL A C 1
ATOM 2921 O O . VAL A 1 360 ? 2.618 13.793 -21.912 1.00 77.12 360 VAL A O 1
ATOM 2924 N N . ILE A 1 361 ? 3.131 13.955 -24.089 1.00 73.00 361 ILE A N 1
ATOM 2925 C CA . ILE A 1 361 ? 4.579 14.124 -23.902 1.00 73.00 361 ILE A CA 1
ATOM 2926 C C . ILE A 1 361 ? 4.874 15.355 -23.046 1.00 73.00 361 ILE A C 1
ATOM 2928 O O . ILE A 1 361 ? 5.588 15.251 -22.048 1.00 73.00 361 ILE A O 1
ATOM 2932 N N . ARG A 1 362 ? 4.306 16.523 -23.379 1.00 79.44 362 ARG A N 1
ATOM 2933 C CA . ARG A 1 362 ? 4.505 17.750 -22.588 1.00 79.44 362 ARG A CA 1
ATOM 2934 C C . ARG A 1 362 ? 4.067 17.577 -21.136 1.00 79.44 362 ARG A C 1
ATOM 2936 O O . ARG A 1 362 ? 4.757 18.069 -20.246 1.00 79.44 362 ARG A O 1
ATOM 2943 N N . ALA A 1 363 ? 2.967 16.871 -20.893 1.00 78.31 363 ALA A N 1
ATOM 2944 C CA . ALA A 1 363 ? 2.470 16.621 -19.547 1.00 78.31 363 ALA A CA 1
ATOM 2945 C C . ALA A 1 363 ? 3.358 15.635 -18.768 1.00 78.31 363 ALA A C 1
ATOM 2947 O O . ALA A 1 363 ? 3.688 15.884 -17.607 1.00 78.31 363 ALA A O 1
ATOM 2948 N N . LEU A 1 364 ? 3.839 14.568 -19.415 1.00 73.75 364 LEU A N 1
ATOM 2949 C CA . LEU A 1 364 ? 4.829 13.655 -18.832 1.00 73.75 364 LEU A CA 1
ATOM 2950 C C . LEU A 1 364 ? 6.138 14.389 -18.485 1.00 73.75 364 LEU A C 1
ATOM 2952 O O . LEU A 1 364 ? 6.699 14.183 -17.408 1.00 73.75 364 LEU A O 1
ATOM 2956 N N . LEU A 1 365 ? 6.595 15.307 -19.343 1.00 72.94 365 LEU A N 1
ATOM 2957 C CA . LEU A 1 365 ? 7.739 16.180 -19.053 1.00 72.94 365 LEU A CA 1
ATOM 2958 C C . LEU A 1 365 ? 7.455 17.128 -17.876 1.00 72.94 365 LEU A C 1
ATOM 2960 O O . LEU A 1 365 ? 8.320 17.305 -17.018 1.00 72.94 365 LEU A O 1
ATOM 2964 N N . GLY A 1 366 ? 6.247 17.695 -17.804 1.00 71.56 366 GLY A N 1
ATOM 2965 C CA . GLY A 1 366 ? 5.800 18.561 -16.708 1.00 71.56 366 GLY A CA 1
ATOM 2966 C C . GLY A 1 366 ? 5.795 17.871 -15.339 1.00 71.56 366 GLY A C 1
ATOM 2967 O O . GLY A 1 366 ? 6.034 18.517 -14.320 1.00 71.56 366 GLY A O 1
ATOM 2968 N N . LEU A 1 367 ? 5.618 16.547 -15.309 1.00 71.56 367 LEU A N 1
ATOM 2969 C CA . LEU A 1 367 ? 5.730 15.726 -14.099 1.00 71.56 367 LEU A CA 1
ATOM 2970 C C . LEU A 1 367 ? 7.184 15.465 -13.655 1.00 71.56 367 LEU A C 1
ATOM 2972 O O . LEU A 1 367 ? 7.397 14.842 -12.614 1.00 71.56 367 LEU A O 1
ATOM 2976 N N . GLY A 1 368 ? 8.185 15.938 -14.408 1.00 65.31 368 GLY A N 1
ATOM 2977 C CA . GLY A 1 368 ? 9.604 15.740 -14.096 1.00 65.31 368 GLY A CA 1
ATOM 2978 C C . GLY A 1 368 ? 10.105 14.319 -14.371 1.00 65.31 368 GLY A C 1
ATOM 2979 O O . GLY A 1 368 ? 11.101 13.898 -13.788 1.00 65.31 368 GLY A O 1
ATOM 2980 N N . ILE A 1 369 ? 9.408 13.577 -15.239 1.00 64.75 369 ILE A N 1
ATOM 2981 C CA . ILE A 1 369 ? 9.651 12.152 -15.518 1.00 64.75 369 ILE A CA 1
ATOM 2982 C C . ILE A 1 369 ? 10.906 11.930 -16.387 1.00 64.75 369 ILE A C 1
ATOM 2984 O O . ILE A 1 369 ? 11.538 10.872 -16.320 1.00 64.75 369 ILE A O 1
ATOM 2988 N N . ALA A 1 370 ? 11.305 12.930 -17.181 1.00 57.69 370 ALA A N 1
ATOM 2989 C CA . ALA A 1 370 ? 12.420 12.822 -18.120 1.00 57.69 370 ALA A CA 1
ATOM 2990 C C . ALA A 1 370 ? 13.737 13.391 -17.575 1.00 57.69 370 ALA A C 1
ATOM 2992 O O . ALA A 1 370 ? 13.790 14.485 -17.009 1.00 57.69 370 ALA A O 1
ATOM 2993 N N . ARG A 1 371 ? 14.831 12.665 -17.830 1.00 56.69 371 ARG A N 1
ATOM 2994 C CA . ARG A 1 371 ? 16.202 13.170 -17.679 1.00 56.69 371 ARG A CA 1
ATOM 2995 C C . ARG A 1 371 ? 16.570 14.094 -18.844 1.00 56.69 371 ARG A C 1
ATOM 2997 O O . ARG A 1 371 ? 15.969 14.033 -19.913 1.00 56.69 371 ARG A O 1
ATOM 3004 N N . ALA A 1 372 ? 17.597 14.922 -18.647 1.00 50.31 372 ALA A N 1
ATOM 3005 C CA . ALA A 1 372 ? 18.106 15.846 -19.666 1.00 50.31 372 ALA A CA 1
ATOM 3006 C C . ALA A 1 372 ? 18.611 15.149 -20.952 1.00 50.31 372 ALA A C 1
ATOM 3008 O O . ALA A 1 372 ? 18.686 15.792 -21.992 1.00 50.31 372 ALA A O 1
ATOM 3009 N N . GLU A 1 373 ? 18.914 13.850 -20.886 1.00 58.09 373 GLU A N 1
ATOM 3010 C CA . GLU A 1 373 ? 19.503 13.033 -21.964 1.00 58.09 373 GLU A CA 1
ATOM 3011 C C . GLU A 1 373 ? 18.474 12.156 -22.706 1.00 58.09 373 GLU A C 1
ATOM 3013 O O . GLU A 1 373 ? 18.847 11.254 -23.448 1.00 58.09 373 GLU A O 1
ATOM 3018 N N . LEU A 1 374 ? 17.174 12.384 -22.494 1.00 68.19 374 LEU A N 1
ATOM 3019 C CA . LEU A 1 374 ? 16.111 11.616 -23.143 1.00 68.19 374 LEU A CA 1
ATOM 3020 C C . LEU A 1 374 ? 16.103 11.832 -24.670 1.00 68.19 374 LEU A C 1
ATOM 3022 O O . LEU A 1 374 ? 16.005 12.974 -25.130 1.00 68.19 374 LEU A O 1
ATOM 3026 N N . ASP A 1 375 ? 16.076 10.744 -25.446 1.00 73.19 375 ASP A N 1
ATOM 3027 C CA . ASP A 1 375 ? 15.722 10.795 -26.868 1.00 73.19 375 ASP A CA 1
ATOM 3028 C C . ASP A 1 375 ? 14.216 11.057 -27.018 1.00 73.19 375 ASP A C 1
ATOM 3030 O O . ASP A 1 375 ? 13.375 10.157 -27.036 1.00 73.19 375 ASP A O 1
ATOM 3034 N N . ARG A 1 376 ? 13.872 12.346 -27.082 1.00 71.94 376 ARG A N 1
ATOM 3035 C CA . ARG A 1 376 ? 12.485 12.810 -27.196 1.00 71.94 376 ARG A CA 1
ATOM 3036 C C . ARG A 1 376 ? 11.789 12.290 -28.445 1.00 71.94 376 ARG A C 1
ATOM 3038 O O . ARG A 1 376 ? 10.577 12.121 -28.404 1.00 71.94 376 ARG A O 1
ATOM 3045 N N . LYS A 1 377 ? 12.531 12.078 -29.535 1.00 76.06 377 LYS A N 1
ATOM 3046 C CA . LYS A 1 377 ? 11.952 11.625 -30.796 1.00 76.06 377 LYS A CA 1
ATOM 3047 C C . LYS A 1 377 ? 11.562 10.155 -30.689 1.00 76.06 377 LYS A C 1
ATOM 3049 O O . LYS A 1 377 ? 10.419 9.828 -30.965 1.00 76.06 377 LYS A O 1
ATOM 3054 N N . ALA A 1 378 ? 12.460 9.313 -30.177 1.00 78.88 378 ALA A N 1
ATOM 3055 C CA . ALA A 1 378 ? 12.154 7.903 -29.948 1.00 78.88 378 ALA A CA 1
ATOM 3056 C C . ALA A 1 378 ? 10.984 7.707 -28.964 1.00 78.88 378 ALA A C 1
ATOM 3058 O O . ALA A 1 378 ? 10.140 6.842 -29.175 1.00 78.88 378 ALA A O 1
ATOM 3059 N N . LEU A 1 379 ? 10.895 8.531 -27.910 1.00 76.12 379 LEU A N 1
ATOM 3060 C CA . LEU A 1 379 ? 9.746 8.501 -26.998 1.00 76.12 379 LEU A CA 1
ATOM 3061 C C . LEU A 1 379 ? 8.438 8.918 -27.694 1.00 76.12 379 LEU A C 1
ATOM 3063 O O . LEU A 1 379 ? 7.387 8.350 -27.403 1.00 76.12 379 LEU A O 1
ATOM 3067 N N . ALA A 1 380 ? 8.491 9.926 -28.569 1.00 72.25 380 ALA A N 1
ATOM 3068 C CA . ALA A 1 380 ? 7.324 10.386 -29.312 1.00 72.25 380 ALA A CA 1
ATOM 3069 C C . ALA A 1 380 ? 6.816 9.318 -30.286 1.00 72.25 380 ALA A C 1
ATOM 3071 O O . ALA A 1 380 ? 5.620 9.041 -30.286 1.00 72.25 380 ALA A O 1
ATOM 3072 N N . ASP A 1 381 ? 7.727 8.680 -31.025 1.00 79.12 381 ASP A N 1
ATOM 3073 C CA . ASP A 1 381 ? 7.413 7.607 -31.971 1.00 79.12 381 ASP A CA 1
ATOM 3074 C C . ASP A 1 381 ? 6.752 6.410 -31.246 1.00 79.12 381 ASP A C 1
ATOM 3076 O O . ASP A 1 381 ? 5.697 5.935 -31.668 1.00 79.12 381 ASP A O 1
ATOM 3080 N N . ASP A 1 382 ? 7.299 5.980 -30.097 1.00 79.62 382 ASP A N 1
ATOM 3081 C CA . ASP A 1 382 ? 6.722 4.895 -29.281 1.00 79.62 382 ASP A CA 1
ATOM 3082 C C . ASP A 1 382 ? 5.314 5.254 -28.743 1.00 79.62 382 ASP A C 1
ATOM 3084 O O . ASP A 1 382 ? 4.413 4.413 -28.707 1.00 79.62 382 ASP A O 1
ATOM 3088 N N . LEU A 1 383 ? 5.095 6.504 -28.310 1.00 72.75 383 LEU A N 1
ATOM 3089 C CA . LEU A 1 383 ? 3.787 6.962 -27.815 1.00 72.75 383 LEU A CA 1
ATOM 3090 C C . LEU A 1 383 ? 2.754 7.109 -28.939 1.00 72.75 383 LEU A C 1
ATOM 3092 O O . LEU A 1 383 ? 1.579 6.795 -28.736 1.00 72.75 383 LEU A O 1
ATOM 3096 N N . GLU A 1 384 ? 3.173 7.580 -30.113 1.00 74.38 384 GLU A N 1
ATOM 3097 C CA . GLU A 1 384 ? 2.326 7.653 -31.303 1.00 74.38 384 GLU A CA 1
ATOM 3098 C C . GLU A 1 384 ? 1.900 6.250 -31.752 1.00 74.38 384 GLU A C 1
ATOM 3100 O O . GLU A 1 384 ? 0.732 6.045 -32.092 1.00 74.38 384 GLU A O 1
ATOM 3105 N N . GLU A 1 385 ? 2.786 5.255 -31.657 1.00 78.81 385 GLU A N 1
ATOM 3106 C CA . GLU A 1 385 ? 2.448 3.855 -31.921 1.00 78.81 385 GLU A CA 1
ATOM 3107 C C . GLU A 1 385 ? 1.369 3.328 -30.958 1.00 78.81 385 GLU A C 1
ATOM 3109 O O . GLU A 1 385 ? 0.392 2.729 -31.406 1.00 78.81 385 GLU A O 1
ATOM 3114 N N . ILE A 1 386 ? 1.475 3.595 -29.650 1.00 74.25 386 ILE A N 1
ATOM 3115 C CA . ILE A 1 386 ? 0.441 3.196 -28.672 1.00 74.25 386 ILE A CA 1
ATOM 3116 C C . ILE A 1 386 ? -0.909 3.836 -29.007 1.00 74.25 386 ILE A C 1
ATOM 3118 O O . ILE A 1 386 ? -1.934 3.148 -29.070 1.00 74.25 386 ILE A O 1
ATOM 3122 N N . ILE A 1 387 ? -0.914 5.157 -29.213 1.00 68.62 387 ILE A N 1
ATOM 3123 C CA . ILE A 1 387 ? -2.139 5.929 -29.458 1.00 68.62 387 ILE A CA 1
ATOM 3124 C C . ILE A 1 387 ? -2.792 5.500 -30.779 1.00 68.62 387 ILE A C 1
ATOM 3126 O O . ILE A 1 387 ? -4.017 5.399 -30.851 1.00 68.62 387 ILE A O 1
ATOM 3130 N N . SER A 1 388 ? -1.992 5.209 -31.809 1.00 70.56 388 SER A N 1
ATOM 3131 C CA . SER A 1 388 ? -2.477 4.745 -33.113 1.00 70.56 388 SER A CA 1
ATOM 3132 C C . SER A 1 388 ? -2.901 3.272 -33.121 1.00 70.56 388 SER A C 1
ATOM 3134 O O . SER A 1 388 ? -3.828 2.922 -33.843 1.00 70.56 388 SER A O 1
ATOM 3136 N N . ARG A 1 389 ? -2.303 2.400 -32.300 1.00 71.19 389 ARG A N 1
ATOM 3137 C CA . ARG A 1 389 ? -2.693 0.981 -32.184 1.00 71.19 389 ARG A CA 1
ATOM 3138 C C . ARG A 1 389 ? -4.054 0.793 -31.521 1.00 71.19 389 ARG A C 1
ATOM 3140 O O . ARG A 1 389 ? -4.812 -0.089 -31.911 1.00 71.19 389 ARG A O 1
ATOM 3147 N N . HIS A 1 390 ? -4.373 1.639 -30.548 1.00 63.41 390 HIS A N 1
ATOM 3148 C CA . HIS A 1 390 ? -5.671 1.644 -29.863 1.00 63.41 390 HIS A CA 1
ATOM 3149 C C . HIS A 1 390 ? -6.723 2.462 -30.624 1.00 63.41 390 HIS A C 1
ATOM 3151 O O . HIS A 1 390 ? -7.806 2.754 -30.116 1.00 63.41 390 HIS A O 1
ATOM 3157 N N . TRP A 1 391 ? -6.407 2.853 -31.859 1.00 52.12 391 TRP A N 1
ATOM 3158 C CA . TRP A 1 391 ? -7.284 3.627 -32.712 1.00 52.12 391 TRP A CA 1
ATOM 3159 C C . TRP A 1 391 ? -8.240 2.761 -33.532 1.00 52.12 391 TRP A C 1
ATOM 3161 O O . TRP A 1 391 ? -7.849 1.749 -34.106 1.00 52.12 391 TRP A O 1
ATOM 3171 N N . GLY A 1 392 ? -9.488 3.220 -33.665 1.00 50.62 392 GLY A N 1
ATOM 3172 C CA . GLY A 1 392 ? -10.556 2.531 -34.403 1.00 50.62 392 GLY A CA 1
ATOM 3173 C C . GLY A 1 392 ? -11.431 1.632 -33.528 1.00 50.62 392 GLY A C 1
ATOM 3174 O O . GLY A 1 392 ? -12.464 1.163 -33.992 1.00 50.62 392 GLY A O 1
ATOM 3175 N N . GLN A 1 393 ? -11.042 1.449 -32.269 1.00 55.28 393 GLN A N 1
ATOM 3176 C CA . GLN A 1 393 ? -11.836 0.816 -31.225 1.00 55.28 393 GLN A CA 1
ATOM 3177 C C . GLN A 1 393 ? -12.753 1.850 -30.558 1.00 55.28 393 GLN A C 1
ATOM 3179 O O . GLN A 1 393 ? -12.382 3.024 -30.423 1.00 55.28 393 GLN A O 1
ATOM 3184 N N . GLU A 1 394 ? -13.960 1.445 -30.163 1.00 56.88 394 GLU A N 1
ATOM 3185 C CA . GLU A 1 394 ? -14.795 2.297 -29.317 1.00 56.88 394 GLU A CA 1
ATOM 3186 C C . GLU A 1 394 ? -14.099 2.474 -27.957 1.00 56.88 394 GLU A C 1
ATOM 3188 O O . GLU A 1 394 ? -13.347 1.603 -27.521 1.00 56.88 394 GLU A O 1
ATOM 3193 N N . LEU A 1 395 ? -14.324 3.596 -27.256 1.00 55.72 395 LEU A N 1
ATOM 3194 C CA . LEU A 1 395 ? -13.779 3.798 -25.898 1.00 55.72 395 LEU A CA 1
ATOM 3195 C C . LEU A 1 395 ? -14.105 2.612 -24.973 1.00 55.72 395 LEU A C 1
ATOM 3197 O O . LEU A 1 395 ? -13.299 2.302 -24.097 1.00 55.72 395 LEU A O 1
ATOM 3201 N N . ALA A 1 396 ? -15.236 1.943 -25.230 1.00 56.62 396 ALA A N 1
ATOM 3202 C CA . ALA A 1 396 ? -15.702 0.710 -24.608 1.00 56.62 396 ALA A CA 1
ATOM 3203 C C . ALA A 1 396 ? -14.684 -0.451 -24.661 1.00 56.62 396 ALA A C 1
ATOM 3205 O O . ALA A 1 396 ? -14.562 -1.187 -23.681 1.00 56.62 396 ALA A O 1
ATOM 3206 N N . ASP A 1 397 ? -13.911 -0.568 -25.743 1.00 59.72 397 ASP A N 1
ATOM 3207 C CA . ASP A 1 397 ? -12.989 -1.685 -26.001 1.00 59.72 397 ASP A CA 1
ATOM 3208 C C . ASP A 1 397 ? -11.567 -1.437 -25.462 1.00 59.72 397 ASP A C 1
ATOM 3210 O O . ASP A 1 397 ? -10.758 -2.362 -25.343 1.00 59.72 397 ASP A O 1
ATOM 3214 N N . ILE A 1 398 ? -11.246 -0.190 -25.099 1.00 63.44 398 ILE A N 1
ATOM 3215 C CA . ILE A 1 398 ? -9.923 0.187 -24.597 1.00 63.44 398 ILE A CA 1
ATOM 3216 C C . ILE A 1 398 ? -9.828 -0.133 -23.101 1.00 63.44 398 ILE A C 1
ATOM 3218 O O . ILE A 1 398 ? -10.481 0.490 -22.261 1.00 63.44 398 ILE A O 1
ATOM 3222 N N . SER A 1 399 ? -8.944 -1.067 -22.738 1.00 65.69 399 SER A N 1
ATOM 3223 C CA . SER A 1 399 ? -8.643 -1.345 -21.331 1.00 65.69 399 SER A CA 1
ATOM 3224 C C . SER A 1 399 ? -7.598 -0.377 -20.775 1.00 65.69 399 SER A C 1
ATOM 3226 O O . SER A 1 399 ? -6.496 -0.249 -21.314 1.00 65.69 399 SER A O 1
ATOM 3228 N N . PHE A 1 400 ? -7.910 0.244 -19.634 1.00 67.31 400 PHE A N 1
ATOM 3229 C CA . PHE A 1 400 ? -6.975 1.107 -18.907 1.00 67.31 400 PHE A CA 1
ATOM 3230 C C . PHE A 1 400 ? -5.714 0.333 -18.499 1.00 67.31 400 PHE A C 1
ATOM 3232 O O . PHE A 1 400 ? -4.602 0.825 -18.662 1.00 67.31 400 PHE A O 1
ATOM 3239 N N . THR A 1 401 ? -5.875 -0.913 -18.059 1.00 66.19 401 THR A N 1
ATOM 3240 C CA . THR A 1 401 ? -4.794 -1.835 -17.687 1.00 66.19 401 THR A CA 1
ATOM 3241 C C . THR A 1 401 ? -3.865 -2.160 -18.863 1.00 66.19 401 THR A C 1
ATOM 3243 O O . THR A 1 401 ? -2.653 -2.274 -18.666 1.00 66.19 401 THR A O 1
ATOM 3246 N N . MET A 1 402 ? -4.399 -2.279 -20.085 1.00 67.00 402 MET A N 1
ATOM 3247 C CA . MET A 1 402 ? -3.600 -2.538 -21.290 1.00 67.00 402 MET A CA 1
ATOM 3248 C C . MET A 1 402 ? -2.730 -1.325 -21.642 1.00 67.00 402 MET A C 1
ATOM 3250 O O . MET A 1 402 ? -1.506 -1.447 -21.675 1.00 67.00 402 MET A O 1
ATOM 3254 N N . LEU A 1 403 ? -3.347 -0.146 -21.796 1.00 67.88 403 LEU A N 1
ATOM 3255 C CA . LEU A 1 403 ? -2.638 1.110 -22.077 1.00 67.88 403 LEU A CA 1
ATOM 3256 C C . LEU A 1 403 ? -1.605 1.444 -21.001 1.00 67.88 403 LEU A C 1
ATOM 3258 O O . LEU A 1 403 ? -0.505 1.918 -21.289 1.00 67.88 403 LEU A O 1
ATOM 3262 N N . LEU A 1 404 ? -1.951 1.172 -19.745 1.00 68.19 404 LEU A N 1
ATOM 3263 C CA . LEU A 1 404 ? -1.050 1.313 -18.620 1.00 68.19 404 LEU A CA 1
ATOM 3264 C C . LEU A 1 404 ? 0.183 0.416 -18.762 1.00 68.19 404 LEU A C 1
ATOM 3266 O O . LEU A 1 404 ? 1.301 0.877 -18.542 1.00 68.19 404 LEU A O 1
ATOM 3270 N N . GLY A 1 405 ? -0.017 -0.857 -19.105 1.00 67.75 405 GLY A N 1
ATOM 3271 C CA . GLY A 1 405 ? 1.069 -1.812 -19.296 1.00 67.75 405 GLY A CA 1
ATOM 3272 C C . GLY A 1 405 ? 2.049 -1.354 -20.372 1.00 67.75 405 GLY A C 1
ATOM 3273 O O . GLY A 1 405 ? 3.254 -1.365 -20.131 1.00 67.75 405 GLY A O 1
ATOM 3274 N N . GLU A 1 406 ? 1.537 -0.891 -21.512 1.00 72.38 406 GLU A N 1
ATOM 3275 C CA . GLU A 1 406 ? 2.367 -0.376 -22.605 1.00 72.38 406 GLU A CA 1
ATOM 3276 C C . GLU A 1 406 ? 3.082 0.933 -22.220 1.00 72.38 406 GLU A C 1
ATOM 3278 O O . GLU A 1 406 ? 4.277 1.091 -22.469 1.00 72.38 406 GLU A O 1
ATOM 3283 N N . THR A 1 407 ? 2.398 1.845 -21.519 1.00 71.00 407 THR A N 1
ATOM 3284 C CA . THR A 1 407 ? 3.001 3.100 -21.030 1.00 71.00 407 THR A CA 1
ATOM 3285 C C . THR A 1 407 ? 4.132 2.833 -20.031 1.00 71.00 407 THR A C 1
ATOM 3287 O O . THR A 1 407 ? 5.177 3.486 -20.073 1.00 71.00 407 THR A O 1
ATOM 3290 N N . LEU A 1 408 ? 3.951 1.863 -19.128 1.00 69.88 408 LEU A N 1
ATOM 3291 C CA . LEU A 1 408 ? 4.990 1.449 -18.181 1.00 69.88 408 LEU A CA 1
ATOM 3292 C C . LEU A 1 408 ? 6.167 0.762 -18.880 1.00 69.88 408 LEU A C 1
ATOM 3294 O O . LEU A 1 408 ? 7.307 0.929 -18.447 1.00 69.88 408 LEU A O 1
ATOM 3298 N N . GLU A 1 409 ? 5.916 0.025 -19.962 1.00 75.00 409 GLU A N 1
ATOM 3299 C CA . GLU A 1 409 ? 6.970 -0.595 -20.762 1.00 75.00 409 GLU A CA 1
ATOM 3300 C C . GLU A 1 409 ? 7.838 0.454 -21.466 1.00 75.00 409 GLU A C 1
ATOM 3302 O O . GLU A 1 409 ? 9.066 0.378 -21.388 1.00 75.00 409 GLU A O 1
ATOM 3307 N N . ILE A 1 410 ? 7.219 1.478 -22.065 1.00 75.50 410 ILE A N 1
ATOM 3308 C CA . ILE A 1 410 ? 7.935 2.646 -22.595 1.00 75.50 410 ILE A CA 1
ATOM 3309 C C . ILE A 1 410 ? 8.740 3.310 -21.477 1.00 75.50 410 ILE A C 1
ATOM 3311 O O . ILE A 1 410 ? 9.931 3.572 -21.645 1.00 75.50 410 ILE A O 1
ATOM 3315 N N . ALA A 1 411 ? 8.130 3.550 -20.314 1.00 74.00 411 ALA A N 1
ATOM 3316 C CA . ALA A 1 411 ? 8.820 4.191 -19.200 1.00 74.00 411 ALA A CA 1
ATOM 3317 C C . ALA A 1 411 ? 10.056 3.400 -18.744 1.00 74.00 411 ALA A C 1
ATOM 3319 O O . ALA A 1 411 ? 11.113 3.988 -18.518 1.00 74.00 411 ALA A O 1
ATOM 3320 N N . TYR A 1 412 ? 9.950 2.073 -18.668 1.00 73.38 412 TYR A N 1
ATOM 3321 C CA . TYR A 1 412 ? 11.068 1.191 -18.345 1.00 73.38 412 TYR A CA 1
ATOM 3322 C C . TYR A 1 412 ? 12.163 1.224 -19.426 1.00 73.38 412 TYR A C 1
ATOM 3324 O O . TYR A 1 412 ? 13.344 1.389 -19.104 1.00 73.38 412 TYR A O 1
ATOM 3332 N N . ARG A 1 413 ? 11.775 1.123 -20.706 1.00 77.75 413 ARG A N 1
ATOM 3333 C CA . ARG A 1 413 ? 12.677 1.113 -21.872 1.00 77.75 413 ARG A CA 1
ATOM 3334 C C . ARG A 1 413 ? 13.458 2.417 -22.020 1.00 77.75 413 ARG A C 1
ATOM 3336 O O . ARG A 1 413 ? 14.650 2.384 -22.303 1.00 77.75 413 ARG A O 1
ATOM 3343 N N . HIS A 1 414 ? 12.798 3.546 -21.777 1.00 75.81 414 HIS A N 1
ATOM 3344 C CA . HIS A 1 414 ? 13.384 4.889 -21.843 1.00 75.81 414 HIS A CA 1
ATOM 3345 C C . HIS A 1 414 ? 13.987 5.355 -20.509 1.00 75.81 414 HIS A C 1
ATOM 3347 O O . HIS A 1 414 ? 14.379 6.515 -20.376 1.00 75.81 414 HIS A O 1
ATOM 3353 N N . HIS A 1 415 ? 14.075 4.467 -19.511 1.00 73.75 415 HIS A N 1
ATOM 3354 C CA . HIS A 1 415 ? 14.666 4.740 -18.194 1.00 73.75 415 HIS A CA 1
ATOM 3355 C C . HIS A 1 415 ? 14.061 5.965 -17.487 1.00 73.75 415 HIS A C 1
ATOM 3357 O O . HIS A 1 415 ? 14.750 6.730 -16.799 1.00 73.75 415 HIS A O 1
ATOM 3363 N N . LEU A 1 416 ? 12.756 6.153 -17.670 1.00 74.25 416 LEU A N 1
ATOM 3364 C CA . LEU A 1 416 ? 11.986 7.222 -17.059 1.00 74.25 416 LEU A CA 1
ATOM 3365 C C . LEU A 1 416 ? 11.824 6.961 -15.560 1.00 74.25 416 LEU A C 1
ATOM 3367 O O . LEU A 1 416 ? 11.440 5.871 -15.134 1.00 74.25 416 LEU A O 1
ATOM 3371 N N . ARG A 1 417 ? 12.079 7.986 -14.741 1.00 68.44 417 ARG A N 1
ATOM 3372 C CA . ARG A 1 417 ? 11.811 7.914 -13.299 1.00 68.44 417 ARG A CA 1
ATOM 3373 C C . ARG A 1 417 ? 10.385 8.373 -13.049 1.00 68.44 417 ARG A C 1
ATOM 3375 O O . ARG A 1 417 ? 10.092 9.562 -13.125 1.00 68.44 417 ARG A O 1
ATOM 3382 N N . LEU A 1 418 ? 9.506 7.427 -12.742 1.00 70.81 418 LEU A N 1
ATOM 3383 C CA . LEU A 1 418 ? 8.110 7.725 -12.445 1.00 70.81 418 LEU A CA 1
ATOM 3384 C C . LEU A 1 418 ? 7.968 8.188 -10.983 1.00 70.81 418 LEU A C 1
ATOM 3386 O O . LEU A 1 418 ? 8.415 7.482 -10.075 1.00 70.81 418 LEU A O 1
ATOM 3390 N N . PRO A 1 419 ? 7.347 9.354 -10.721 1.00 70.31 419 PRO A N 1
ATOM 3391 C CA . PRO A 1 419 ? 6.990 9.766 -9.371 1.00 70.31 419 PRO A CA 1
ATOM 3392 C C . PRO A 1 419 ? 6.079 8.735 -8.704 1.00 70.31 419 PRO A C 1
ATOM 3394 O O . PRO A 1 419 ? 5.184 8.175 -9.343 1.00 70.31 419 PRO A O 1
ATOM 3397 N N . ARG A 1 420 ? 6.254 8.529 -7.395 1.00 72.94 420 ARG A N 1
ATOM 3398 C CA . ARG A 1 420 ? 5.427 7.605 -6.602 1.00 72.94 420 ARG A CA 1
ATOM 3399 C C . ARG A 1 420 ? 3.937 7.915 -6.750 1.00 72.94 420 ARG A C 1
ATOM 3401 O O . ARG A 1 420 ? 3.126 7.001 -6.834 1.00 72.94 420 ARG A O 1
ATOM 3408 N N . GLU A 1 421 ? 3.580 9.192 -6.794 1.00 73.38 421 GLU A N 1
ATOM 3409 C CA . GLU A 1 421 ? 2.208 9.682 -6.931 1.00 73.38 421 GLU A CA 1
ATOM 3410 C C . GLU A 1 421 ? 1.531 9.167 -8.206 1.00 73.38 421 GLU A C 1
ATOM 3412 O O . GLU A 1 421 ? 0.365 8.776 -8.164 1.00 73.38 421 GLU A O 1
ATOM 3417 N N . LEU A 1 422 ? 2.271 9.111 -9.319 1.00 73.44 422 LEU A N 1
ATOM 3418 C CA . LEU A 1 422 ? 1.769 8.580 -10.583 1.00 73.44 422 LEU A CA 1
ATOM 3419 C C . LEU A 1 422 ? 1.525 7.073 -10.476 1.00 73.44 422 LEU A C 1
ATOM 3421 O O . LEU A 1 422 ? 0.522 6.581 -10.978 1.00 73.44 422 LEU A O 1
ATOM 3425 N N . ILE A 1 423 ? 2.387 6.345 -9.765 1.00 74.69 423 ILE A N 1
ATOM 3426 C CA . ILE A 1 423 ? 2.189 4.909 -9.554 1.00 74.69 423 ILE A CA 1
ATOM 3427 C C . ILE A 1 423 ? 0.989 4.628 -8.646 1.00 74.69 423 ILE A C 1
ATOM 3429 O O . ILE A 1 423 ? 0.210 3.723 -8.929 1.00 74.69 423 ILE A O 1
ATOM 3433 N N . LEU A 1 424 ? 0.789 5.411 -7.583 1.00 76.88 424 LEU A N 1
ATOM 3434 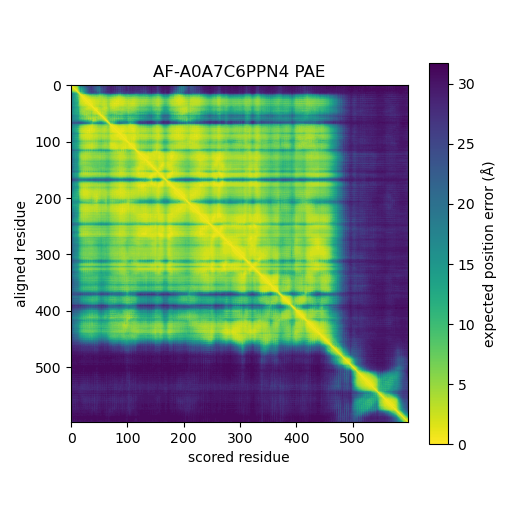C CA . LEU A 1 424 ? -0.406 5.277 -6.741 1.00 76.88 424 LEU A CA 1
ATOM 3435 C C . LEU A 1 424 ? -1.683 5.535 -7.543 1.00 76.88 424 LEU A C 1
ATOM 3437 O O . LEU A 1 424 ? -2.658 4.810 -7.375 1.00 76.88 424 LEU A O 1
ATOM 3441 N N . LEU A 1 425 ? -1.664 6.527 -8.436 1.00 77.19 425 LEU A N 1
ATOM 3442 C CA . LEU A 1 425 ? -2.779 6.797 -9.339 1.00 77.19 425 LEU A CA 1
ATOM 3443 C C . LEU A 1 425 ? -3.043 5.614 -10.271 1.00 77.19 425 LEU A C 1
ATOM 3445 O O . LEU A 1 425 ? -4.175 5.166 -10.409 1.00 77.19 425 LEU A O 1
ATOM 3449 N N . ILE A 1 426 ? -1.985 5.110 -10.893 1.00 76.38 426 ILE A N 1
ATOM 3450 C CA . ILE A 1 426 ? -2.010 3.942 -11.765 1.00 76.38 426 ILE A CA 1
ATOM 3451 C C . ILE A 1 426 ? -2.647 2.742 -11.050 1.00 76.38 426 ILE A C 1
ATOM 3453 O O . ILE A 1 426 ? -3.544 2.107 -11.602 1.00 76.38 426 ILE A O 1
ATOM 3457 N N . LYS A 1 427 ? -2.235 2.467 -9.805 1.00 77.44 427 LYS A N 1
ATOM 3458 C CA . LYS A 1 427 ? -2.804 1.389 -8.987 1.00 77.44 427 LYS A CA 1
ATOM 3459 C C . LYS A 1 427 ? -4.266 1.658 -8.639 1.00 77.44 427 LYS A C 1
ATOM 3461 O O . LYS A 1 427 ? -5.076 0.745 -8.744 1.00 77.44 427 LYS A O 1
ATOM 3466 N N . ALA A 1 428 ? -4.619 2.895 -8.288 1.00 82.75 428 ALA A N 1
ATOM 3467 C CA . ALA A 1 428 ? -5.997 3.278 -7.989 1.00 82.75 428 ALA A CA 1
ATOM 3468 C C . ALA A 1 428 ? -6.929 3.081 -9.197 1.00 82.75 428 ALA A C 1
ATOM 3470 O O . ALA A 1 428 ? -8.013 2.522 -9.052 1.00 82.75 428 ALA A O 1
ATOM 3471 N N . LEU A 1 429 ? -6.496 3.494 -10.392 1.00 80.06 429 LEU A N 1
ATOM 3472 C CA . LEU A 1 429 ? -7.267 3.366 -11.631 1.00 80.06 429 LEU A CA 1
ATOM 3473 C C . LEU A 1 429 ? -7.323 1.915 -12.139 1.00 80.06 429 LEU A C 1
ATOM 3475 O O . LEU A 1 429 ? -8.372 1.474 -12.602 1.00 80.06 429 LEU A O 1
ATOM 3479 N N . GLY A 1 430 ? -6.241 1.144 -11.992 1.00 80.00 430 GLY A N 1
ATOM 3480 C CA . GLY A 1 430 ? -6.246 -0.291 -12.293 1.00 80.00 430 GLY A CA 1
ATOM 3481 C C . GLY A 1 430 ? -7.156 -1.084 -11.348 1.00 80.00 430 GLY A C 1
ATOM 3482 O O . GLY A 1 430 ? -7.942 -1.917 -11.793 1.00 80.00 430 GLY A O 1
ATOM 3483 N N . ALA A 1 431 ? -7.115 -0.783 -10.046 1.00 81.12 431 ALA A N 1
ATOM 3484 C CA . ALA A 1 431 ? -8.034 -1.360 -9.067 1.00 81.12 431 ALA A CA 1
ATOM 3485 C C . ALA A 1 431 ? -9.488 -0.967 -9.359 1.00 81.12 431 ALA A C 1
ATOM 3487 O O . ALA A 1 431 ? -10.376 -1.810 -9.250 1.00 81.12 431 ALA A O 1
ATOM 3488 N N . LEU A 1 432 ? -9.724 0.273 -9.798 1.00 85.44 432 LEU A N 1
ATOM 3489 C CA . LEU A 1 432 ? -11.039 0.724 -10.231 1.00 85.44 432 LEU A CA 1
ATOM 3490 C C . LEU A 1 432 ? -11.576 -0.098 -11.412 1.00 85.44 432 LEU A C 1
ATOM 3492 O O . LEU A 1 432 ? -12.708 -0.565 -11.353 1.00 85.44 432 LEU A O 1
ATOM 3496 N N . GLU A 1 433 ? -10.784 -0.293 -12.469 1.00 84.25 433 GLU A N 1
ATOM 3497 C CA . GLU A 1 433 ? -11.190 -1.114 -13.619 1.00 84.25 433 GLU A CA 1
ATOM 3498 C C . GLU A 1 433 ? -11.422 -2.576 -13.210 1.00 84.25 433 GLU A C 1
ATOM 3500 O O . GLU A 1 433 ? -12.416 -3.179 -13.614 1.00 84.25 433 GLU A O 1
ATOM 3505 N N . GLY A 1 434 ? -10.546 -3.133 -12.367 1.00 84.56 434 GLY A N 1
ATOM 3506 C CA . GLY A 1 434 ? -10.655 -4.506 -11.878 1.00 84.56 434 GLY A CA 1
ATOM 3507 C C . GLY A 1 434 ? -11.915 -4.750 -11.044 1.00 84.56 434 GLY A C 1
ATOM 3508 O O . GLY A 1 434 ? -12.673 -5.672 -11.338 1.00 84.56 434 GLY A O 1
ATOM 3509 N N . VAL A 1 435 ? -12.165 -3.916 -10.029 1.00 87.00 435 VAL A N 1
ATOM 3510 C CA . VAL A 1 435 ? -13.380 -3.988 -9.195 1.00 87.00 435 VAL A CA 1
ATOM 3511 C C . VAL A 1 435 ? -14.621 -3.689 -10.035 1.00 87.00 435 VAL A C 1
ATOM 3513 O O . VAL A 1 435 ? -15.613 -4.408 -9.942 1.00 87.00 435 VAL A O 1
ATOM 3516 N N . GLY A 1 436 ? -14.557 -2.663 -10.886 1.00 89.06 436 GLY A N 1
ATOM 3517 C CA . GLY A 1 436 ? -15.658 -2.262 -11.755 1.00 89.06 436 GLY A CA 1
ATOM 3518 C C . GLY A 1 436 ? -16.117 -3.401 -12.660 1.00 89.06 436 GLY A C 1
ATOM 3519 O O . GLY A 1 436 ? -17.302 -3.712 -12.662 1.00 89.06 436 GLY A O 1
ATOM 3520 N N . ARG A 1 437 ? -15.188 -4.099 -13.328 1.00 88.19 437 ARG A N 1
ATOM 3521 C CA . ARG A 1 437 ? -15.505 -5.259 -14.183 1.00 88.19 437 ARG A CA 1
ATOM 3522 C C . ARG A 1 437 ? -15.994 -6.490 -13.426 1.00 88.19 437 ARG A C 1
ATOM 3524 O O . ARG A 1 437 ? -16.744 -7.283 -13.986 1.00 88.19 437 ARG A O 1
ATOM 3531 N N . GLN A 1 438 ? -15.575 -6.675 -12.172 1.00 88.38 438 GLN A N 1
ATOM 3532 C CA . GLN A 1 438 ? -16.113 -7.748 -11.325 1.00 88.38 438 GLN A CA 1
ATOM 3533 C C . GLN A 1 438 ? -17.589 -7.514 -10.980 1.00 88.38 438 GLN A C 1
ATOM 3535 O O . GLN A 1 438 ? -18.355 -8.471 -10.887 1.00 88.38 438 GLN A O 1
ATOM 3540 N N . LEU A 1 439 ? -17.980 -6.253 -10.784 1.00 90.56 439 LEU A N 1
ATOM 3541 C CA . LEU A 1 439 ? -19.346 -5.857 -10.442 1.00 90.56 439 LEU A CA 1
ATOM 3542 C C . LEU A 1 439 ? -20.253 -5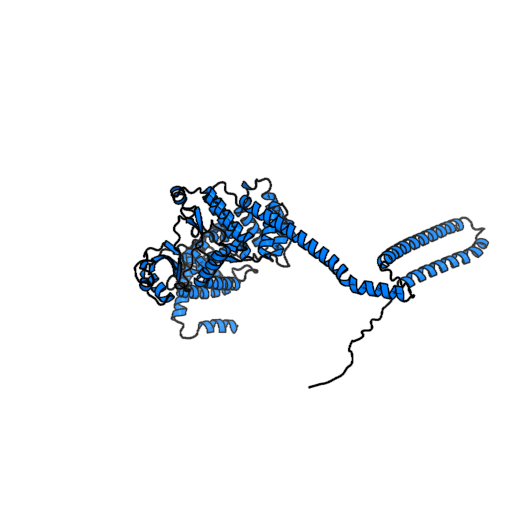.709 -11.671 1.00 90.56 439 LEU A C 1
ATOM 3544 O O . LEU A 1 439 ? -21.423 -6.087 -11.624 1.00 90.56 439 LEU A O 1
ATOM 3548 N N . ASP A 1 440 ? -19.716 -5.155 -12.754 1.00 91.38 440 ASP A N 1
ATOM 3549 C CA . ASP A 1 440 ? -20.399 -4.904 -14.017 1.00 91.38 440 ASP A CA 1
ATOM 3550 C C . ASP A 1 440 ? -19.470 -5.285 -15.183 1.00 91.38 440 ASP A C 1
ATOM 3552 O O . ASP A 1 440 ? -18.517 -4.560 -15.464 1.00 91.38 440 ASP A O 1
ATOM 3556 N N . PRO A 1 441 ? -19.707 -6.412 -15.878 1.00 87.00 441 PRO A N 1
ATOM 3557 C CA . PRO A 1 441 ? -18.850 -6.853 -16.981 1.00 87.00 441 PRO A CA 1
ATOM 3558 C C . PRO A 1 441 ? -18.721 -5.841 -18.129 1.00 87.00 441 PRO A C 1
ATOM 3560 O O . PRO A 1 441 ? -17.721 -5.866 -18.843 1.00 87.00 441 PRO A O 1
ATOM 3563 N N . GLU A 1 442 ? -19.707 -4.952 -18.292 1.00 86.25 442 GLU A N 1
ATOM 3564 C CA . GLU A 1 442 ? -19.722 -3.883 -19.302 1.00 86.25 442 GLU A CA 1
ATOM 3565 C C . GLU A 1 442 ? -19.024 -2.600 -18.800 1.00 86.25 442 GLU A C 1
ATOM 3567 O O . GLU A 1 442 ? -19.004 -1.584 -19.490 1.00 86.25 442 GLU A O 1
ATOM 3572 N N . PHE A 1 443 ? -18.440 -2.618 -17.595 1.00 86.25 443 PHE A N 1
ATOM 3573 C CA . PHE A 1 443 ? -17.814 -1.449 -16.989 1.00 86.25 443 PHE A CA 1
ATOM 3574 C C . PHE A 1 443 ? -16.605 -0.952 -17.785 1.00 86.25 443 PHE A C 1
ATOM 3576 O O . PHE A 1 443 ? -15.621 -1.673 -17.995 1.00 86.25 443 PHE A O 1
ATOM 3583 N N . ASN A 1 444 ? -16.632 0.342 -18.111 1.00 82.44 444 ASN A N 1
ATOM 3584 C CA . ASN A 1 444 ? -15.537 1.036 -18.767 1.00 82.44 444 ASN A CA 1
ATOM 3585 C C . ASN A 1 444 ? -15.016 2.218 -17.925 1.00 82.44 444 ASN A C 1
ATOM 3587 O O . ASN A 1 444 ? -15.697 3.223 -17.710 1.00 82.44 444 ASN A O 1
ATOM 3591 N N . ALA A 1 445 ? -13.765 2.119 -17.465 1.00 80.06 445 ALA A N 1
ATOM 3592 C CA . ALA A 1 445 ? -13.143 3.148 -16.630 1.00 80.06 445 ALA A CA 1
ATOM 3593 C C . ALA A 1 445 ? -12.892 4.475 -17.379 1.00 80.06 445 ALA A C 1
ATOM 3595 O O . ALA A 1 445 ? -12.952 5.544 -16.765 1.00 80.06 445 ALA A O 1
ATOM 3596 N N . PHE A 1 446 ? -12.631 4.430 -18.691 1.00 75.38 446 PHE A N 1
ATOM 3597 C CA . PHE A 1 446 ? -12.412 5.630 -19.505 1.00 75.38 446 PHE A CA 1
ATOM 3598 C C . PHE A 1 446 ? -13.689 6.450 -19.669 1.00 75.38 446 PHE A C 1
ATOM 3600 O O . PHE A 1 446 ? -13.649 7.673 -19.513 1.00 75.38 446 PHE A O 1
ATOM 3607 N N . GLU A 1 447 ? -14.823 5.796 -19.918 1.00 78.44 447 GLU A N 1
ATOM 3608 C CA . GLU A 1 447 ? -16.126 6.463 -19.981 1.00 78.44 447 GLU A CA 1
ATOM 3609 C C . GLU A 1 447 ? -16.455 7.174 -18.665 1.00 78.44 447 GLU A C 1
ATOM 3611 O O . GLU A 1 447 ? -16.893 8.325 -18.673 1.00 78.44 447 GLU A O 1
ATOM 3616 N N . MET A 1 448 ? -16.146 6.542 -17.528 1.00 82.94 448 MET A N 1
ATOM 3617 C CA . MET A 1 448 ? -16.326 7.155 -16.209 1.00 82.94 448 MET A CA 1
ATOM 3618 C C . MET A 1 448 ? -15.399 8.359 -15.977 1.00 82.94 448 MET A C 1
ATOM 3620 O O . MET A 1 448 ? -15.796 9.322 -15.317 1.00 82.94 448 MET A O 1
ATOM 3624 N N . ALA A 1 449 ? -14.179 8.340 -16.525 1.00 78.88 449 ALA A N 1
ATOM 3625 C CA . ALA A 1 449 ? -13.199 9.420 -16.386 1.00 78.88 449 ALA A CA 1
ATOM 3626 C C . ALA A 1 449 ? -13.447 10.608 -17.339 1.00 78.88 449 ALA A C 1
ATOM 3628 O O . ALA A 1 449 ? -13.064 11.743 -17.027 1.00 78.88 449 ALA A O 1
ATOM 3629 N N . ALA A 1 450 ? -14.114 10.394 -18.477 1.00 74.25 450 ALA A N 1
ATOM 3630 C CA . ALA A 1 450 ? -14.325 11.418 -19.503 1.00 74.25 450 ALA A CA 1
ATOM 3631 C C . ALA A 1 450 ? -15.051 12.692 -18.999 1.00 74.25 450 ALA A C 1
ATOM 3633 O O . ALA A 1 450 ? -14.604 13.800 -19.328 1.00 74.25 450 ALA A O 1
ATOM 3634 N N . PRO A 1 451 ? -16.109 12.618 -18.161 1.00 78.06 451 PRO A N 1
ATOM 3635 C CA . PRO A 1 451 ? -16.743 13.804 -17.586 1.00 78.06 451 PRO A CA 1
ATOM 3636 C C . PRO A 1 451 ? -15.802 14.626 -16.703 1.00 78.06 451 PRO A C 1
ATOM 3638 O O . PRO A 1 451 ? -15.850 15.858 -16.744 1.00 78.06 451 PRO A O 1
ATOM 3641 N N . PHE A 1 452 ? -14.930 13.969 -15.931 1.00 76.50 452 PHE A N 1
ATOM 3642 C CA . PHE A 1 452 ? -13.938 14.643 -15.091 1.00 76.50 452 PHE A CA 1
ATOM 3643 C C . PHE A 1 452 ? -12.920 15.371 -15.969 1.00 76.50 452 PHE A C 1
ATOM 3645 O O . PHE A 1 452 ? -12.720 16.573 -15.791 1.00 76.50 452 PHE A O 1
ATOM 3652 N N . ALA A 1 453 ? -12.392 14.701 -17.000 1.00 68.56 453 ALA A N 1
ATOM 3653 C CA . ALA A 1 453 ? -11.518 15.315 -18.000 1.00 68.56 453 ALA A CA 1
ATOM 3654 C C . ALA A 1 453 ? -12.160 16.559 -18.639 1.00 68.56 453 ALA A C 1
ATOM 3656 O O . ALA A 1 453 ? -11.539 17.618 -18.729 1.00 68.56 453 ALA A O 1
ATOM 3657 N N . ARG A 1 454 ? -13.441 16.472 -19.026 1.00 69.75 454 ARG A N 1
ATOM 3658 C CA . ARG A 1 454 ? -14.187 17.591 -19.621 1.00 69.75 454 ARG A CA 1
ATOM 3659 C C . ARG A 1 454 ? -14.364 18.762 -18.651 1.00 69.75 454 ARG A C 1
ATOM 3661 O O . ARG A 1 454 ? -14.192 19.909 -19.064 1.00 69.75 454 ARG A O 1
ATOM 3668 N N . ARG A 1 455 ? -14.690 18.508 -17.378 1.00 74.06 455 ARG A N 1
ATOM 3669 C CA . ARG A 1 455 ? -14.786 19.568 -16.354 1.00 74.06 455 ARG A CA 1
ATOM 3670 C C . ARG A 1 455 ? -13.440 20.255 -16.128 1.00 74.06 455 ARG A C 1
ATOM 3672 O O . ARG A 1 455 ? -13.398 21.479 -16.014 1.00 74.06 455 ARG A O 1
ATOM 3679 N N . LEU A 1 456 ? -12.354 19.488 -16.120 1.00 65.06 456 LEU A N 1
ATOM 3680 C CA . LEU A 1 456 ? -10.993 20.002 -15.954 1.00 65.06 456 LEU A CA 1
ATOM 3681 C C . LEU A 1 456 ? -10.580 20.883 -17.138 1.00 65.06 456 LEU A C 1
ATOM 3683 O O . LEU A 1 456 ? -10.094 21.990 -16.921 1.00 65.06 456 LEU A O 1
ATOM 3687 N N . LEU A 1 457 ? -10.889 20.467 -18.372 1.00 64.06 457 LEU A N 1
ATOM 3688 C CA . LEU A 1 457 ? -10.686 21.283 -19.577 1.00 64.06 457 LEU A CA 1
ATOM 3689 C C . LEU A 1 457 ? -11.429 22.618 -19.514 1.00 64.06 457 LEU A C 1
ATOM 3691 O O . LEU A 1 457 ? -10.872 23.656 -19.865 1.00 64.06 457 LEU A O 1
ATOM 3695 N N . LEU A 1 458 ? -12.691 22.602 -19.072 1.00 67.19 458 LEU A N 1
ATOM 3696 C CA . LEU A 1 458 ? -13.490 23.820 -18.943 1.00 67.19 458 LEU A CA 1
ATOM 3697 C C . LEU A 1 458 ? -12.902 24.761 -17.891 1.00 67.19 458 LEU A C 1
ATOM 3699 O O . LEU A 1 458 ? -12.847 25.966 -18.134 1.00 67.19 458 LEU A O 1
ATOM 3703 N N . ARG A 1 459 ? -12.427 24.216 -16.763 1.00 65.56 459 ARG A N 1
ATOM 3704 C CA . ARG A 1 459 ? -11.797 24.970 -15.671 1.00 65.56 459 ARG A CA 1
ATOM 3705 C C . ARG A 1 459 ? -10.458 25.578 -16.087 1.00 65.56 459 ARG A C 1
ATOM 3707 O O . ARG A 1 459 ? -10.217 26.748 -15.804 1.00 65.56 459 ARG A O 1
ATOM 3714 N N . GLU A 1 460 ? -9.608 24.832 -16.793 1.00 59.12 460 GLU A N 1
ATOM 3715 C CA . GLU A 1 460 ? -8.364 25.374 -17.361 1.00 59.12 460 GLU A CA 1
ATOM 3716 C C . GLU A 1 460 ? -8.653 26.471 -18.393 1.00 59.12 460 GLU A C 1
ATOM 3718 O O . GLU A 1 460 ? -8.013 27.521 -18.366 1.00 59.12 460 GLU A O 1
ATOM 3723 N N . ALA A 1 461 ? -9.656 26.278 -19.255 1.00 59.47 461 ALA A N 1
ATOM 3724 C CA . ALA A 1 461 ? -10.064 27.286 -20.228 1.00 59.47 461 ALA A CA 1
ATOM 3725 C C . ALA A 1 461 ? -10.600 28.565 -19.560 1.00 59.47 461 ALA A C 1
ATOM 3727 O O . ALA A 1 461 ? -10.266 29.659 -20.010 1.00 59.47 461 ALA A O 1
ATOM 3728 N N . THR A 1 462 ? -11.372 28.454 -18.469 1.00 59.31 462 THR A N 1
ATOM 3729 C CA . THR A 1 462 ? -11.867 29.624 -17.716 1.00 59.31 462 THR A CA 1
ATOM 3730 C C . THR A 1 462 ? -10.745 30.340 -16.982 1.00 59.31 462 THR A C 1
ATOM 3732 O O . THR A 1 462 ? -10.655 31.558 -17.077 1.00 59.31 462 THR A O 1
ATOM 3735 N N . VAL A 1 463 ? -9.859 29.615 -16.294 1.00 60.22 463 VAL A N 1
ATOM 3736 C CA . VAL A 1 463 ? -8.703 30.215 -15.608 1.00 60.22 463 VAL A CA 1
ATOM 3737 C C . VAL A 1 463 ? -7.749 30.863 -16.613 1.00 60.22 463 VAL A C 1
ATOM 3739 O O . VAL A 1 463 ? -7.248 31.949 -16.350 1.00 60.22 463 VAL A O 1
ATOM 3742 N N . GLY A 1 464 ? -7.549 30.265 -17.791 1.00 58.53 464 GLY A N 1
ATOM 3743 C CA . GLY A 1 464 ? -6.777 30.868 -18.879 1.00 58.53 464 GLY A CA 1
ATOM 3744 C C . GLY A 1 464 ? -7.459 32.085 -19.517 1.00 58.53 464 GLY A C 1
ATOM 3745 O O . GLY A 1 464 ? -6.780 32.981 -20.010 1.00 58.53 464 GLY A O 1
ATOM 3746 N N . LEU A 1 465 ? -8.793 32.156 -19.511 1.00 52.78 465 LEU A N 1
ATOM 3747 C CA . LEU A 1 465 ? -9.535 33.350 -19.932 1.00 52.78 465 LEU A CA 1
ATOM 3748 C C . LEU A 1 465 ? -9.415 34.466 -18.884 1.00 52.78 465 LEU A C 1
ATOM 3750 O O . LEU A 1 465 ? -9.071 35.586 -19.230 1.00 52.78 465 LEU A O 1
ATOM 3754 N N . VAL A 1 466 ? -9.626 34.147 -17.604 1.00 57.16 466 VAL A N 1
ATOM 3755 C CA . VAL A 1 466 ? -9.514 35.093 -16.481 1.00 57.16 466 VAL A CA 1
ATOM 3756 C C . VAL A 1 466 ? -8.080 35.586 -16.318 1.00 57.16 466 VAL A C 1
ATOM 3758 O O . VAL A 1 466 ? -7.881 36.770 -16.097 1.00 57.16 466 VAL A O 1
ATOM 3761 N N . GLY A 1 467 ? -7.080 34.716 -16.473 1.00 54.56 467 GLY A N 1
ATOM 3762 C CA . GLY A 1 467 ? -5.666 35.089 -16.449 1.00 54.56 467 GLY A CA 1
ATOM 3763 C C . GLY A 1 467 ? -5.324 36.088 -17.551 1.00 54.56 467 GLY A C 1
ATOM 3764 O O . GLY A 1 467 ? -4.757 37.129 -17.248 1.00 54.56 467 GLY A O 1
ATOM 3765 N N . ARG A 1 468 ? -5.774 35.833 -18.788 1.00 51.84 468 ARG A N 1
ATOM 3766 C CA . ARG A 1 468 ? -5.629 36.779 -19.908 1.00 51.84 468 ARG A CA 1
ATOM 3767 C C . ARG A 1 468 ? -6.358 38.096 -19.656 1.00 51.84 468 ARG A C 1
ATOM 3769 O O . ARG A 1 468 ? -5.767 39.143 -19.855 1.00 51.84 468 ARG A O 1
ATOM 3776 N N . VAL A 1 469 ? -7.578 38.059 -19.120 1.00 56.53 469 VAL A N 1
ATOM 3777 C CA . VAL A 1 469 ? -8.332 39.270 -18.751 1.00 56.53 469 VAL A CA 1
ATOM 3778 C C . VAL A 1 469 ? -7.649 40.042 -17.617 1.00 56.53 469 VAL A C 1
ATOM 3780 O O . VAL A 1 469 ? -7.653 41.266 -17.632 1.00 56.53 469 VAL A O 1
ATOM 3783 N N . VAL A 1 470 ? -7.044 39.370 -16.632 1.00 59.19 470 VAL A N 1
ATOM 3784 C CA . VAL A 1 470 ? -6.290 39.997 -15.527 1.00 59.19 470 VAL A CA 1
ATOM 3785 C C . VAL A 1 470 ? -4.971 40.597 -16.014 1.00 59.19 470 VAL A C 1
ATOM 3787 O O . VAL A 1 470 ? -4.546 41.635 -15.515 1.00 59.19 470 VAL A O 1
ATOM 3790 N N . GLU A 1 471 ? -4.320 39.958 -16.978 1.00 54.62 471 GLU A N 1
ATOM 3791 C CA . GLU A 1 471 ? -3.082 40.434 -17.594 1.00 54.62 471 GLU A CA 1
ATOM 3792 C C . GLU A 1 471 ? -3.360 41.637 -18.512 1.00 54.62 471 GLU A C 1
ATOM 3794 O O . GLU A 1 471 ? -2.742 42.685 -18.335 1.00 54.62 471 GLU A O 1
ATOM 3799 N N . GLU A 1 472 ? -4.410 41.566 -19.338 1.00 53.84 472 GLU A N 1
ATOM 3800 C CA . GLU A 1 472 ? -4.925 42.687 -20.139 1.00 53.84 472 GLU A CA 1
ATOM 3801 C C . GLU A 1 472 ? -5.431 43.843 -19.256 1.00 53.84 472 GLU A C 1
ATOM 3803 O O . GLU A 1 472 ? -5.156 45.010 -19.530 1.00 53.84 472 GLU A O 1
ATOM 3808 N N . THR A 1 473 ? -6.120 43.566 -18.142 1.00 52.62 473 THR A N 1
ATOM 3809 C CA . THR A 1 473 ? -6.540 44.621 -17.199 1.00 52.62 473 THR A CA 1
ATOM 3810 C C . THR A 1 473 ? -5.392 45.162 -16.356 1.00 52.62 473 THR A C 1
ATOM 3812 O O . THR A 1 473 ? -5.474 46.315 -15.952 1.00 52.62 473 THR A O 1
ATOM 3815 N N . ARG A 1 474 ? -4.301 44.420 -16.120 1.00 52.62 474 ARG A N 1
ATOM 3816 C CA . ARG A 1 474 ? -3.066 44.968 -15.525 1.00 52.62 474 ARG A CA 1
ATOM 3817 C C . ARG A 1 474 ? -2.307 45.859 -16.500 1.00 52.62 474 ARG A C 1
ATOM 3819 O O . ARG A 1 474 ? -1.790 46.883 -16.063 1.00 52.62 474 ARG A O 1
ATOM 3826 N N . GLU A 1 475 ? -2.285 45.531 -17.788 1.00 51.88 475 GLU A N 1
ATOM 3827 C CA . GLU A 1 475 ? -1.750 46.421 -18.827 1.00 51.88 475 GLU A CA 1
ATOM 3828 C C . GLU A 1 475 ? -2.595 47.700 -18.963 1.00 51.88 475 GLU A C 1
ATOM 3830 O O . GLU A 1 475 ? -2.052 48.808 -19.004 1.00 51.88 475 GLU A O 1
ATOM 3835 N N . VAL A 1 476 ? -3.927 47.594 -18.911 1.00 51.22 476 VAL A N 1
ATOM 3836 C CA . VAL A 1 476 ? -4.833 48.758 -18.951 1.00 51.22 476 VAL A CA 1
ATOM 3837 C C . VAL A 1 476 ? -4.797 49.571 -17.642 1.00 51.22 476 VAL A C 1
ATOM 3839 O O . VAL A 1 476 ? -4.713 50.800 -17.679 1.00 51.22 476 VAL A O 1
ATOM 3842 N N . ALA A 1 477 ? -4.780 48.927 -16.470 1.00 51.56 477 ALA A N 1
ATOM 3843 C CA . ALA A 1 477 ? -4.701 49.593 -15.163 1.00 51.56 477 ALA A CA 1
ATOM 3844 C C . ALA A 1 477 ? -3.318 50.207 -14.897 1.00 51.56 477 ALA A C 1
ATOM 3846 O O . ALA A 1 477 ? -3.232 51.273 -14.286 1.00 51.56 477 ALA A O 1
ATOM 3847 N N . GLY A 1 478 ? -2.242 49.597 -15.402 1.00 55.56 478 GLY A N 1
ATOM 3848 C CA . GLY A 1 478 ? -0.899 50.184 -15.426 1.00 55.56 478 GLY A CA 1
ATOM 3849 C C . GLY A 1 478 ? -0.810 51.429 -16.318 1.00 55.56 478 GLY A C 1
ATOM 3850 O O . GLY A 1 478 ? 0.005 52.312 -16.070 1.00 55.56 478 GLY A O 1
ATOM 3851 N N . THR A 1 479 ? -1.703 51.552 -17.305 1.00 53.03 479 THR A N 1
ATOM 3852 C CA . THR A 1 479 ? -1.808 52.735 -18.173 1.00 53.03 479 THR A CA 1
ATOM 3853 C C . THR A 1 479 ? -2.665 53.850 -17.546 1.00 53.03 479 THR A C 1
ATOM 3855 O O . THR A 1 479 ? -2.402 55.033 -17.767 1.00 53.03 479 THR A O 1
ATOM 3858 N N . LEU A 1 480 ? -3.649 53.497 -16.708 1.00 47.25 480 LEU A N 1
ATOM 3859 C CA . LEU A 1 480 ? -4.547 54.439 -16.017 1.00 47.25 480 LEU A CA 1
ATOM 3860 C C . LEU A 1 480 ? -4.028 54.933 -14.655 1.00 47.25 480 LEU A C 1
ATOM 3862 O O . LEU A 1 480 ? -4.428 56.002 -14.204 1.00 47.25 480 LEU A O 1
ATOM 3866 N N . SER A 1 481 ? -3.105 54.224 -14.002 1.00 52.22 481 SER A N 1
ATOM 3867 C CA . SER A 1 481 ? -2.587 54.609 -12.674 1.00 52.22 481 SER A CA 1
ATOM 3868 C C . SER A 1 481 ? -1.614 55.805 -12.680 1.00 52.22 481 SER A C 1
ATOM 3870 O O . SER A 1 481 ? -1.232 56.278 -11.616 1.00 52.22 481 SER A O 1
ATOM 3872 N N . GLY A 1 482 ? -1.271 56.352 -13.854 1.00 54.16 482 GLY A N 1
ATOM 3873 C CA . GLY A 1 482 ? -0.491 57.593 -14.007 1.00 54.16 482 GLY A CA 1
ATOM 3874 C C . GLY A 1 482 ? -1.296 58.806 -14.492 1.00 54.16 482 GLY A C 1
ATOM 3875 O O . GLY A 1 482 ? -0.702 59.818 -14.865 1.00 54.16 482 GLY A O 1
ATOM 3876 N N . TRP A 1 483 ? -2.628 58.702 -14.561 1.00 49.78 483 TRP A N 1
ATOM 3877 C CA . TRP A 1 483 ? -3.492 59.757 -15.107 1.00 49.78 483 TRP A CA 1
ATOM 3878 C C . TRP A 1 483 ? -3.628 61.035 -14.258 1.00 49.78 483 TRP A C 1
ATOM 3880 O O . TRP A 1 483 ? -3.833 62.080 -14.871 1.00 49.78 483 TRP A O 1
ATOM 3890 N N . PRO A 1 484 ? -3.457 61.035 -12.919 1.00 54.91 484 PRO A N 1
ATOM 3891 C CA . PRO A 1 484 ? -3.473 62.291 -12.164 1.00 54.91 484 PRO A CA 1
ATOM 3892 C C . PRO A 1 484 ? -2.209 63.139 -12.399 1.00 54.91 484 PRO A C 1
ATOM 3894 O O . PRO A 1 484 ? -2.308 64.310 -12.739 1.00 54.91 484 PRO A O 1
ATOM 3897 N N . GLU A 1 485 ? -1.012 62.541 -12.333 1.00 52.34 485 GLU A N 1
ATOM 3898 C CA . GLU A 1 485 ? 0.258 63.294 -12.399 1.00 52.34 485 GLU A CA 1
ATOM 3899 C C . GLU A 1 485 ? 0.598 63.822 -13.803 1.00 52.34 485 GLU A C 1
ATOM 3901 O O . GLU A 1 485 ? 1.282 64.837 -13.947 1.00 52.34 485 GLU A O 1
ATOM 3906 N N . LYS A 1 486 ? 0.127 63.150 -14.863 1.00 52.12 486 LYS A N 1
ATOM 3907 C CA . LYS A 1 486 ? 0.385 63.575 -16.249 1.00 52.12 486 LYS A CA 1
ATOM 3908 C C . LYS A 1 486 ? -0.574 64.661 -16.737 1.00 52.12 486 LYS A C 1
ATOM 3910 O O . LYS A 1 486 ? -0.199 65.404 -17.640 1.00 52.12 486 LYS A O 1
ATOM 3915 N N . LEU A 1 487 ? -1.774 64.778 -16.158 1.00 52.91 487 LEU A N 1
ATOM 3916 C CA . LEU A 1 487 ? -2.713 65.849 -16.509 1.00 52.91 487 LEU A CA 1
ATOM 3917 C C . LEU A 1 487 ? -2.229 67.204 -15.978 1.00 52.91 487 LEU A C 1
ATOM 3919 O O . LEU A 1 487 ? -2.247 68.182 -16.725 1.00 52.91 487 LEU A O 1
ATOM 3923 N N . ASP A 1 488 ? -1.715 67.232 -14.746 1.00 56.06 488 ASP A N 1
ATOM 3924 C CA . ASP A 1 488 ? -1.165 68.447 -14.135 1.00 56.06 488 ASP A CA 1
ATOM 3925 C C . ASP A 1 488 ? 0.059 68.960 -14.912 1.00 56.06 488 ASP A C 1
ATOM 3927 O O . ASP A 1 488 ? 0.162 70.150 -15.202 1.00 56.06 488 ASP A O 1
ATOM 3931 N N . GLN A 1 489 ? 0.927 68.061 -15.392 1.00 56.34 489 GLN A N 1
ATOM 3932 C CA . GLN A 1 489 ? 2.076 68.437 -16.229 1.00 56.34 489 GLN A CA 1
ATOM 3933 C C . GLN A 1 489 ? 1.685 68.969 -17.618 1.00 56.34 489 GLN A C 1
ATOM 3935 O O . GLN A 1 489 ? 2.387 69.822 -18.160 1.00 56.34 489 GLN A O 1
ATOM 3940 N N . ILE A 1 490 ? 0.584 68.490 -18.207 1.00 56.59 490 ILE A N 1
ATOM 3941 C CA . ILE A 1 490 ? 0.086 68.978 -19.505 1.00 56.59 490 ILE A CA 1
ATOM 3942 C C . ILE A 1 490 ? -0.574 70.355 -19.347 1.00 56.59 490 ILE A C 1
ATOM 3944 O O . ILE A 1 490 ? -0.391 71.223 -20.203 1.00 56.59 490 ILE A O 1
ATOM 3948 N N . LEU A 1 491 ? -1.292 70.583 -18.243 1.00 57.19 491 LEU A N 1
ATOM 3949 C CA . LEU A 1 491 ? -1.914 71.871 -17.927 1.00 57.19 491 LEU A CA 1
ATOM 3950 C C . LEU A 1 491 ? -0.866 72.943 -17.572 1.00 57.19 491 LEU A C 1
ATOM 3952 O O . LEU A 1 491 ? -0.952 74.060 -18.087 1.00 57.19 491 LEU A O 1
ATOM 3956 N N . ASP A 1 492 ? 0.180 72.587 -16.819 1.00 57.09 492 ASP A N 1
ATOM 3957 C CA . ASP A 1 492 ? 1.307 73.482 -16.509 1.00 57.09 492 ASP A CA 1
ATOM 3958 C C . ASP A 1 492 ? 2.149 73.827 -17.752 1.00 57.09 492 ASP A C 1
ATOM 3960 O O . ASP A 1 492 ? 2.601 74.964 -17.921 1.00 57.09 492 ASP A O 1
ATOM 3964 N N . GLN A 1 493 ? 2.331 72.876 -18.676 1.00 54.53 493 GLN A N 1
ATOM 3965 C CA . GLN A 1 493 ? 3.048 73.121 -19.934 1.00 54.53 493 GLN A CA 1
ATOM 3966 C C . GLN A 1 493 ? 2.241 73.965 -20.937 1.00 54.53 493 GLN A C 1
ATOM 3968 O O . GLN A 1 493 ? 2.841 74.721 -21.706 1.00 54.53 493 GLN A O 1
ATOM 3973 N N . LEU A 1 494 ? 0.903 73.902 -20.904 1.00 53.69 494 LEU A N 1
ATOM 3974 C CA . LEU A 1 494 ? 0.018 74.778 -21.686 1.00 53.69 494 LEU A CA 1
ATOM 3975 C C . LEU A 1 494 ? -0.045 76.205 -21.119 1.00 53.69 494 LEU A C 1
ATOM 3977 O O . LEU A 1 494 ? -0.095 77.162 -21.891 1.00 53.69 494 LEU A O 1
ATOM 3981 N N . ALA A 1 495 ? 0.031 76.364 -19.794 1.00 56.91 495 ALA A N 1
ATOM 3982 C CA . ALA A 1 495 ? 0.072 77.670 -19.132 1.00 56.91 495 ALA A CA 1
ATOM 3983 C C . ALA A 1 495 ? 1.430 78.394 -19.290 1.00 56.91 495 ALA A C 1
ATOM 3985 O O . ALA A 1 495 ? 1.489 79.623 -19.259 1.00 56.91 495 ALA A O 1
ATOM 3986 N N . GLY A 1 496 ? 2.526 77.651 -19.496 1.00 60.28 496 GLY A N 1
ATOM 3987 C CA . GLY A 1 496 ? 3.899 78.177 -19.539 1.00 60.28 496 GLY A CA 1
ATOM 3988 C C . GLY A 1 496 ? 4.410 78.716 -20.887 1.00 60.28 496 GLY A C 1
ATOM 3989 O O . GLY A 1 496 ? 5.562 79.156 -20.962 1.00 60.28 496 GLY A O 1
ATOM 3990 N N . GLY A 1 497 ? 3.608 78.679 -21.960 1.00 49.28 497 GLY A N 1
ATOM 3991 C CA . GLY A 1 497 ? 3.898 79.362 -23.233 1.00 49.28 497 GLY A CA 1
ATOM 3992 C C . GLY A 1 497 ? 5.187 78.949 -23.969 1.00 49.28 497 GLY A C 1
ATOM 3993 O O . GLY A 1 497 ? 5.674 79.701 -24.811 1.00 49.28 497 GLY A O 1
ATOM 3994 N N . ARG A 1 498 ? 5.772 77.781 -23.676 1.00 48.84 498 ARG A N 1
ATOM 3995 C CA . ARG A 1 498 ? 7.002 77.292 -24.328 1.00 48.84 498 ARG A CA 1
ATOM 3996 C C . ARG A 1 498 ? 6.900 75.813 -24.681 1.00 48.84 498 ARG A C 1
ATOM 3998 O O . ARG A 1 498 ? 7.472 74.952 -24.021 1.00 48.84 498 ARG A O 1
ATOM 4005 N N . LEU A 1 499 ? 6.215 75.527 -25.782 1.00 37.31 499 LEU A N 1
ATOM 4006 C CA . LEU A 1 499 ? 6.321 74.242 -26.468 1.00 37.31 499 LEU A CA 1
ATOM 4007 C C . LEU A 1 499 ? 7.572 74.248 -27.358 1.00 37.31 499 LEU A C 1
ATOM 4009 O O . LEU A 1 499 ? 7.516 74.591 -28.535 1.00 37.31 499 LEU A O 1
ATOM 4013 N N . THR A 1 500 ? 8.722 73.849 -26.814 1.00 40.47 500 THR A N 1
ATOM 4014 C CA . THR A 1 500 ? 9.794 73.280 -27.648 1.00 40.47 500 THR A CA 1
ATOM 4015 C C . THR A 1 500 ? 9.487 71.809 -27.856 1.00 40.47 500 THR A C 1
ATOM 4017 O O . THR A 1 500 ? 9.793 70.969 -27.012 1.00 40.47 500 THR A O 1
ATOM 4020 N N . VAL A 1 501 ? 8.840 71.509 -28.977 1.00 39.66 501 VAL A N 1
ATOM 4021 C CA . VAL A 1 501 ? 8.548 70.141 -29.396 1.00 39.66 501 VAL A CA 1
ATOM 4022 C C . VAL A 1 501 ? 9.858 69.465 -29.796 1.00 39.66 501 VAL A C 1
ATOM 4024 O O . VAL A 1 501 ? 10.420 69.740 -30.854 1.00 39.66 501 VAL A O 1
ATOM 4027 N N . ARG A 1 502 ? 10.364 68.581 -28.936 1.00 33.41 502 ARG A N 1
ATOM 4028 C CA . ARG A 1 502 ? 11.472 67.681 -29.260 1.00 33.41 502 ARG A CA 1
ATOM 4029 C C . ARG A 1 502 ? 10.870 66.319 -29.599 1.00 33.41 502 ARG A C 1
ATOM 4031 O O . ARG A 1 502 ? 10.496 65.567 -28.706 1.00 33.41 502 ARG A O 1
ATOM 4038 N N . PHE A 1 503 ? 10.724 66.028 -30.889 1.00 34.00 503 PHE A N 1
ATOM 4039 C CA . PHE A 1 503 ? 10.331 64.698 -31.350 1.00 34.00 503 PHE A CA 1
ATOM 4040 C C . PHE A 1 503 ? 11.526 63.746 -31.220 1.00 34.00 503 PHE A C 1
ATOM 4042 O O . PHE A 1 503 ? 12.463 63.818 -32.009 1.00 34.00 503 PHE A O 1
ATOM 4049 N N . GLU A 1 504 ? 11.487 62.835 -30.249 1.00 41.19 504 GLU A N 1
ATOM 4050 C CA . GLU A 1 504 ? 12.239 61.579 -30.327 1.00 41.19 504 GLU A CA 1
ATOM 4051 C C . GLU A 1 504 ? 11.306 60.501 -30.882 1.00 41.19 504 GLU A C 1
ATOM 4053 O O . GLU A 1 504 ? 10.429 59.980 -30.194 1.00 41.19 504 GLU A O 1
ATOM 4058 N N . HIS A 1 505 ? 11.464 60.200 -32.170 1.00 42.25 505 HIS A N 1
ATOM 4059 C CA . HIS A 1 505 ? 10.693 59.172 -32.853 1.00 42.25 505 HIS A CA 1
ATOM 4060 C C . HIS A 1 505 ? 11.391 57.814 -32.692 1.00 42.25 505 HIS A C 1
ATOM 4062 O O . HIS A 1 505 ? 12.429 57.553 -33.300 1.00 42.25 505 HIS A O 1
ATOM 4068 N N . ARG A 1 506 ? 10.823 56.930 -31.863 1.00 46.34 506 ARG A N 1
ATOM 4069 C CA . ARG A 1 506 ? 11.209 55.513 -31.793 1.00 46.34 506 ARG A CA 1
ATOM 4070 C C . ARG A 1 506 ? 10.593 54.762 -32.974 1.00 46.34 506 ARG A C 1
ATOM 4072 O O . ARG A 1 506 ? 9.502 54.220 -32.866 1.00 46.34 506 ARG A O 1
ATOM 4079 N N . GLY A 1 507 ? 11.297 54.770 -34.098 1.00 53.34 507 GLY A N 1
ATOM 4080 C CA . GLY A 1 507 ? 10.917 54.018 -35.298 1.00 53.34 507 GLY A CA 1
ATOM 4081 C C . GLY A 1 507 ? 12.042 53.868 -36.320 1.00 53.34 507 GLY A C 1
ATOM 4082 O O . GLY A 1 507 ? 11.773 53.514 -37.461 1.00 53.34 507 GLY A O 1
ATOM 4083 N N . LEU A 1 508 ? 13.294 54.163 -35.944 1.00 46.62 508 LEU A N 1
ATOM 4084 C CA . LEU A 1 508 ? 14.386 54.275 -36.913 1.00 46.62 508 LEU A CA 1
ATOM 4085 C C . LEU A 1 508 ? 15.199 52.990 -37.130 1.00 46.62 508 LEU A C 1
ATOM 4087 O O . LEU A 1 508 ? 15.828 52.864 -38.174 1.00 46.62 508 LEU A O 1
ATOM 4091 N N . GLU A 1 509 ? 15.152 52.002 -36.230 1.00 52.53 509 GLU A N 1
ATOM 4092 C CA . GLU A 1 509 ? 15.939 50.764 -36.401 1.00 52.53 509 GLU A CA 1
ATOM 4093 C C . GLU A 1 509 ? 15.427 49.894 -37.563 1.00 52.53 509 GLU A C 1
ATOM 4095 O O . GLU A 1 509 ? 16.208 49.259 -38.275 1.00 52.53 509 GLU A O 1
ATOM 4100 N N . GLU A 1 510 ? 14.114 49.893 -37.805 1.00 52.72 510 GLU A N 1
ATOM 4101 C CA . GLU A 1 510 ? 13.513 49.160 -38.922 1.00 52.72 510 GLU A CA 1
ATOM 4102 C C . GLU A 1 510 ? 13.685 49.925 -40.246 1.00 52.72 510 GLU A C 1
ATOM 4104 O O . GLU A 1 510 ? 14.007 49.327 -41.276 1.00 52.72 510 GLU A O 1
ATOM 4109 N N . THR A 1 511 ? 13.622 51.264 -40.214 1.00 52.41 511 THR A N 1
ATOM 4110 C CA . THR A 1 511 ? 13.920 52.095 -41.390 1.00 52.41 511 THR A CA 1
ATOM 4111 C C . THR A 1 511 ? 15.402 52.110 -41.750 1.00 52.41 511 THR A C 1
ATOM 4113 O O . THR A 1 511 ? 15.710 52.187 -42.932 1.00 52.41 511 THR A O 1
ATOM 4116 N N . GLU A 1 512 ? 16.331 51.986 -40.793 1.00 54.72 512 GLU A N 1
ATOM 4117 C CA . GLU A 1 512 ? 17.768 51.859 -41.079 1.00 54.72 512 GLU A CA 1
ATOM 4118 C C . GLU A 1 512 ? 18.074 50.545 -41.797 1.00 54.72 512 GLU A C 1
ATOM 4120 O O . GLU A 1 512 ? 18.851 50.529 -42.752 1.00 54.72 512 GLU A O 1
ATOM 4125 N N . ARG A 1 513 ? 17.420 49.443 -41.405 1.00 56.50 513 ARG A N 1
ATOM 4126 C CA . ARG A 1 513 ? 17.568 48.152 -42.095 1.00 56.50 513 ARG A CA 1
ATOM 4127 C C . ARG A 1 513 ? 17.009 48.199 -43.513 1.00 56.50 513 ARG A C 1
ATOM 4129 O O . ARG A 1 513 ? 17.681 47.734 -44.434 1.00 56.50 513 ARG A O 1
ATOM 4136 N N . VAL A 1 514 ? 15.830 48.795 -43.703 1.00 61.84 514 VAL A N 1
ATOM 4137 C CA . VAL A 1 514 ? 15.221 48.962 -45.033 1.00 61.84 514 VAL A CA 1
ATOM 4138 C C . VAL A 1 514 ? 16.027 49.943 -45.891 1.00 61.84 514 VAL A C 1
ATOM 4140 O O . VAL A 1 514 ? 16.302 49.647 -47.050 1.00 61.84 514 VAL A O 1
ATOM 4143 N N . ALA A 1 515 ? 16.493 51.064 -45.336 1.00 62.19 515 ALA A N 1
ATOM 4144 C CA . ALA A 1 515 ? 17.319 52.038 -46.048 1.00 62.19 515 ALA A CA 1
ATOM 4145 C C . ALA A 1 515 ? 18.695 51.469 -46.424 1.00 62.19 515 ALA A C 1
ATOM 4147 O O . ALA A 1 515 ? 19.170 51.711 -47.532 1.00 62.19 515 ALA A O 1
ATOM 4148 N N . ALA A 1 516 ? 19.318 50.661 -45.559 1.00 66.81 516 ALA A N 1
ATOM 4149 C CA . ALA A 1 516 ? 20.572 49.979 -45.872 1.00 66.81 516 ALA A CA 1
ATOM 4150 C C . ALA A 1 516 ? 20.388 48.908 -46.961 1.00 66.81 516 ALA A C 1
ATOM 4152 O O . ALA A 1 516 ? 21.241 48.765 -47.835 1.00 66.81 516 ALA A O 1
ATOM 4153 N N . GLU A 1 517 ? 19.275 48.172 -46.945 1.00 67.62 517 GLU A N 1
ATOM 4154 C CA . GLU A 1 517 ? 18.926 47.186 -47.977 1.00 67.62 517 GLU A CA 1
ATOM 4155 C C . GLU A 1 517 ? 18.654 47.861 -49.333 1.00 67.62 517 GLU A C 1
ATOM 4157 O O . GLU A 1 517 ? 19.199 47.441 -50.358 1.00 67.62 517 GLU A O 1
ATOM 4162 N N . VAL A 1 518 ? 17.882 48.954 -49.340 1.00 69.00 518 VAL A N 1
ATOM 4163 C CA . VAL A 1 518 ? 17.622 49.769 -50.538 1.00 69.00 518 VAL A CA 1
ATOM 4164 C C . VAL A 1 518 ? 18.917 50.401 -51.051 1.00 69.00 518 VAL A C 1
ATOM 4166 O O . VAL A 1 518 ? 19.199 50.319 -52.244 1.00 69.00 518 VAL A O 1
ATOM 4169 N N . GLY A 1 519 ? 19.758 50.942 -50.164 1.00 67.94 519 GLY A N 1
ATOM 4170 C CA . GLY A 1 519 ? 21.062 51.508 -50.512 1.00 67.94 519 GLY A CA 1
ATOM 4171 C C . GLY A 1 519 ? 22.006 50.481 -51.143 1.00 67.94 519 GLY A C 1
ATOM 4172 O O . GLY A 1 519 ? 22.637 50.768 -52.160 1.00 67.94 519 GLY A O 1
ATOM 4173 N N . ARG A 1 520 ? 22.050 49.248 -50.615 1.00 69.12 520 ARG A N 1
ATOM 4174 C CA . ARG A 1 520 ? 22.828 48.146 -51.209 1.00 69.12 520 ARG A CA 1
ATOM 4175 C C . ARG A 1 520 ? 22.339 47.784 -52.611 1.00 69.12 520 ARG A C 1
ATOM 4177 O O . ARG A 1 520 ? 23.159 47.644 -53.517 1.00 69.12 520 ARG A O 1
ATOM 4184 N N . ARG A 1 521 ? 21.021 47.665 -52.811 1.00 70.81 521 ARG A N 1
ATOM 4185 C CA . ARG A 1 521 ? 20.436 47.342 -54.127 1.00 70.81 521 ARG A CA 1
ATOM 4186 C C . ARG A 1 521 ? 20.649 48.464 -55.140 1.00 70.81 521 ARG A C 1
ATOM 4188 O O . ARG A 1 521 ? 20.973 48.186 -56.291 1.00 70.81 521 ARG A O 1
ATOM 4195 N N . MET A 1 522 ? 20.532 49.717 -54.708 1.00 64.56 522 MET A N 1
ATOM 4196 C CA . MET A 1 522 ? 20.743 50.878 -55.569 1.00 64.56 522 MET A CA 1
ATOM 4197 C C . MET A 1 522 ? 22.214 51.009 -55.985 1.00 64.56 522 MET A C 1
ATOM 4199 O O . MET A 1 522 ? 22.495 51.197 -57.165 1.00 64.56 522 MET A O 1
ATOM 4203 N N . ASN A 1 523 ? 23.160 50.792 -55.063 1.00 65.94 523 ASN A N 1
ATOM 4204 C CA . ASN A 1 523 ? 24.591 50.767 -55.388 1.00 65.94 523 ASN A CA 1
ATOM 4205 C C . ASN A 1 523 ? 24.947 49.637 -56.365 1.00 65.94 523 ASN A C 1
ATOM 4207 O O . ASN A 1 523 ? 25.713 49.864 -57.300 1.00 65.94 523 ASN A O 1
ATOM 4211 N N . ALA A 1 524 ? 24.365 48.444 -56.200 1.00 66.75 524 ALA A N 1
ATOM 4212 C CA . ALA A 1 524 ? 24.561 47.335 -57.134 1.00 66.75 524 ALA A CA 1
ATOM 4213 C C . ALA A 1 524 ? 24.007 47.650 -58.537 1.00 66.75 524 ALA A C 1
ATOM 4215 O O . ALA A 1 524 ? 24.670 47.367 -59.534 1.00 66.75 524 ALA A O 1
ATOM 4216 N N . ALA A 1 525 ? 22.834 48.289 -58.621 1.00 65.81 525 ALA A N 1
ATOM 4217 C CA . ALA A 1 525 ? 22.242 48.714 -59.890 1.00 65.81 525 ALA A CA 1
ATOM 4218 C C . ALA A 1 525 ? 23.081 49.795 -60.595 1.00 65.81 525 ALA A C 1
ATOM 4220 O O . ALA A 1 525 ? 23.292 49.714 -61.804 1.00 65.81 525 ALA A O 1
ATOM 4221 N N . ILE A 1 526 ? 23.615 50.767 -59.845 1.00 71.44 526 ILE A N 1
ATOM 4222 C CA . ILE A 1 526 ? 24.501 51.814 -60.380 1.00 71.44 526 ILE A CA 1
ATOM 4223 C C . ILE A 1 526 ? 25.808 51.205 -60.905 1.00 71.44 526 ILE A C 1
ATOM 4225 O O . ILE A 1 526 ? 26.239 51.546 -62.005 1.00 71.44 526 ILE A O 1
ATOM 4229 N N . LEU A 1 527 ? 26.413 50.264 -60.171 1.00 69.25 527 LEU A N 1
ATOM 4230 C CA . LEU A 1 527 ? 27.613 49.548 -60.622 1.00 69.25 527 LEU A CA 1
ATOM 4231 C C . LEU A 1 527 ? 27.354 48.728 -61.890 1.00 69.25 527 LEU A C 1
ATOM 4233 O O . LEU A 1 527 ? 28.162 48.766 -62.816 1.00 69.25 527 LEU A O 1
ATOM 4237 N N . ALA A 1 528 ? 26.221 48.025 -61.962 1.00 67.19 528 ALA A N 1
ATOM 4238 C CA . ALA A 1 528 ? 25.836 47.265 -63.148 1.00 67.19 528 ALA A CA 1
ATOM 4239 C C . ALA A 1 528 ? 25.621 48.177 -64.368 1.00 67.19 528 ALA A C 1
ATOM 4241 O O . ALA A 1 528 ? 26.113 47.874 -65.454 1.00 67.19 528 ALA A O 1
ATOM 4242 N N . ALA A 1 529 ? 24.955 49.322 -64.190 1.00 67.19 529 ALA A N 1
ATOM 4243 C CA . ALA A 1 529 ? 24.769 50.310 -65.251 1.00 67.19 529 ALA A CA 1
ATOM 4244 C C . ALA A 1 529 ? 26.107 50.912 -65.716 1.00 67.19 529 ALA A C 1
ATOM 4246 O O . ALA A 1 529 ? 26.346 51.015 -66.918 1.00 67.19 529 ALA A O 1
ATOM 4247 N N . ALA A 1 530 ? 27.009 51.244 -64.787 1.00 68.19 530 ALA A N 1
ATOM 4248 C CA . ALA A 1 530 ? 28.340 51.753 -65.114 1.00 68.19 530 ALA A CA 1
ATOM 4249 C C . ALA A 1 530 ? 29.178 50.722 -65.889 1.00 68.19 530 ALA A C 1
ATOM 4251 O O . ALA A 1 530 ? 29.833 51.077 -66.868 1.00 68.19 530 ALA A O 1
ATOM 4252 N N . LEU A 1 531 ? 29.113 49.442 -65.504 1.00 71.38 531 LEU A N 1
ATOM 4253 C CA . LEU A 1 531 ? 29.777 48.348 -66.218 1.00 71.38 531 LEU A CA 1
ATOM 4254 C C . LEU A 1 531 ? 29.198 48.137 -67.621 1.00 71.38 531 LEU A C 1
ATOM 4256 O O . LEU A 1 531 ? 29.962 47.933 -68.560 1.00 71.38 531 LEU A O 1
ATOM 4260 N N . LEU A 1 532 ? 27.876 48.228 -67.788 1.00 72.25 532 LEU A N 1
ATOM 4261 C CA . LEU A 1 532 ? 27.228 48.125 -69.099 1.00 72.25 532 LEU A CA 1
ATOM 4262 C C . LEU A 1 532 ? 27.611 49.286 -70.022 1.00 72.25 532 LEU A C 1
ATOM 4264 O O . LEU A 1 532 ? 27.903 49.060 -71.195 1.00 72.25 532 LEU A O 1
ATOM 4268 N N . ILE A 1 533 ? 27.665 50.512 -69.497 1.00 70.06 533 ILE A N 1
ATOM 4269 C CA . ILE A 1 533 ? 28.102 51.688 -70.261 1.00 70.06 533 ILE A CA 1
ATOM 4270 C C . ILE A 1 533 ? 29.582 51.552 -70.639 1.00 70.06 533 ILE A C 1
ATOM 4272 O O . ILE A 1 533 ? 29.928 51.769 -71.798 1.00 70.06 533 ILE A O 1
ATOM 4276 N N . ALA A 1 534 ? 30.443 51.131 -69.707 1.00 65.00 534 ALA A N 1
ATOM 4277 C CA . ALA A 1 534 ? 31.862 50.892 -69.976 1.00 65.00 534 ALA A CA 1
ATOM 4278 C C . ALA A 1 534 ? 32.087 49.769 -71.007 1.00 65.00 534 ALA A C 1
ATOM 4280 O O . ALA A 1 534 ? 32.954 49.884 -71.873 1.00 65.00 534 ALA A O 1
ATOM 4281 N N . ALA A 1 535 ? 31.289 48.700 -70.953 1.00 68.88 535 ALA A N 1
ATOM 4282 C CA . ALA A 1 535 ? 31.326 47.627 -71.942 1.00 68.88 535 ALA A CA 1
ATOM 4283 C C . ALA A 1 535 ? 30.864 48.118 -73.325 1.00 68.88 535 ALA A C 1
ATOM 4285 O O . ALA A 1 535 ? 31.488 47.784 -74.331 1.00 68.88 535 ALA A O 1
ATOM 4286 N N . GLY A 1 536 ? 29.815 48.947 -73.379 1.00 69.50 536 GLY A N 1
ATOM 4287 C CA . GLY A 1 536 ? 29.310 49.546 -74.615 1.00 69.50 536 GLY A CA 1
ATOM 4288 C C . GLY A 1 536 ? 30.327 50.469 -75.290 1.00 69.50 536 GLY A C 1
ATOM 4289 O O . GLY A 1 536 ? 30.592 50.322 -76.483 1.00 69.50 536 GLY A O 1
ATOM 4290 N N . THR A 1 537 ? 30.962 51.363 -74.528 1.00 64.12 537 THR A N 1
ATOM 4291 C CA . THR A 1 537 ? 31.988 52.274 -75.065 1.00 64.12 537 THR A CA 1
ATOM 4292 C C . THR A 1 537 ? 33.276 51.545 -75.445 1.00 64.12 537 THR A C 1
ATOM 4294 O O . THR A 1 537 ? 33.897 51.886 -76.452 1.00 64.12 537 THR A O 1
ATOM 4297 N N . GLY A 1 538 ? 33.653 50.490 -74.712 1.00 63.22 538 GLY A N 1
ATOM 4298 C CA . GLY A 1 538 ? 34.765 49.612 -75.085 1.00 63.22 538 GLY A CA 1
ATOM 4299 C C . GLY A 1 538 ? 34.527 48.879 -76.410 1.00 63.22 538 GLY A C 1
ATOM 4300 O O . GLY A 1 538 ? 35.441 48.761 -77.229 1.00 63.22 538 GLY A O 1
ATOM 4301 N N . LEU A 1 539 ? 33.289 48.440 -76.665 1.00 63.34 539 LEU A N 1
ATOM 4302 C CA . LEU A 1 539 ? 32.920 47.766 -77.912 1.00 63.34 539 LEU A CA 1
ATOM 4303 C C . LEU A 1 539 ? 32.955 48.715 -79.123 1.00 63.34 539 LEU A C 1
ATOM 4305 O O . LEU A 1 539 ? 33.344 48.303 -80.218 1.00 63.34 539 LEU A O 1
ATOM 4309 N N . GLU A 1 540 ? 32.582 49.986 -78.938 1.00 59.66 540 GLU A N 1
ATOM 4310 C CA . GLU A 1 540 ? 32.704 51.020 -79.976 1.00 59.66 540 GLU A CA 1
ATOM 4311 C C . GLU A 1 540 ? 34.163 51.412 -80.241 1.00 59.66 540 GLU A C 1
ATOM 4313 O O . GLU A 1 540 ? 34.546 51.584 -81.400 1.00 59.66 540 GLU A O 1
ATOM 4318 N N . ALA A 1 541 ? 35.003 51.473 -79.202 1.00 59.25 541 ALA A N 1
ATOM 4319 C CA . ALA A 1 541 ? 36.433 51.758 -79.337 1.00 59.25 541 ALA A CA 1
ATOM 4320 C C . ALA A 1 541 ? 37.191 50.672 -80.124 1.00 59.25 541 ALA A C 1
ATOM 4322 O O . ALA A 1 541 ? 38.188 50.966 -80.785 1.00 59.25 541 ALA A O 1
ATOM 4323 N N . TRP A 1 542 ? 36.704 49.426 -80.116 1.00 59.78 542 TRP A N 1
ATOM 4324 C CA . TRP A 1 542 ? 37.315 48.322 -80.862 1.00 59.78 542 TRP A CA 1
ATOM 4325 C C . TRP A 1 542 ? 37.011 48.361 -82.376 1.00 59.78 542 TRP A C 1
ATOM 4327 O O . TRP A 1 542 ? 37.727 47.752 -83.169 1.00 59.78 542 TRP A O 1
ATOM 4337 N N . ARG A 1 543 ? 35.986 49.105 -82.823 1.00 55.03 543 ARG A N 1
ATOM 4338 C CA . ARG A 1 543 ? 35.496 49.067 -84.217 1.00 55.03 543 ARG A CA 1
ATOM 4339 C C . ARG A 1 543 ? 36.172 50.035 -85.210 1.00 55.03 543 ARG A C 1
ATOM 4341 O O . ARG A 1 543 ? 35.714 50.109 -86.348 1.00 55.03 543 ARG A O 1
ATOM 4348 N N . GLY A 1 544 ? 37.271 50.729 -84.881 1.00 56.09 544 GLY A N 1
ATOM 4349 C CA . GLY A 1 544 ? 37.994 51.507 -85.909 1.00 56.09 544 GLY A CA 1
ATOM 4350 C C . GLY A 1 544 ? 39.277 52.244 -85.471 1.00 56.09 544 GLY A C 1
ATOM 4351 O O . GLY A 1 544 ? 39.226 52.992 -84.497 1.00 56.09 544 GLY A O 1
ATOM 4352 N N . PRO A 1 545 ? 40.408 52.161 -86.213 1.00 56.97 545 PRO A N 1
ATOM 4353 C CA . PRO A 1 545 ? 41.684 52.774 -85.802 1.00 56.97 545 PRO A CA 1
ATOM 4354 C C . PRO A 1 545 ? 41.780 54.307 -85.949 1.00 56.97 545 PRO A C 1
ATOM 4356 O O . PRO A 1 545 ? 42.720 54.899 -85.433 1.00 56.97 545 PRO A O 1
ATOM 4359 N N . ALA A 1 546 ? 40.853 54.969 -86.653 1.00 54.56 546 ALA A N 1
ATOM 4360 C CA . ALA A 1 546 ? 41.035 56.358 -87.113 1.00 54.56 546 ALA A CA 1
ATOM 4361 C C . ALA A 1 546 ? 40.312 57.447 -86.282 1.00 54.56 546 ALA A C 1
ATOM 4363 O O . ALA A 1 546 ? 40.411 58.628 -86.604 1.00 54.56 546 ALA A O 1
ATOM 4364 N N . ARG A 1 547 ? 39.597 57.088 -85.204 1.00 55.75 547 ARG A N 1
ATOM 4365 C CA . ARG A 1 547 ? 38.920 58.043 -84.288 1.00 55.75 547 ARG A CA 1
ATOM 4366 C C . ARG A 1 547 ? 39.505 58.073 -82.868 1.00 55.75 547 ARG A C 1
ATOM 4368 O O . ARG A 1 547 ? 38.942 58.693 -81.971 1.00 55.75 547 ARG A O 1
ATOM 4375 N N . THR A 1 548 ? 40.646 57.431 -82.658 1.00 56.12 548 THR A N 1
ATOM 4376 C CA . THR A 1 548 ? 41.208 57.141 -81.331 1.00 56.12 548 THR A CA 1
ATOM 4377 C C . THR A 1 548 ? 41.890 58.330 -80.651 1.00 56.12 548 THR A C 1
ATOM 4379 O O . THR A 1 548 ? 41.852 58.408 -79.430 1.00 56.12 548 THR A O 1
ATOM 4382 N N . LEU A 1 549 ? 42.435 59.312 -81.377 1.00 55.25 549 LEU A N 1
ATOM 4383 C CA . LEU A 1 549 ? 43.162 60.433 -80.747 1.00 55.25 549 LEU A CA 1
ATOM 4384 C C . LEU A 1 549 ? 42.266 61.593 -80.273 1.00 55.25 549 LEU A C 1
ATOM 4386 O O . LEU A 1 549 ? 42.543 62.184 -79.233 1.00 55.25 549 LEU A O 1
ATOM 4390 N N . ALA A 1 550 ? 41.158 61.886 -80.963 1.00 54.47 550 ALA A N 1
ATOM 4391 C CA . ALA A 1 550 ? 40.235 62.953 -80.551 1.00 54.47 550 ALA A CA 1
ATOM 4392 C C . ALA A 1 550 ? 39.258 62.506 -79.446 1.00 54.47 550 ALA A C 1
ATOM 4394 O O . ALA A 1 550 ? 38.882 63.301 -78.587 1.00 54.47 550 ALA A O 1
ATOM 4395 N N . VAL A 1 551 ? 38.879 61.223 -79.427 1.00 55.84 551 VAL A N 1
ATOM 4396 C CA . VAL A 1 551 ? 37.984 60.660 -78.403 1.00 55.84 551 VAL A CA 1
ATOM 4397 C C . VAL A 1 551 ? 38.749 60.341 -77.109 1.00 55.84 551 VAL A C 1
ATOM 4399 O O . VAL A 1 551 ? 38.213 60.555 -76.023 1.00 55.84 551 VAL A O 1
ATOM 4402 N N . ALA A 1 552 ? 40.029 59.950 -77.186 1.00 54.69 552 ALA A N 1
ATOM 4403 C CA . ALA A 1 552 ? 40.853 59.705 -75.997 1.00 54.69 552 ALA A CA 1
ATOM 4404 C C . ALA A 1 552 ? 41.074 60.967 -75.139 1.00 54.69 552 ALA A C 1
ATOM 4406 O O . ALA A 1 552 ? 41.041 60.881 -73.914 1.00 54.69 552 ALA A O 1
ATOM 4407 N N . GLY A 1 553 ? 41.219 62.150 -75.751 1.00 57.16 553 GLY A N 1
ATOM 4408 C CA . GLY A 1 553 ? 41.431 63.406 -75.016 1.00 57.16 553 GLY A CA 1
ATOM 4409 C C . GLY A 1 553 ? 40.233 63.861 -74.170 1.00 57.16 553 GLY A C 1
ATOM 4410 O O . GLY A 1 553 ? 40.423 64.464 -73.118 1.00 57.16 553 GLY A O 1
ATOM 4411 N N . ALA A 1 554 ? 39.004 63.534 -74.588 1.00 56.66 554 ALA A N 1
ATOM 4412 C CA . ALA A 1 554 ? 37.779 63.899 -73.870 1.00 56.66 554 ALA A CA 1
ATOM 4413 C C . ALA A 1 554 ? 37.248 62.778 -72.956 1.00 56.66 554 ALA A C 1
ATOM 4415 O O . ALA A 1 554 ? 36.586 63.062 -71.959 1.00 56.66 554 ALA A O 1
ATOM 4416 N N . GLN A 1 555 ? 37.543 61.507 -73.256 1.00 57.06 555 GLN A N 1
ATOM 4417 C CA . GLN A 1 555 ? 37.018 60.382 -72.476 1.00 57.06 555 GLN A CA 1
ATOM 4418 C C . GLN A 1 555 ? 37.856 60.013 -71.254 1.00 57.06 555 GLN A C 1
ATOM 4420 O O . GLN A 1 555 ? 37.288 59.533 -70.277 1.00 57.06 555 GLN A O 1
ATOM 4425 N N . ILE A 1 556 ? 39.165 60.284 -71.254 1.00 58.16 556 ILE A N 1
ATOM 4426 C CA . ILE A 1 556 ? 40.017 60.079 -70.073 1.00 58.16 556 ILE A CA 1
ATOM 4427 C C . ILE A 1 556 ? 39.538 60.930 -68.879 1.00 58.16 556 ILE A C 1
ATOM 4429 O O . ILE A 1 556 ? 39.293 60.362 -67.819 1.00 58.16 556 ILE A O 1
ATOM 4433 N N . PRO A 1 557 ? 39.306 62.254 -68.991 1.00 58.09 557 PRO A N 1
ATOM 4434 C CA . PRO A 1 557 ? 38.795 63.015 -67.851 1.00 58.09 557 PRO A CA 1
ATOM 4435 C C . PRO A 1 557 ? 37.400 62.548 -67.410 1.00 58.09 557 PRO A C 1
ATOM 4437 O O . PRO A 1 557 ? 37.123 62.529 -66.214 1.00 58.09 557 PRO A O 1
ATOM 4440 N N . LEU A 1 558 ? 36.546 62.089 -68.334 1.00 58.69 558 LEU A N 1
ATOM 4441 C CA . LEU A 1 558 ? 35.223 61.564 -67.987 1.00 58.69 558 LEU A CA 1
ATOM 4442 C C . LEU A 1 558 ? 35.305 60.253 -67.189 1.00 58.69 558 LEU A C 1
ATOM 4444 O O . LEU A 1 558 ? 34.593 60.099 -66.199 1.00 58.69 558 LEU A O 1
ATOM 4448 N N . THR A 1 559 ? 36.183 59.322 -67.572 1.00 58.69 559 THR A N 1
ATOM 4449 C CA . THR A 1 559 ? 36.382 58.066 -66.830 1.00 58.69 559 THR A CA 1
ATOM 4450 C C . THR A 1 559 ? 37.029 58.302 -65.468 1.00 58.69 559 THR A C 1
ATOM 4452 O O . THR A 1 559 ? 36.635 57.661 -64.494 1.00 58.69 559 THR A O 1
ATOM 4455 N N . TRP A 1 560 ? 37.936 59.276 -65.351 1.00 61.91 560 TRP A N 1
ATOM 4456 C CA . TRP A 1 560 ? 38.486 59.699 -64.060 1.00 61.91 560 TRP A CA 1
ATOM 4457 C C . TRP A 1 560 ? 37.436 60.357 -63.157 1.00 61.91 560 TRP A C 1
ATOM 4459 O O . TRP A 1 560 ? 37.391 60.045 -61.969 1.00 61.91 560 TRP A O 1
ATOM 4469 N N . ILE A 1 561 ? 36.543 61.194 -63.697 1.00 64.56 561 ILE A N 1
ATOM 4470 C CA . ILE A 1 561 ? 35.419 61.767 -62.936 1.00 64.56 561 ILE A CA 1
ATOM 4471 C C . ILE A 1 561 ? 34.499 60.652 -62.421 1.00 64.56 561 ILE A C 1
ATOM 4473 O O . ILE A 1 561 ? 34.130 60.658 -61.247 1.00 64.56 561 ILE A O 1
ATOM 4477 N N . TRP A 1 562 ? 34.189 59.649 -63.248 1.00 62.56 562 TRP A N 1
ATOM 4478 C CA . TRP A 1 562 ? 33.381 58.503 -62.822 1.00 62.56 562 TRP A CA 1
ATOM 4479 C C . TRP A 1 562 ? 34.071 57.637 -61.761 1.00 62.56 562 TRP A C 1
ATOM 4481 O O . TRP A 1 562 ? 33.414 57.216 -60.810 1.00 62.56 562 TRP A O 1
ATOM 4491 N N . LEU A 1 563 ? 35.386 57.422 -61.857 1.00 62.06 563 LEU A N 1
ATOM 4492 C CA . LEU A 1 563 ? 36.161 56.715 -60.829 1.00 62.06 563 LEU A CA 1
ATOM 4493 C C . LEU A 1 563 ? 36.217 57.488 -59.504 1.00 62.06 563 LEU A C 1
ATOM 4495 O O . LEU A 1 563 ? 36.115 56.878 -58.442 1.00 62.06 563 LEU A O 1
ATOM 4499 N N . ILE A 1 564 ? 36.320 58.820 -59.550 1.00 64.50 564 ILE A N 1
ATOM 4500 C CA . ILE A 1 564 ? 36.284 59.678 -58.357 1.00 64.50 564 ILE A CA 1
ATOM 4501 C C . ILE A 1 564 ? 34.896 59.642 -57.707 1.00 64.50 564 ILE A C 1
ATOM 4503 O O . ILE A 1 564 ? 34.800 59.499 -56.489 1.00 64.50 564 ILE A O 1
ATOM 4507 N N . LEU A 1 565 ? 33.819 59.706 -58.497 1.00 62.59 565 LEU A N 1
ATOM 4508 C CA . LEU A 1 565 ? 32.449 59.587 -57.988 1.00 62.59 565 LEU A CA 1
ATOM 4509 C C . LEU A 1 565 ? 32.185 58.202 -57.381 1.00 62.59 565 LEU A C 1
ATOM 4511 O O . LEU A 1 565 ? 31.559 58.106 -56.326 1.00 62.59 565 LEU A O 1
ATOM 4515 N N . LEU A 1 566 ? 32.720 57.139 -57.989 1.00 61.84 566 LEU A N 1
ATOM 4516 C CA . LEU A 1 566 ? 32.635 55.779 -57.455 1.00 61.84 566 LEU A CA 1
ATOM 4517 C C . LEU A 1 566 ? 33.407 55.641 -56.133 1.00 61.84 566 LEU A C 1
ATOM 4519 O O . LEU A 1 566 ? 32.881 55.092 -55.166 1.00 61.84 566 LEU A O 1
ATOM 4523 N N . ALA A 1 567 ? 34.625 56.183 -56.054 1.00 61.31 567 ALA A N 1
ATOM 4524 C CA . ALA A 1 567 ? 35.419 56.187 -54.828 1.00 61.31 567 ALA A CA 1
ATOM 4525 C C . ALA A 1 567 ? 34.757 57.014 -53.709 1.00 61.31 567 ALA A C 1
ATOM 4527 O O . ALA A 1 567 ? 34.746 56.586 -52.554 1.00 61.31 567 ALA A O 1
ATOM 4528 N N . ALA A 1 568 ? 34.145 58.155 -54.046 1.00 60.97 568 ALA A N 1
ATOM 4529 C CA . ALA A 1 568 ? 33.392 58.980 -53.104 1.00 60.97 568 ALA A CA 1
ATOM 4530 C C . ALA A 1 568 ? 32.138 58.257 -52.580 1.00 60.97 568 ALA A C 1
ATOM 4532 O O . ALA A 1 568 ? 31.876 58.286 -51.378 1.00 60.97 568 ALA A O 1
ATOM 4533 N N . ALA A 1 569 ? 31.406 57.551 -53.448 1.00 61.53 569 ALA A N 1
ATOM 4534 C CA . ALA A 1 569 ? 30.237 56.760 -53.062 1.00 61.53 569 ALA A CA 1
ATOM 4535 C C . ALA A 1 569 ? 30.608 55.586 -52.137 1.00 61.53 569 ALA A C 1
ATOM 4537 O O . ALA A 1 569 ? 29.938 55.354 -51.128 1.00 61.53 569 ALA A O 1
ATOM 4538 N N . ILE A 1 570 ? 31.714 54.888 -52.424 1.00 63.19 570 ILE A N 1
ATOM 4539 C CA . ILE A 1 570 ? 32.242 53.821 -51.560 1.00 63.19 570 ILE A CA 1
ATOM 4540 C C . ILE A 1 570 ? 32.704 54.399 -50.212 1.00 63.19 570 ILE A C 1
ATOM 4542 O O . ILE A 1 570 ? 32.389 53.837 -49.163 1.00 63.19 570 ILE A O 1
ATOM 4546 N N . GLY A 1 571 ? 33.386 55.550 -50.213 1.00 61.47 571 GLY A N 1
ATOM 4547 C CA . GLY A 1 571 ? 33.818 56.242 -48.996 1.00 61.47 571 GLY A CA 1
ATOM 4548 C C . GLY A 1 571 ? 32.653 56.668 -48.095 1.00 61.47 571 GLY A C 1
ATOM 4549 O O . GLY A 1 571 ? 32.704 56.444 -46.884 1.00 61.47 571 GLY A O 1
ATOM 4550 N N . LEU A 1 572 ? 31.571 57.203 -48.673 1.00 59.88 572 LEU A N 1
ATOM 4551 C CA . LEU A 1 572 ? 30.348 57.551 -47.937 1.00 59.88 572 LEU A CA 1
ATOM 4552 C C . LEU A 1 572 ? 29.643 56.306 -47.369 1.00 59.88 572 LEU A C 1
ATOM 4554 O O . LEU A 1 572 ? 29.147 56.322 -46.238 1.00 59.88 572 LEU A O 1
ATOM 4558 N N . GLY A 1 573 ? 29.637 55.207 -48.130 1.00 57.94 573 GLY A N 1
ATOM 4559 C CA . GLY A 1 573 ? 29.105 53.915 -47.692 1.00 57.94 573 GLY A CA 1
ATOM 4560 C C . GLY A 1 573 ? 29.877 53.321 -46.510 1.00 57.94 573 GLY A C 1
ATOM 4561 O O . GLY A 1 573 ? 29.277 52.787 -45.586 1.00 57.94 573 GLY A O 1
ATOM 4562 N N . ILE A 1 574 ? 31.204 53.466 -46.483 1.00 58.59 574 ILE A N 1
ATOM 4563 C CA . ILE A 1 574 ? 32.035 53.007 -45.358 1.00 58.59 574 ILE A CA 1
ATOM 4564 C C . ILE A 1 574 ? 31.899 53.946 -44.147 1.00 58.59 574 ILE A C 1
ATOM 4566 O O . ILE A 1 574 ? 31.870 53.478 -43.007 1.00 58.59 574 ILE A O 1
ATOM 4570 N N . TYR A 1 575 ? 31.783 55.261 -44.364 1.00 56.31 575 TYR A N 1
ATOM 4571 C CA . TYR A 1 575 ? 31.615 56.244 -43.285 1.00 56.31 575 TYR A C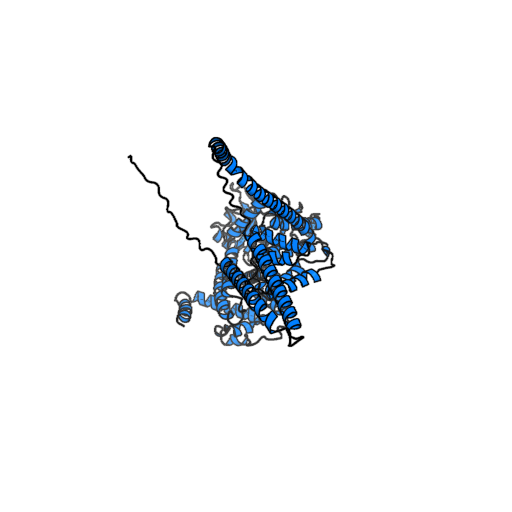A 1
ATOM 4572 C C . TYR A 1 575 ? 30.286 56.070 -42.533 1.00 56.31 575 TYR A C 1
ATOM 4574 O O . TYR A 1 575 ? 30.259 56.160 -41.306 1.00 56.31 575 TYR A O 1
ATOM 4582 N N . SER A 1 576 ? 29.207 55.746 -43.249 1.00 53.84 576 SER A N 1
ATOM 4583 C CA . SER A 1 576 ? 27.877 55.502 -42.668 1.00 53.84 576 SER A CA 1
ATOM 4584 C C . SER A 1 576 ? 27.758 54.194 -41.869 1.00 53.84 576 SER A C 1
ATOM 4586 O O . SER A 1 576 ? 26.784 54.016 -41.147 1.00 53.84 576 SER A O 1
ATOM 4588 N N . LEU A 1 577 ? 28.759 53.305 -41.929 1.00 48.41 577 LEU A N 1
ATOM 4589 C CA . LEU A 1 577 ? 28.790 52.033 -41.194 1.00 48.41 577 LEU A CA 1
ATOM 4590 C C . LEU A 1 577 ? 29.572 52.088 -39.863 1.00 48.41 577 LEU A C 1
ATOM 4592 O O . LEU A 1 577 ? 29.727 51.055 -39.208 1.00 48.41 577 LEU A O 1
ATOM 4596 N N . ARG A 1 578 ? 30.085 53.250 -39.424 1.00 43.94 578 ARG A N 1
ATOM 4597 C CA . ARG A 1 578 ? 30.767 53.364 -38.115 1.00 43.94 578 ARG A CA 1
ATOM 4598 C C . ARG A 1 578 ? 29.755 53.495 -36.958 1.00 43.94 578 ARG A C 1
ATOM 4600 O O . ARG A 1 578 ? 29.023 54.480 -36.925 1.00 43.94 578 ARG A O 1
ATOM 4607 N N . PRO A 1 579 ? 29.752 52.591 -35.956 1.00 44.03 579 PRO A N 1
ATOM 4608 C CA . PRO A 1 579 ? 28.847 52.696 -34.812 1.00 44.03 579 PRO A CA 1
ATOM 4609 C C . PRO A 1 579 ? 29.267 53.817 -33.844 1.00 44.03 579 PRO A C 1
ATOM 4611 O O . PRO A 1 579 ? 30.429 53.910 -33.436 1.00 44.03 579 PRO A O 1
ATOM 4614 N N . VAL A 1 580 ? 28.306 54.654 -33.443 1.00 44.00 580 VAL A N 1
ATOM 4615 C CA . VAL A 1 580 ? 28.479 55.729 -32.452 1.00 44.00 580 VAL A CA 1
ATOM 4616 C C . VAL A 1 580 ? 28.594 55.118 -31.046 1.00 44.00 580 VAL A C 1
ATOM 4618 O O . VAL A 1 580 ? 27.659 54.492 -30.555 1.00 44.00 580 VAL A O 1
ATOM 4621 N N . ARG A 1 581 ? 29.740 55.286 -30.365 1.00 37.25 581 ARG A N 1
ATOM 4622 C CA . ARG A 1 581 ? 29.906 54.896 -28.948 1.00 37.25 581 ARG A CA 1
ATOM 4623 C C . ARG A 1 581 ? 29.286 55.951 -28.029 1.00 37.25 581 ARG A C 1
ATOM 4625 O O . ARG A 1 581 ? 29.777 57.075 -27.983 1.00 37.25 581 ARG A O 1
ATOM 4632 N N . VAL A 1 582 ? 28.293 55.569 -27.227 1.00 38.59 582 VAL A N 1
ATOM 4633 C CA . VAL A 1 582 ? 27.742 56.404 -26.145 1.00 38.59 582 VAL A CA 1
ATOM 4634 C C . VAL A 1 582 ? 28.450 56.070 -24.822 1.00 38.59 582 VAL A C 1
ATOM 4636 O O . VAL A 1 582 ? 28.489 54.915 -24.406 1.00 38.59 582 VAL A O 1
ATOM 4639 N N . HIS A 1 583 ? 29.044 57.075 -24.168 1.00 33.91 583 HIS A N 1
ATOM 4640 C CA . HIS A 1 583 ? 29.624 56.976 -22.820 1.00 33.91 583 HIS A CA 1
ATOM 4641 C C . HIS A 1 583 ? 28.519 57.065 -21.752 1.00 33.91 583 HIS A C 1
ATOM 4643 O O . HIS A 1 583 ? 27.820 58.073 -21.679 1.00 33.91 583 HIS A O 1
ATOM 4649 N N . LEU A 1 584 ? 28.398 56.056 -20.884 1.00 37.03 584 LEU A N 1
ATOM 4650 C CA . LEU A 1 584 ? 27.547 56.095 -19.687 1.00 37.03 584 LEU A CA 1
ATOM 4651 C C . LEU A 1 584 ? 28.321 56.702 -18.503 1.00 37.03 584 LEU A C 1
ATOM 4653 O O . LEU A 1 584 ? 29.379 56.199 -18.129 1.00 37.03 584 LEU A O 1
ATOM 4657 N N . ARG A 1 585 ? 27.781 57.761 -17.884 1.00 31.92 585 ARG A N 1
ATOM 4658 C CA . ARG A 1 585 ? 28.259 58.331 -16.610 1.00 31.92 585 ARG A CA 1
ATOM 4659 C C . ARG A 1 585 ? 27.200 58.078 -15.531 1.00 31.92 585 ARG A C 1
ATOM 4661 O O . ARG A 1 585 ? 26.086 58.576 -15.641 1.00 31.92 585 ARG A O 1
ATOM 4668 N N . SER A 1 586 ? 27.543 57.305 -14.499 1.00 38.41 586 SER A N 1
ATOM 4669 C CA . SER A 1 586 ? 26.695 57.044 -13.327 1.00 38.41 586 SER A CA 1
ATOM 4670 C C . SER A 1 586 ? 26.738 58.213 -12.333 1.00 38.41 586 SER A C 1
ATOM 4672 O O . SER A 1 586 ? 27.832 58.590 -11.906 1.00 38.41 586 SER A O 1
ATOM 4674 N N . SER A 1 587 ? 25.590 58.730 -11.886 1.00 37.00 587 SER A N 1
ATOM 4675 C CA . SER A 1 587 ? 25.504 59.651 -10.741 1.00 37.00 587 SER A CA 1
ATOM 4676 C C . SER A 1 587 ? 24.792 58.990 -9.558 1.00 37.00 587 SER A C 1
ATOM 4678 O O . SER A 1 587 ? 23.613 58.651 -9.637 1.00 37.00 587 SER A O 1
ATOM 4680 N N . ARG A 1 588 ? 25.539 58.824 -8.459 1.00 35.84 588 ARG A N 1
ATOM 4681 C CA . ARG A 1 588 ? 25.057 58.489 -7.112 1.00 35.84 588 ARG A CA 1
ATOM 4682 C C . ARG A 1 588 ? 24.083 59.560 -6.607 1.00 35.84 588 ARG A C 1
ATOM 4684 O O . ARG A 1 588 ? 24.369 60.746 -6.742 1.00 35.84 588 ARG A O 1
ATOM 4691 N N . GLY A 1 589 ? 22.996 59.135 -5.967 1.00 36.94 589 GLY A N 1
ATOM 4692 C CA . GLY A 1 589 ? 22.213 59.986 -5.074 1.00 36.94 589 GLY A CA 1
ATOM 4693 C C . GLY A 1 589 ? 22.865 60.103 -3.694 1.00 36.94 589 GLY A C 1
ATOM 4694 O O . GLY A 1 589 ? 23.521 59.164 -3.247 1.00 36.94 589 GLY A O 1
ATOM 4695 N N . ALA A 1 590 ? 22.676 61.251 -3.043 1.00 36.62 590 ALA A N 1
ATOM 4696 C CA . ALA A 1 590 ? 22.456 61.385 -1.600 1.00 36.62 590 ALA A CA 1
ATOM 4697 C C . ALA A 1 590 ? 22.198 62.864 -1.269 1.00 36.62 590 ALA A C 1
ATOM 4699 O O . ALA A 1 590 ? 23.030 63.731 -1.532 1.00 36.62 590 ALA A O 1
ATOM 4700 N N . ALA A 1 591 ? 21.024 63.120 -0.699 1.00 37.56 591 ALA A N 1
ATOM 4701 C CA . ALA A 1 591 ? 20.623 64.382 -0.101 1.00 37.56 591 ALA A CA 1
ATOM 4702 C C . ALA A 1 591 ? 21.441 64.682 1.174 1.00 37.56 591 ALA A C 1
ATOM 4704 O O . ALA A 1 591 ? 21.740 63.774 1.947 1.00 37.56 591 ALA A O 1
ATOM 4705 N N . GLY A 1 592 ? 21.766 65.955 1.411 1.00 33.78 592 GLY A N 1
ATOM 4706 C CA . GLY A 1 592 ? 22.052 66.494 2.751 1.00 33.78 592 GLY A CA 1
ATOM 4707 C C . GLY A 1 592 ? 20.803 67.217 3.273 1.00 33.78 592 GLY A C 1
ATOM 4708 O O . GLY A 1 592 ? 20.009 67.677 2.464 1.00 33.78 592 GLY A O 1
ATOM 4709 N N . GLY A 1 593 ? 20.519 67.376 4.564 1.00 35.00 593 GLY A N 1
ATOM 4710 C CA . GLY A 1 593 ? 21.177 67.026 5.822 1.00 35.00 593 GLY A CA 1
ATOM 4711 C C . GLY A 1 593 ? 20.445 67.755 6.977 1.00 35.00 593 GLY A C 1
ATOM 4712 O O . GLY A 1 593 ? 19.692 68.685 6.697 1.00 35.00 593 GLY A O 1
ATOM 4713 N N . ARG A 1 594 ? 20.758 67.380 8.237 1.00 35.28 594 ARG A N 1
ATOM 4714 C CA . ARG A 1 594 ? 20.395 68.015 9.546 1.00 35.28 594 ARG A CA 1
ATOM 4715 C C . ARG A 1 594 ? 18.930 67.860 10.018 1.00 35.28 594 ARG A C 1
ATOM 4717 O O . ARG A 1 594 ? 18.037 67.858 9.192 1.00 35.28 594 ARG A O 1
ATOM 4724 N N . GLU A 1 595 ? 18.579 67.743 11.307 1.00 35.81 595 GLU A N 1
ATOM 4725 C CA . GLU A 1 595 ? 19.283 67.777 12.606 1.00 35.81 595 GLU A CA 1
ATOM 4726 C C . GLU A 1 595 ? 18.372 67.182 13.716 1.00 35.81 595 GLU A C 1
ATOM 4728 O O . GLU A 1 595 ? 17.154 67.258 13.606 1.00 35.81 595 GLU A O 1
ATOM 4733 N N . LYS A 1 596 ? 19.006 66.618 14.761 1.00 38.56 596 LYS A N 1
ATOM 4734 C CA . LYS A 1 596 ? 18.673 66.576 16.212 1.00 38.56 596 LYS A CA 1
ATOM 4735 C C . LYS A 1 596 ? 17.218 66.767 16.709 1.00 38.56 596 LYS A C 1
ATOM 4737 O O . LYS A 1 596 ? 16.656 67.840 16.530 1.00 38.56 596 LYS A O 1
ATOM 4742 N N . ASN A 1 597 ? 16.743 65.864 17.579 1.00 38.72 597 ASN A N 1
ATOM 4743 C CA . ASN A 1 597 ? 16.751 66.046 19.049 1.00 38.72 597 ASN A CA 1
ATOM 4744 C C . ASN A 1 597 ? 16.209 64.809 19.803 1.00 38.72 597 ASN A C 1
ATOM 4746 O O . ASN A 1 597 ? 15.262 64.192 19.329 1.00 38.72 597 ASN A O 1
ATOM 4750 N N . GLU A 1 598 ? 16.852 64.562 20.955 1.00 37.69 598 GLU A N 1
ATOM 4751 C CA . GLU A 1 598 ? 16.492 63.777 22.165 1.00 37.69 598 GLU A CA 1
ATOM 4752 C C . GLU A 1 598 ? 16.032 62.313 22.070 1.00 37.69 598 GLU A C 1
ATOM 4754 O O . GLU A 1 598 ? 14.950 62.017 21.520 1.00 37.69 598 GLU A O 1
#

Radius of gyration: 39.76 Å; Cα contacts (8 Å, |Δi|>4): 662; chains: 1; bounding box: 74×108×121 Å

Sequence (598 aa):
MLERFIGLLRFLAPGRWQRRRRLLSRLRYIGDVVARHGLGWAFTRIRLTRFLPAGWRRRFPARPQGDLATQEELGSRIRCILEELGPTFIKLGQQLSTRPDLLPIPVWRSLQELQDRVPPLPWEPMAEAFRQALGRRPEEVLAEIDPVPLASASLGQVYRARLRRPDGAGPGERVAVKIRRPGVVEEIETDLELLYWVAERAQAVLAPEFVDLREVAREFERFIHAELDYEREARTMEFFRRRLSGEGELHIPRVHWELTRPGVLVMEYVEGVKVNDLEGLDRLGLDRRNIARQGARLVLSMIFDHGLVHGDPHPGNILVEPGGTIALLDFGLAGHLRPEVVRELSRILTGVIRRDPEQVIRALLGLGIARAELDRKALADDLEEIISRHWGQELADISFTMLLGETLEIAYRHHLRLPRELILLIKALGALEGVGRQLDPEFNAFEMAAPFARRLLLREATVGLVGRVVEETREVAGTLSGWPEKLDQILDQLAGGRLTVRFEHRGLEETERVAAEVGRRMNAAILAAALLIAAGTGLEAWRGPARTLAVAGAQIPLTWIWLILLAAAIGLGIYSLRPVRVHLRSSRGAAGGREKNE